Protein AF-0000000076758612 (afdb_homodimer)

Foldseek 3Di:
DAEEEEEDLPLVNVLLLQLCLPDPNNVVYQAEYEDPPVVSQVVCVVSNYHYDPALLVRLLRGQEYEHPDELVCLLVRLLVNQVSADLSHEYEYQYFLAAPCNSCVNHNVLHWYKYKHWANQLNVLAIEIEIEGDPSADPVNVVVVLVSNNSSHHYDYDYRVCRLLCCLVGVCVVVVVVVVVVVQLVVCVVVPHDNVVSSVVVVVVVVVVVCCCPPVPDHPVVVLVVVDDVVDPSVVVVVVCVVVVVVVVSVVSSVVSSVVSNVSND/DAEEEEEDLPLVNVLLLQLCLPDPNNVVYQAEYEDPPVVSQVVCVVSNYHYDPALLVRLLRGQEYEHPDELVCLLVRLLVNQVSADLSHEYEYQYFLAAPCNSCVNHNVLHWYKYKHWANQLNVLAIEIEIEGDPSADPVNVVVVLVSNNSSHHYDYDYRVCRLLCCLVGVCVVVVVVVVVVVQLVVCVVVPHDNVVSSVVVVVVVVVVVCCCPPVPDHPVVVLVVVDDVVDPSVVVVVVCVVVVVVVVSVVSSVVSSVVSNVSND

InterPro domains:
  IPR000304 Pyrroline-5-carboxylate reductase-like [MF_01925] (2-264)
  IPR000304 Pyrroline-5-carboxylate reductase-like [PIRSF000193] (1-266)
  IPR000304 Pyrroline-5-carboxylate reductase-like [TIGR00112] (4-264)
  IPR008927 6-phosphogluconate dehydrogenase-like, C-terminal domain superfamily [SSF48179] (161-266)
  IPR028939 Pyrroline-5-carboxylate reductase, catalytic, N-terminal [PF03807] (3-97)
  IPR029036 Pyrroline-5-carboxylate reductase, dimerisation domain [PF14748] (161-264)
  IPR036291 NAD(P)-binding domain superfamily [SSF51735] (3-157)

Radius of gyration: 26.4 Å; Cα contacts (8 Å, |Δi|>4): 1176; chains: 2; bounding box: 46×79×58 Å

Sequence (532 aa):
MNTIGFIGAGNMGSAILRGIAGSDMKPEAELFAYNPTEAKVDALADCGVQKCKSAAEVVEKSRYVFLAIKPQKFEEVLPQIADAVTEQTVLVSIAAGIGAEFIRKLTKPFAKVVLAMPNTPLLLGEGATALAKDDSVSDAEFAVVRNIFGSCGMTAVIAPEQMKEVIAINGSSPAFIYLFAKGFLDYAAKVGLPEQSAKELFVQSLIGSAKMITDSGYSIDELIRQVSSPGGTTLAGLDQLYEGKMLDAVQNACDSCTKRAYELSKMNTIGFIGAGNMGSAILRGIAGSDMKPEAELFAYNPTEAKVDALADCGVQKCKSAAEVVEKSRYVFLAIKPQKFEEVLPQIADAVTEQTVLVSIAAGIGAEFIRKLTKPFAKVVLAMPNTPLLLGEGATALAKDDSVSDAEFAVVRNIFGSCGMTAVIAPEQMKEVIAINGSSPAFIYLFAKGFLDYAAKVGLPEQSAKELFVQSLIGSAKMITDSGYSIDELIRQVSSPGGTTLAGLDQLYEGKMLDAVQNACDSCTKRAYELSK

Solvent-accessible surface area (backbone atoms only — not comparable to full-atom values): 25779 Å² total; per-residue (Å²): 119,46,30,35,12,25,38,24,43,46,72,67,33,42,23,52,52,49,25,37,44,75,34,92,53,31,90,43,45,48,41,31,29,20,41,95,59,54,67,49,48,59,72,35,42,90,58,57,40,39,80,40,94,34,59,33,51,22,41,66,67,17,38,39,31,34,41,38,49,60,60,85,47,44,80,67,49,37,57,65,28,24,84,45,60,46,96,70,30,36,38,34,37,56,32,76,31,66,52,61,67,61,53,19,72,42,41,37,84,76,51,19,44,35,44,34,40,51,26,75,30,24,69,76,42,32,11,15,28,42,33,23,60,54,87,73,46,48,71,70,60,47,49,52,56,50,50,52,49,40,51,17,24,46,69,35,75,51,60,61,88,43,60,39,64,46,32,38,44,23,39,29,29,41,35,56,52,39,53,56,48,46,23,53,52,51,46,34,54,72,75,64,46,57,66,68,46,49,50,52,30,30,33,33,24,41,34,15,40,29,47,40,61,75,70,64,80,48,53,63,70,54,50,33,48,74,56,36,50,91,90,31,32,33,42,45,14,48,51,31,29,59,74,39,36,45,53,57,20,44,39,48,13,38,52,36,13,25,53,42,21,56,58,67,51,106,119,46,29,37,12,25,38,23,43,48,74,66,32,42,24,53,51,50,26,37,45,74,36,92,52,31,90,43,43,48,41,31,31,17,40,95,58,54,67,51,49,59,72,34,43,89,58,56,42,40,82,40,94,35,59,33,52,23,40,65,68,17,38,40,30,33,42,38,48,59,60,86,46,44,79,69,50,38,57,65,28,23,84,45,59,46,93,72,28,34,38,33,37,54,32,78,32,65,52,61,66,60,52,20,71,41,40,38,85,75,52,20,45,35,43,34,40,50,26,73,31,24,69,77,42,32,12,16,27,43,32,23,58,54,88,76,45,48,70,69,62,46,48,53,57,50,49,53,49,40,51,16,24,46,69,34,74,52,59,61,89,44,59,38,64,45,32,39,45,24,38,29,28,39,35,53,51,38,52,57,48,46,22,54,53,52,45,34,54,72,75,64,46,57,64,67,47,50,51,52,29,31,32,34,25,40,35,15,39,29,47,38,61,74,70,65,79,50,53,61,69,54,49,32,50,75,56,36,50,91,92,32,33,33,42,45,14,49,51,31,30,59,72,38,36,45,51,57,18,44,37,48,12,37,50,35,13,27,52,41,22,57,59,67,53,105

pLDDT: mean 96.41, std 3.05, range [77.88, 98.88]

Structure (mmCIF, N/CA/C/O backbone):
data_AF-0000000076758612-model_v1
#
loop_
_entity.id
_entity.type
_entity.pdbx_description
1 polymer 'Pyrroline-5-carboxylate reductase'
#
loop_
_atom_site.group_PDB
_atom_site.id
_atom_site.type_symbol
_atom_site.label_atom_id
_atom_site.label_alt_id
_atom_site.label_comp_id
_atom_site.label_asym_id
_atom_site.label_entity_id
_atom_site.label_seq_id
_atom_site.pdbx_PDB_ins_code
_atom_site.Cartn_x
_atom_site.Cartn_y
_atom_site.Cartn_z
_atom_site.occupancy
_atom_site.B_iso_or_equiv
_atom_site.auth_seq_id
_atom_site.auth_comp_id
_atom_site.auth_asym_id
_atom_site.auth_atom_id
_atom_site.pdbx_PDB_model_num
ATOM 1 N N . MET A 1 1 ? 4.793 -35.594 8.984 1 78.62 1 MET A N 1
ATOM 2 C CA . MET A 1 1 ? 5.809 -34.75 8.359 1 78.62 1 MET A CA 1
ATOM 3 C C . MET A 1 1 ? 5.469 -34.469 6.898 1 78.62 1 MET A C 1
ATOM 5 O O . MET A 1 1 ? 5.086 -35.375 6.168 1 78.62 1 MET A O 1
ATOM 9 N N . ASN A 1 2 ? 5.391 -33.188 6.527 1 91.94 2 ASN A N 1
ATOM 10 C CA . ASN A 1 2 ? 5.125 -32.844 5.133 1 91.94 2 ASN A CA 1
ATOM 11 C C . ASN A 1 2 ? 6.41 -32.75 4.316 1 91.94 2 ASN A C 1
ATOM 13 O O . ASN A 1 2 ? 7.391 -32.156 4.742 1 91.94 2 ASN A O 1
ATOM 17 N N . THR A 1 3 ? 6.477 -33.625 3.258 1 97.38 3 THR A N 1
ATOM 18 C CA . THR A 1 3 ? 7.602 -33.531 2.334 1 97.38 3 THR A CA 1
ATOM 19 C C . THR A 1 3 ? 7.277 -32.594 1.182 1 97.38 3 THR A C 1
ATOM 21 O O . THR A 1 3 ? 6.324 -32.812 0.434 1 97.38 3 THR A O 1
ATOM 24 N N . ILE A 1 4 ? 8.094 -31.562 1.108 1 98.12 4 ILE A N 1
ATOM 25 C CA . ILE A 1 4 ? 7.848 -30.5 0.153 1 98.12 4 ILE A CA 1
ATOM 26 C C . ILE A 1 4 ? 9.055 -30.344 -0.77 1 98.12 4 ILE A C 1
ATOM 28 O O . ILE A 1 4 ? 10.188 -30.188 -0.302 1 98.12 4 ILE A O 1
ATOM 32 N N . GLY A 1 5 ? 8.828 -30.453 -2.051 1 98.31 5 GLY A N 1
ATOM 33 C CA . GLY A 1 5 ? 9.898 -30.344 -3.033 1 98.31 5 GLY A CA 1
ATOM 34 C C . GLY A 1 5 ? 9.68 -29.219 -4.031 1 98.31 5 GLY A C 1
ATOM 35 O O . GLY A 1 5 ? 8.539 -28.922 -4.398 1 98.31 5 GLY A O 1
ATOM 36 N N . PHE A 1 6 ? 10.789 -28.625 -4.488 1 98.56 6 PHE A N 1
ATOM 37 C CA . PHE A 1 6 ? 10.75 -27.547 -5.465 1 98.56 6 PHE A CA 1
ATOM 38 C C . PHE A 1 6 ? 11.562 -27.906 -6.703 1 98.56 6 PHE A C 1
ATOM 40 O O . PHE A 1 6 ? 12.75 -28.219 -6.602 1 98.56 6 PHE A O 1
ATOM 47 N N . ILE A 1 7 ? 10.859 -27.938 -7.797 1 98.38 7 ILE A N 1
ATOM 48 C CA . ILE A 1 7 ? 11.562 -27.922 -9.078 1 98.38 7 ILE A CA 1
ATOM 49 C C . ILE A 1 7 ? 11.758 -26.484 -9.555 1 98.38 7 ILE A C 1
ATOM 51 O O . ILE A 1 7 ? 10.812 -25.859 -10.031 1 98.38 7 ILE A O 1
ATOM 55 N N . GLY A 1 8 ? 12.938 -25.984 -9.438 1 96.69 8 GLY A N 1
ATOM 56 C CA . GLY A 1 8 ? 13.227 -24.578 -9.625 1 96.69 8 GLY A CA 1
ATOM 57 C C . GLY A 1 8 ? 13.469 -23.844 -8.32 1 96.69 8 GLY A C 1
ATOM 58 O O . GLY A 1 8 ? 12.617 -23.859 -7.426 1 96.69 8 GLY A O 1
ATOM 59 N N . ALA A 1 9 ? 14.641 -23.203 -8.227 1 95.12 9 ALA A N 1
ATOM 60 C CA . ALA A 1 9 ? 15.008 -22.422 -7.051 1 95.12 9 ALA A CA 1
ATOM 61 C C . ALA A 1 9 ? 15.367 -20.984 -7.441 1 95.12 9 ALA A C 1
ATOM 63 O O . ALA A 1 9 ? 16.391 -20.453 -6.996 1 95.12 9 ALA A O 1
ATOM 64 N N . GLY A 1 10 ? 14.5 -20.469 -8.344 1 91.75 10 GLY A N 1
ATOM 65 C CA . GLY A 1 10 ? 14.641 -19.062 -8.664 1 91.75 10 GLY A CA 1
ATOM 66 C C . GLY A 1 10 ? 14.117 -18.156 -7.574 1 91.75 10 GLY A C 1
ATOM 67 O O . GLY A 1 10 ? 14.078 -18.531 -6.402 1 91.75 10 GLY A O 1
ATOM 68 N N . ASN A 1 11 ? 13.734 -16.938 -7.902 1 87.56 11 ASN A N 1
ATOM 69 C CA . ASN A 1 11 ? 13.297 -15.945 -6.922 1 87.56 11 ASN A CA 1
ATOM 70 C C . ASN A 1 11 ? 12.07 -16.422 -6.148 1 87.56 11 ASN A C 1
ATOM 72 O O . ASN A 1 11 ? 12.07 -16.422 -4.918 1 87.56 11 ASN A O 1
ATOM 76 N N . MET A 1 12 ? 11.094 -16.859 -6.887 1 91.88 12 MET A N 1
ATOM 77 C CA . MET A 1 12 ? 9.852 -17.266 -6.23 1 91.88 12 MET A CA 1
ATOM 78 C C . MET A 1 12 ? 10.055 -18.562 -5.438 1 91.88 12 MET A C 1
ATOM 80 O O . MET A 1 12 ? 9.602 -18.672 -4.297 1 91.88 12 MET A O 1
ATOM 84 N N . GLY A 1 13 ? 10.727 -19.578 -6.117 1 94.31 13 GLY A N 1
ATOM 85 C CA . GLY A 1 13 ? 11.008 -20.828 -5.41 1 94.31 13 GLY A CA 1
ATOM 86 C C . GLY A 1 13 ? 11.773 -20.609 -4.121 1 94.31 13 GLY A C 1
ATOM 87 O O . GLY A 1 13 ? 11.406 -21.156 -3.074 1 94.31 13 GLY A O 1
ATOM 88 N N . SER A 1 14 ? 12.797 -19.812 -4.188 1 93.5 14 SER A N 1
ATOM 89 C CA . SER A 1 14 ? 13.617 -19.531 -3.018 1 93.5 14 SER A CA 1
ATOM 90 C C . SER A 1 14 ? 12.812 -18.797 -1.946 1 93.5 14 SER A C 1
ATOM 92 O O . SER A 1 14 ? 12.969 -19.062 -0.753 1 93.5 14 SER A O 1
ATOM 94 N N . ALA A 1 15 ? 11.969 -17.859 -2.344 1 91.88 15 ALA A N 1
ATOM 95 C CA . ALA A 1 15 ? 11.156 -17.094 -1.402 1 91.88 15 ALA A CA 1
ATOM 96 C C . ALA A 1 15 ? 10.219 -18 -0.617 1 91.88 15 ALA A C 1
ATOM 98 O O . ALA A 1 15 ? 10.086 -17.875 0.602 1 91.88 15 ALA A O 1
ATOM 99 N N . ILE A 1 16 ? 9.617 -18.875 -1.304 1 94.94 16 ILE A N 1
ATOM 100 C CA . ILE A 1 16 ? 8.672 -19.797 -0.656 1 94.94 16 ILE A CA 1
ATOM 101 C C . ILE A 1 16 ? 9.43 -20.719 0.286 1 94.94 16 ILE A C 1
ATOM 103 O O . ILE A 1 16 ? 9.008 -20.938 1.428 1 94.94 16 ILE A O 1
ATOM 107 N N . LEU A 1 17 ? 10.555 -21.25 -0.193 1 95.5 17 LEU A N 1
ATOM 108 C CA . LEU A 1 17 ? 11.367 -22.141 0.628 1 95.5 17 LEU A CA 1
ATOM 109 C C . LEU A 1 17 ? 11.828 -21.438 1.9 1 95.5 17 LEU A C 1
ATOM 111 O O . LEU A 1 17 ? 11.727 -22 2.996 1 95.5 17 LEU A O 1
ATOM 115 N N . ARG A 1 18 ? 12.305 -20.25 1.79 1 93.19 18 ARG A N 1
ATOM 116 C CA . ARG A 1 18 ? 12.734 -19.484 2.949 1 93.19 18 ARG A CA 1
ATOM 117 C C . ARG A 1 18 ? 11.555 -19.188 3.873 1 93.19 18 ARG A C 1
ATOM 119 O O . ARG A 1 18 ? 11.703 -19.172 5.098 1 93.19 18 ARG A O 1
ATOM 126 N N . GLY A 1 19 ? 10.445 -18.875 3.258 1 92.56 19 GLY A N 1
ATOM 127 C CA . GLY A 1 19 ? 9.242 -18.656 4.039 1 92.56 19 GLY A CA 1
ATOM 128 C C . GLY A 1 19 ? 8.867 -19.844 4.902 1 92.56 19 GLY A C 1
ATOM 129 O O . GLY A 1 19 ? 8.539 -19.688 6.082 1 92.56 19 GLY A O 1
ATOM 130 N N . ILE A 1 20 ? 8.93 -20.984 4.312 1 93.56 20 ILE A N 1
ATOM 131 C CA . ILE A 1 20 ? 8.633 -22.203 5.047 1 93.56 20 ILE A CA 1
ATOM 132 C C . ILE A 1 20 ? 9.648 -22.391 6.172 1 93.56 20 ILE A C 1
ATOM 134 O O . ILE A 1 20 ? 9.273 -22.672 7.316 1 93.56 20 ILE A O 1
ATOM 138 N N . ALA A 1 21 ? 10.891 -22.234 5.824 1 93.19 21 ALA A N 1
ATOM 139 C CA . ALA A 1 21 ? 11.977 -22.453 6.766 1 93.19 21 ALA A CA 1
ATOM 140 C C . ALA A 1 21 ? 11.859 -21.547 7.98 1 93.19 21 ALA A C 1
ATOM 142 O O . ALA A 1 21 ? 12.258 -21.922 9.086 1 93.19 21 ALA A O 1
ATOM 143 N N . GLY A 1 22 ? 11.336 -20.406 7.816 1 91.19 22 GLY A N 1
ATOM 144 C CA . GLY A 1 22 ? 11.219 -19.422 8.891 1 91.19 22 GLY A CA 1
ATOM 145 C C . GLY A 1 22 ? 9.883 -19.484 9.609 1 91.19 22 GLY A C 1
ATOM 146 O O . GLY A 1 22 ? 9.625 -18.688 10.516 1 91.19 22 GLY A O 1
ATOM 147 N N . SER A 1 23 ? 9.078 -20.359 9.203 1 92.56 23 SER A N 1
ATOM 148 C CA . SER A 1 23 ? 7.727 -20.406 9.75 1 92.56 23 SER A CA 1
ATOM 149 C C . SER A 1 23 ? 7.574 -21.562 10.734 1 92.56 23 SER A C 1
ATOM 151 O O . SER A 1 23 ? 8.5 -22.359 10.914 1 92.56 23 SER A O 1
ATOM 153 N N . ASP A 1 24 ? 6.371 -21.641 11.312 1 90.5 24 ASP A N 1
ATOM 154 C CA . ASP A 1 24 ? 6.062 -22.703 12.273 1 90.5 24 ASP A CA 1
ATOM 155 C C . ASP A 1 24 ? 5.859 -24.047 11.57 1 90.5 24 ASP A C 1
ATOM 157 O O . ASP A 1 24 ? 5.75 -25.078 12.227 1 90.5 24 ASP A O 1
ATOM 161 N N . MET A 1 25 ? 6.008 -24.047 10.273 1 90.25 25 MET 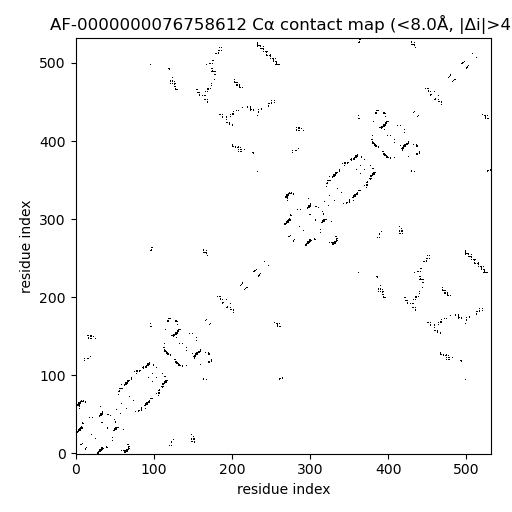A N 1
ATOM 162 C CA . MET A 1 25 ? 5.816 -25.281 9.508 1 90.25 25 MET A CA 1
ATOM 163 C C . MET A 1 25 ? 7.113 -26.078 9.453 1 90.25 25 MET A C 1
ATOM 165 O O . MET A 1 25 ? 7.09 -27.281 9.156 1 90.25 25 MET A O 1
ATOM 169 N N . LYS A 1 26 ? 8.125 -25.438 9.711 1 90 26 LYS A N 1
ATOM 170 C CA . LYS A 1 26 ? 9.445 -26 9.43 1 90 26 LYS A CA 1
ATOM 171 C C . LYS A 1 26 ? 9.641 -27.312 10.18 1 90 26 LYS A C 1
ATOM 173 O O . LYS A 1 26 ? 10.078 -28.312 9.602 1 90 26 LYS A O 1
ATOM 178 N N . PRO A 1 27 ? 9.227 -27.406 11.477 1 90 27 PRO A N 1
ATOM 179 C CA . PRO A 1 27 ? 9.484 -28.641 12.211 1 90 27 PRO A CA 1
ATOM 180 C C . PRO A 1 27 ? 8.773 -29.844 11.602 1 90 27 PRO A C 1
ATOM 182 O O . PRO A 1 27 ? 9.203 -30.984 11.789 1 90 27 PRO A O 1
ATOM 185 N N . GLU A 1 28 ? 7.781 -29.547 10.812 1 91.5 28 GLU A N 1
ATOM 186 C CA . GLU A 1 28 ? 6.98 -30.641 10.258 1 91.5 28 GLU A CA 1
ATOM 187 C C . GLU A 1 28 ? 7.164 -30.734 8.742 1 91.5 28 GLU A C 1
ATOM 189 O O . GLU A 1 28 ? 6.352 -31.359 8.055 1 91.5 28 GLU A O 1
ATOM 194 N N . ALA A 1 29 ? 8.25 -30.156 8.289 1 94.69 29 ALA A N 1
ATOM 195 C CA . ALA A 1 29 ? 8.453 -30.156 6.84 1 94.69 29 ALA A CA 1
ATOM 196 C C . ALA A 1 29 ? 9.867 -30.609 6.484 1 94.69 29 ALA A C 1
ATOM 198 O O . ALA A 1 29 ? 10.836 -30.234 7.145 1 94.69 29 ALA A O 1
ATOM 199 N N . GLU A 1 30 ? 9.977 -31.531 5.57 1 96.88 30 GLU A N 1
ATOM 200 C CA . GLU A 1 30 ? 11.227 -31.844 4.879 1 96.88 30 GLU A CA 1
ATOM 201 C C . GLU A 1 30 ? 11.273 -31.188 3.504 1 96.88 30 GLU A C 1
ATOM 203 O O . GLU A 1 30 ? 10.359 -31.359 2.695 1 96.88 30 GLU A O 1
ATOM 208 N N . LEU A 1 31 ? 12.32 -30.438 3.291 1 97.75 31 LEU A N 1
ATOM 209 C CA . LEU A 1 31 ? 12.383 -29.609 2.088 1 97.75 31 LEU A CA 1
ATOM 210 C C . LEU A 1 31 ? 13.406 -30.172 1.102 1 97.75 31 LEU A C 1
ATOM 212 O O . LEU A 1 31 ? 14.531 -30.5 1.484 1 97.75 31 LEU A O 1
ATOM 216 N N . PHE A 1 32 ? 12.992 -30.297 -0.168 1 97.88 32 PHE A N 1
ATOM 217 C CA . PHE A 1 32 ? 13.828 -30.75 -1.27 1 97.88 32 PHE A CA 1
ATOM 218 C C . PHE A 1 32 ? 13.789 -29.766 -2.428 1 97.88 32 PHE A C 1
ATOM 220 O O . PHE A 1 32 ? 12.781 -29.078 -2.633 1 97.88 32 PHE A O 1
ATOM 227 N N . ALA A 1 33 ? 14.914 -29.688 -3.125 1 98.56 33 ALA A N 1
ATOM 228 C CA . ALA A 1 33 ? 14.891 -28.812 -4.293 1 98.56 33 ALA A CA 1
ATOM 229 C C . ALA A 1 33 ? 15.867 -29.297 -5.363 1 98.56 33 ALA A C 1
ATOM 231 O O . ALA A 1 33 ? 16.859 -29.969 -5.055 1 98.56 33 ALA A O 1
ATOM 232 N N . TYR A 1 34 ? 15.492 -29.016 -6.551 1 98.06 34 TYR A N 1
ATOM 233 C CA . TYR A 1 34 ? 16.375 -29.188 -7.703 1 98.06 34 TYR A CA 1
ATOM 234 C C . TYR A 1 34 ? 16.344 -27.953 -8.594 1 98.06 34 TYR A C 1
ATOM 236 O O . TYR A 1 34 ? 15.281 -27.359 -8.82 1 98.06 34 TYR A O 1
ATOM 244 N N . ASN A 1 35 ? 17.438 -27.547 -9.031 1 97.88 35 ASN A N 1
ATOM 245 C CA . ASN A 1 35 ? 17.656 -26.5 -10.008 1 97.88 35 ASN A CA 1
ATOM 246 C C . ASN A 1 35 ? 18.875 -26.781 -10.891 1 97.88 35 ASN A C 1
ATOM 248 O O . ASN A 1 35 ? 19.891 -27.266 -10.414 1 97.88 35 ASN A O 1
ATOM 252 N N . PRO A 1 36 ? 18.688 -26.531 -12.219 1 95.12 36 PRO A N 1
ATOM 253 C CA . PRO A 1 36 ? 19.844 -26.797 -13.086 1 95.12 36 PRO A CA 1
ATOM 254 C C . PRO A 1 36 ? 21.125 -26.109 -12.594 1 95.12 36 PRO A C 1
ATOM 256 O O . PRO A 1 36 ? 22.203 -26.688 -12.656 1 95.12 36 PRO A O 1
ATOM 259 N N . THR A 1 37 ? 21 -24.844 -12.18 1 95.06 37 THR A N 1
ATOM 260 C CA . THR A 1 37 ? 22.125 -24.172 -11.555 1 95.06 37 THR A CA 1
ATOM 261 C C . THR A 1 37 ? 22.219 -24.547 -10.078 1 95.06 37 THR A C 1
ATOM 263 O O . THR A 1 37 ? 21.578 -23.922 -9.227 1 95.06 37 THR A O 1
ATOM 266 N N . GLU A 1 38 ? 23.141 -25.344 -9.766 1 93.94 38 GLU A N 1
ATOM 267 C CA . GLU A 1 38 ? 23.234 -25.953 -8.438 1 93.94 38 GLU A CA 1
ATOM 268 C C . GLU A 1 38 ? 23.453 -24.906 -7.359 1 93.94 38 GLU A C 1
ATOM 270 O O . GLU A 1 38 ? 22.984 -25.062 -6.23 1 93.94 38 GLU A O 1
ATOM 275 N N . ALA A 1 39 ? 24.125 -23.844 -7.746 1 94.5 39 ALA A N 1
ATOM 276 C CA . ALA A 1 39 ? 24.469 -22.781 -6.793 1 94.5 39 ALA A CA 1
ATOM 277 C C . ALA A 1 39 ? 23.219 -22.172 -6.172 1 94.5 39 ALA A C 1
ATOM 279 O O . ALA A 1 39 ? 23.25 -21.734 -5.023 1 94.5 39 ALA A O 1
ATOM 280 N N . LYS A 1 40 ? 22.141 -22.188 -6.848 1 94.19 40 LYS A N 1
ATOM 281 C CA . LYS A 1 40 ? 20.891 -21.609 -6.348 1 94.19 40 LYS A CA 1
ATOM 282 C C . LYS A 1 40 ? 20.328 -22.453 -5.211 1 94.19 40 LYS A C 1
ATOM 284 O O . LYS A 1 40 ? 19.734 -21.922 -4.27 1 94.19 40 LYS A O 1
ATOM 289 N N . VAL A 1 41 ? 20.484 -23.75 -5.336 1 96.06 41 VAL A N 1
ATOM 290 C CA . VAL A 1 41 ? 20 -24.641 -4.281 1 96.06 41 VAL A CA 1
ATOM 291 C C . VAL A 1 41 ? 20.969 -24.609 -3.102 1 96.06 41 VAL A C 1
ATOM 293 O O . VAL A 1 41 ? 20.547 -24.625 -1.942 1 96.06 41 VAL A O 1
ATOM 296 N N . ASP A 1 42 ? 22.266 -24.531 -3.428 1 96 42 ASP A N 1
ATOM 297 C CA . ASP A 1 42 ? 23.281 -24.453 -2.385 1 96 42 ASP A CA 1
ATOM 298 C C . ASP A 1 42 ? 23.047 -23.266 -1.462 1 96 42 ASP A C 1
ATOM 300 O O . ASP A 1 42 ? 23.297 -23.344 -0.257 1 96 42 ASP A O 1
ATOM 304 N N . ALA A 1 43 ? 22.562 -22.234 -2.01 1 94.56 43 ALA A N 1
ATOM 305 C CA . ALA A 1 43 ? 22.344 -21 -1.265 1 94.56 43 ALA A CA 1
ATOM 306 C C . ALA A 1 43 ? 21.203 -21.172 -0.251 1 94.56 43 ALA A C 1
ATOM 308 O O . ALA A 1 43 ? 21.047 -20.359 0.658 1 94.56 43 ALA A O 1
ATOM 309 N N . LEU A 1 44 ? 20.469 -22.281 -0.338 1 96.06 44 LEU A N 1
ATOM 310 C CA . LEU A 1 44 ? 19.328 -22.531 0.535 1 96.06 44 LEU A CA 1
ATOM 311 C C . LEU A 1 44 ? 19.641 -23.594 1.568 1 96.06 44 LEU A C 1
ATOM 313 O O . LEU A 1 44 ? 18.766 -24.062 2.287 1 96.06 44 LEU A O 1
ATOM 317 N N . ALA A 1 45 ? 20.875 -23.984 1.64 1 93.81 45 ALA A N 1
ATOM 318 C CA . ALA A 1 45 ? 21.281 -25.047 2.564 1 93.81 45 ALA A CA 1
ATOM 319 C C . ALA A 1 45 ? 21 -24.641 4.012 1 93.81 45 ALA A C 1
ATOM 321 O O . ALA A 1 45 ? 20.625 -25.484 4.828 1 93.81 45 ALA A O 1
ATOM 322 N N . ASP A 1 46 ? 21.141 -23.391 4.293 1 92.56 46 ASP A N 1
ATOM 323 C CA . ASP A 1 46 ? 20.938 -22.875 5.648 1 92.56 46 ASP A CA 1
ATOM 324 C C . ASP A 1 46 ? 19.469 -22.984 6.055 1 92.56 46 ASP A C 1
ATOM 326 O O . ASP A 1 46 ? 19.141 -22.969 7.242 1 92.56 46 ASP A O 1
ATOM 330 N N . CYS A 1 47 ? 18.609 -23.141 5.074 1 92.44 47 CYS A N 1
ATOM 331 C CA . CYS A 1 47 ? 17.188 -23.281 5.32 1 92.44 47 CYS A CA 1
ATOM 332 C C . CYS A 1 47 ? 16.812 -24.75 5.535 1 92.44 47 CYS A C 1
ATOM 334 O O . CYS A 1 47 ? 15.664 -25.062 5.863 1 92.44 47 CYS A O 1
ATOM 336 N N . GLY A 1 48 ? 17.797 -25.641 5.352 1 94.75 48 GLY A N 1
ATOM 337 C CA . GLY A 1 48 ? 17.531 -27.062 5.52 1 94.75 48 GLY A CA 1
ATOM 338 C C . GLY A 1 48 ? 17.062 -27.734 4.242 1 94.75 48 GLY A C 1
ATOM 339 O O . GLY A 1 48 ? 16.5 -28.828 4.281 1 94.75 48 GLY A O 1
ATOM 340 N N . VAL A 1 49 ? 17.234 -27.094 3.178 1 96.94 49 VAL A N 1
ATOM 341 C CA . VAL A 1 49 ? 16.812 -27.641 1.896 1 96.94 49 VAL A CA 1
ATOM 342 C C . VAL A 1 49 ? 17.797 -28.719 1.445 1 96.94 49 VAL A C 1
ATOM 344 O O . VAL A 1 49 ? 19.016 -28.516 1.471 1 96.94 49 VAL A O 1
ATOM 347 N N . GLN A 1 50 ? 17.266 -29.875 1.138 1 97.06 50 GLN A N 1
ATOM 348 C CA . GLN A 1 50 ? 18.078 -30.969 0.603 1 97.06 50 GLN A CA 1
ATOM 349 C C . GLN A 1 50 ? 18.109 -30.922 -0.922 1 97.06 50 GLN A C 1
ATOM 351 O O . GLN A 1 50 ? 17.062 -30.906 -1.575 1 97.06 50 GLN A O 1
ATOM 356 N N . LYS A 1 51 ? 19.375 -30.938 -1.377 1 97.31 51 LYS A N 1
ATOM 357 C CA . LYS A 1 51 ? 19.578 -30.875 -2.822 1 97.31 51 LYS A CA 1
ATOM 358 C C . LYS A 1 51 ? 19.297 -32.219 -3.477 1 97.31 51 LYS A C 1
ATOM 360 O O . LYS A 1 51 ? 19.734 -33.25 -2.971 1 97.31 51 LYS A O 1
ATOM 365 N N . CYS A 1 52 ? 18.469 -32.156 -4.559 1 98.25 52 CYS A N 1
ATOM 366 C CA . CYS A 1 52 ? 18.203 -33.344 -5.352 1 98.25 52 CYS A CA 1
ATOM 367 C C . CYS A 1 52 ? 19 -33.344 -6.648 1 98.25 52 CYS A C 1
ATOM 369 O O . CYS A 1 52 ? 19.391 -32.281 -7.125 1 98.25 52 CYS A O 1
ATOM 371 N N . LYS A 1 53 ? 19.203 -34.531 -7.277 1 96.75 53 LYS A N 1
ATOM 372 C CA . LYS A 1 53 ? 20.031 -34.656 -8.469 1 96.75 53 LYS A CA 1
ATOM 373 C C . LYS A 1 53 ? 19.234 -34.406 -9.734 1 96.75 53 LYS A C 1
ATOM 375 O O . LYS A 1 53 ? 19.797 -34.188 -10.805 1 96.75 53 LYS A O 1
ATOM 380 N N . SER A 1 54 ? 17.953 -34.5 -9.625 1 97.69 54 SER A N 1
ATOM 381 C CA . SER A 1 54 ? 17.078 -34.312 -10.773 1 97.69 54 SER A CA 1
ATOM 382 C C . SER A 1 54 ? 15.68 -33.875 -10.344 1 97.69 54 SER A C 1
ATOM 384 O O . SER A 1 54 ? 15.328 -34 -9.164 1 97.69 54 SER A O 1
ATOM 386 N N . ALA A 1 55 ? 14.906 -33.406 -11.289 1 98.38 55 ALA A N 1
ATOM 387 C CA . ALA A 1 55 ? 13.508 -33.094 -11.031 1 98.38 55 ALA A CA 1
ATOM 388 C C . ALA A 1 55 ? 12.727 -34.312 -10.594 1 98.38 55 ALA A C 1
ATOM 390 O O . ALA A 1 55 ? 11.891 -34.25 -9.688 1 98.38 55 ALA A O 1
ATOM 391 N N . ALA A 1 56 ? 13.023 -35.406 -11.219 1 98.25 56 ALA A N 1
ATOM 392 C CA . ALA A 1 56 ? 12.344 -36.656 -10.891 1 98.25 56 ALA A CA 1
ATOM 393 C C . ALA A 1 56 ? 12.602 -37.062 -9.445 1 98.25 56 ALA A C 1
ATOM 395 O O . ALA A 1 56 ? 11.711 -37.562 -8.758 1 98.25 56 ALA A O 1
ATOM 396 N N . GLU A 1 57 ? 13.789 -36.875 -9.016 1 98.5 57 GLU A N 1
ATOM 397 C CA . GLU A 1 57 ? 14.133 -37.219 -7.637 1 98.5 57 GLU A CA 1
ATOM 398 C C . GLU A 1 57 ? 13.336 -36.344 -6.652 1 98.5 57 GLU A C 1
ATOM 400 O O . GLU A 1 57 ? 12.938 -36.844 -5.59 1 98.5 57 GLU A O 1
ATOM 405 N N . VAL A 1 58 ? 13.148 -35.031 -6.98 1 98.69 58 VAL A N 1
ATOM 406 C CA . VAL A 1 58 ? 12.32 -34.156 -6.145 1 98.69 58 VAL A CA 1
ATOM 407 C C . VAL A 1 58 ? 10.938 -34.75 -5.973 1 98.69 58 VAL A C 1
ATOM 409 O O . VAL A 1 58 ? 10.406 -34.812 -4.859 1 98.69 58 VAL A O 1
ATOM 412 N N . VAL A 1 59 ? 10.367 -35.219 -7.059 1 98.69 59 VAL A N 1
ATOM 413 C CA . VAL A 1 59 ? 9.008 -35.781 -7.051 1 98.69 59 VAL A CA 1
ATOM 414 C C . VAL A 1 59 ? 8.977 -37.094 -6.258 1 98.69 59 VAL A C 1
ATOM 416 O O . VAL A 1 59 ? 8.031 -37.344 -5.516 1 98.69 59 VAL A O 1
ATOM 419 N N . GLU A 1 60 ? 10 -37.906 -6.371 1 98.31 60 GLU A N 1
ATOM 420 C CA . GLU A 1 60 ? 10.078 -39.188 -5.668 1 98.31 60 GLU A CA 1
ATOM 421 C C . GLU A 1 60 ? 10.133 -39 -4.156 1 98.31 60 GLU A C 1
ATOM 423 O O . GLU A 1 60 ? 9.594 -39.781 -3.396 1 98.31 60 GLU A O 1
ATOM 428 N N . LYS A 1 61 ? 10.641 -37.906 -3.77 1 98.25 61 LYS A N 1
ATOM 429 C CA . LYS A 1 61 ? 10.922 -37.688 -2.352 1 98.25 61 LYS A CA 1
ATOM 430 C C . LYS A 1 61 ? 9.859 -36.812 -1.708 1 98.25 61 LYS A C 1
ATOM 432 O O . LYS A 1 61 ? 9.852 -36.625 -0.489 1 98.25 61 LYS A O 1
ATOM 437 N N . SER A 1 62 ? 8.984 -36.25 -2.482 1 98.56 62 SER A N 1
ATOM 438 C CA . SER A 1 62 ? 8.109 -35.219 -1.946 1 98.56 62 SER A CA 1
ATOM 439 C C . SER A 1 62 ? 6.641 -35.531 -2.223 1 98.56 62 SER A C 1
ATOM 441 O O . SER A 1 62 ? 6.301 -36.031 -3.295 1 98.56 62 SER A O 1
ATOM 443 N N . ARG A 1 63 ? 5.797 -35.219 -1.303 1 98.25 63 ARG A N 1
ATOM 444 C CA . ARG A 1 63 ? 4.352 -35.312 -1.492 1 98.25 63 ARG A CA 1
ATOM 445 C C . ARG A 1 63 ? 3.818 -34.062 -2.186 1 98.25 63 ARG A C 1
ATOM 447 O O . ARG A 1 63 ? 2.984 -34.156 -3.09 1 98.25 63 ARG A O 1
ATOM 454 N N . TYR A 1 64 ? 4.234 -32.875 -1.73 1 98.44 64 TYR A N 1
ATOM 455 C CA . TYR A 1 64 ? 3.898 -31.594 -2.35 1 98.44 64 TYR A CA 1
ATOM 456 C C . TYR A 1 64 ? 5.051 -31.078 -3.203 1 98.44 64 TYR A C 1
ATOM 458 O O . TYR A 1 64 ? 6.121 -30.766 -2.682 1 98.44 64 TYR A O 1
ATOM 466 N N . VAL A 1 65 ? 4.848 -31 -4.516 1 98.75 65 VAL A N 1
ATOM 467 C CA . VAL A 1 65 ? 5.91 -30.625 -5.441 1 98.75 65 VAL A CA 1
ATOM 468 C C . VAL A 1 65 ? 5.566 -29.297 -6.117 1 98.75 65 VAL A C 1
ATOM 470 O O . VAL A 1 65 ? 4.605 -29.219 -6.891 1 98.75 65 VAL A O 1
ATOM 473 N N . PHE A 1 66 ? 6.352 -28.297 -5.855 1 98.69 66 PHE A N 1
ATOM 474 C CA . PHE A 1 66 ? 6.188 -26.984 -6.465 1 98.69 66 PHE A CA 1
ATOM 475 C C . PHE A 1 66 ? 6.91 -26.922 -7.809 1 98.69 66 PHE A C 1
ATOM 477 O O . PHE A 1 66 ? 8.117 -27.156 -7.879 1 98.69 66 PHE A O 1
ATOM 484 N N . LEU A 1 67 ? 6.141 -26.656 -8.781 1 98.31 67 LEU A N 1
ATOM 485 C CA . LEU A 1 67 ? 6.695 -26.359 -10.094 1 98.31 67 LEU A CA 1
ATOM 486 C C . LEU A 1 67 ? 7.039 -24.891 -10.219 1 98.31 67 LEU A C 1
ATOM 488 O O . LEU A 1 67 ? 6.234 -24.094 -10.711 1 98.31 67 LEU A O 1
ATOM 492 N N . ALA A 1 68 ? 8.25 -24.547 -9.812 1 96.94 68 ALA A N 1
ATOM 493 C CA . ALA A 1 68 ? 8.703 -23.156 -9.758 1 96.94 68 ALA A CA 1
ATOM 494 C C . ALA A 1 68 ? 9.656 -22.844 -10.906 1 96.94 68 ALA A C 1
ATOM 496 O O . ALA A 1 68 ? 10.75 -22.312 -10.695 1 96.94 68 ALA A O 1
ATOM 497 N N . ILE A 1 69 ? 9.219 -23.188 -12.094 1 94.44 69 ILE A N 1
ATOM 498 C CA . ILE A 1 69 ? 9.969 -22.938 -13.312 1 94.44 69 ILE A CA 1
ATOM 499 C C . ILE A 1 69 ? 9.148 -22.062 -14.258 1 94.44 69 ILE A C 1
ATOM 501 O O . ILE A 1 69 ? 7.941 -21.906 -14.07 1 94.44 69 ILE A O 1
ATOM 505 N N . LYS A 1 70 ? 9.82 -21.484 -15.195 1 89.62 70 LYS A N 1
ATOM 506 C CA . LYS A 1 70 ? 9.148 -20.641 -16.172 1 89.62 70 LYS A CA 1
ATOM 507 C C . LYS A 1 70 ? 8.164 -21.453 -17.016 1 89.62 70 LYS A C 1
ATOM 509 O O . LYS A 1 70 ? 8.406 -22.625 -17.312 1 89.62 70 LYS A O 1
ATOM 514 N N . PRO A 1 71 ? 7.113 -20.781 -17.438 1 91.12 71 PRO A N 1
ATOM 515 C CA . PRO A 1 71 ? 6.098 -21.484 -18.219 1 91.12 71 PRO A CA 1
ATOM 516 C C . PRO A 1 71 ? 6.684 -22.188 -19.453 1 91.12 71 PRO A C 1
ATOM 518 O O . PRO A 1 71 ? 6.285 -23.312 -19.766 1 91.12 71 PRO A O 1
ATOM 521 N N . GLN A 1 72 ? 7.695 -21.641 -20.016 1 88.5 72 GLN A N 1
ATOM 522 C CA . GLN A 1 72 ? 8.273 -22.156 -21.25 1 88.5 72 GLN A CA 1
ATOM 523 C C . GLN A 1 72 ? 9.031 -23.453 -21 1 88.5 72 GLN A C 1
ATOM 525 O O . GLN A 1 72 ? 9.312 -24.219 -21.922 1 88.5 72 GLN A O 1
ATOM 530 N N . LYS A 1 73 ? 9.305 -23.734 -19.766 1 93.56 73 LYS A N 1
ATOM 531 C CA . LYS A 1 73 ? 10.109 -24.906 -19.422 1 93.56 73 LYS A CA 1
ATOM 532 C C . LYS A 1 73 ? 9.219 -26.094 -19.078 1 93.56 73 LYS A C 1
ATOM 534 O O . LYS A 1 73 ? 9.703 -27.219 -18.938 1 93.56 73 LYS A O 1
ATOM 539 N N . PHE A 1 74 ? 7.945 -25.906 -19 1 96.12 74 PHE A N 1
ATOM 540 C CA . PHE A 1 74 ? 7.027 -26.938 -18.562 1 96.12 74 PHE A CA 1
ATOM 541 C C . PHE A 1 74 ? 7.043 -28.125 -19.516 1 96.12 74 PHE A C 1
ATOM 543 O O . PHE A 1 74 ? 7.094 -29.281 -19.094 1 96.12 74 PHE A O 1
ATOM 550 N N . GLU A 1 75 ? 7.039 -27.859 -20.797 1 95.75 75 GLU A N 1
ATOM 551 C CA . GLU A 1 75 ? 6.996 -28.922 -21.797 1 95.75 75 GLU A CA 1
ATOM 552 C C . GLU A 1 75 ? 8.25 -29.797 -21.719 1 95.75 75 GLU A C 1
ATOM 554 O O . GLU A 1 75 ? 8.203 -30.984 -22.047 1 95.75 75 GLU A O 1
ATOM 559 N N . GLU A 1 76 ? 9.305 -29.156 -21.312 1 96.56 76 GLU A N 1
ATOM 560 C CA . GLU A 1 76 ? 10.562 -29.891 -21.203 1 96.56 76 GLU A CA 1
ATOM 561 C C . GLU A 1 76 ? 10.633 -30.672 -19.891 1 96.56 76 GLU A C 1
ATOM 563 O O . GLU A 1 76 ? 11.078 -31.828 -19.875 1 96.56 76 GLU A O 1
ATOM 568 N N . VAL A 1 77 ? 10.18 -30.219 -18.797 1 97.81 77 VAL A N 1
ATOM 569 C CA . VAL A 1 77 ? 10.422 -30.734 -17.469 1 97.81 77 VAL A CA 1
ATOM 570 C C . VAL A 1 77 ? 9.336 -31.75 -17.094 1 97.81 77 VAL A C 1
ATOM 572 O O . VAL A 1 77 ? 9.625 -32.781 -16.484 1 97.81 77 VAL A O 1
ATOM 575 N N . LEU A 1 78 ? 8.086 -31.5 -17.438 1 98.31 78 LEU A N 1
ATOM 576 C CA . LEU A 1 78 ? 6.949 -32.281 -16.938 1 98.31 78 LEU A CA 1
ATOM 577 C C . LEU A 1 78 ? 7.047 -33.719 -17.406 1 98.31 78 LEU A C 1
ATOM 579 O O . LEU A 1 78 ? 6.852 -34.656 -16.609 1 98.31 78 LEU A O 1
ATOM 583 N N . PRO A 1 79 ? 7.414 -33.969 -18.719 1 98.12 79 PRO A N 1
ATOM 584 C CA . PRO A 1 79 ? 7.555 -35.375 -19.125 1 98.12 79 PRO A CA 1
ATOM 585 C C . PRO A 1 79 ? 8.633 -36.125 -18.328 1 98.12 79 PRO A C 1
ATOM 587 O O . PRO A 1 79 ? 8.516 -37.312 -18.094 1 98.12 79 PRO A O 1
ATOM 590 N N . GLN A 1 80 ? 9.609 -35.406 -17.844 1 97.75 80 GLN A N 1
ATOM 591 C CA . GLN A 1 80 ? 10.727 -36 -17.125 1 97.75 80 GLN A CA 1
ATOM 592 C C . GLN A 1 80 ? 10.305 -36.469 -15.727 1 97.75 80 GLN A C 1
ATOM 594 O O . GLN A 1 80 ? 10.953 -37.312 -15.117 1 97.75 80 GLN A O 1
ATOM 599 N N . ILE A 1 81 ? 9.242 -35.938 -15.242 1 98.38 81 ILE A N 1
ATOM 600 C CA . ILE A 1 81 ? 8.859 -36.25 -13.875 1 98.38 81 ILE A CA 1
ATOM 601 C C . ILE A 1 81 ? 7.621 -37.156 -13.883 1 98.38 81 ILE A C 1
ATOM 603 O O . ILE A 1 81 ? 7.184 -37.625 -12.828 1 98.38 81 ILE A O 1
ATOM 607 N N . ALA A 1 82 ? 7.047 -37.375 -15.016 1 98.38 82 ALA A N 1
ATOM 608 C CA . ALA A 1 82 ? 5.754 -38.062 -15.164 1 98.38 82 ALA A CA 1
ATOM 609 C C . ALA A 1 82 ? 5.75 -39.406 -14.445 1 98.38 82 ALA A C 1
ATOM 611 O O . ALA A 1 82 ? 4.805 -39.719 -13.727 1 98.38 82 ALA A O 1
ATOM 612 N N . ASP A 1 83 ? 6.773 -40.156 -14.625 1 98.06 83 ASP A N 1
ATOM 613 C CA . ASP A 1 83 ? 6.828 -41.5 -14.078 1 98.06 83 ASP A CA 1
ATOM 614 C C . ASP A 1 83 ? 6.875 -41.469 -12.555 1 98.06 83 ASP A C 1
ATOM 616 O O . ASP A 1 83 ? 6.449 -42.438 -11.898 1 98.06 83 ASP A O 1
ATOM 620 N N . ALA A 1 84 ? 7.375 -40.438 -12.008 1 98.31 84 ALA A N 1
ATOM 621 C CA . ALA A 1 84 ? 7.531 -40.312 -10.555 1 98.31 84 ALA A CA 1
ATOM 622 C C . ALA A 1 84 ? 6.242 -39.844 -9.898 1 98.31 84 ALA A C 1
ATOM 624 O O . ALA A 1 84 ? 6.082 -39.938 -8.68 1 98.31 84 ALA A O 1
ATOM 625 N N . VAL A 1 85 ? 5.312 -39.312 -10.641 1 98.31 85 VAL A N 1
ATOM 626 C CA . VAL A 1 85 ? 4.059 -38.781 -10.109 1 98.31 85 VAL A CA 1
ATOM 627 C C . VAL A 1 85 ? 3.148 -39.938 -9.711 1 98.31 85 VAL A C 1
ATOM 629 O O . VAL A 1 85 ? 2.918 -40.875 -10.5 1 98.31 85 VAL A O 1
ATOM 632 N N . THR A 1 86 ? 2.645 -39.938 -8.508 1 97.44 86 THR A N 1
ATOM 633 C CA . THR A 1 86 ? 1.725 -40.938 -8 1 97.44 86 THR A CA 1
ATOM 634 C C . THR A 1 86 ? 0.429 -40.312 -7.512 1 97.44 86 THR A C 1
ATOM 636 O O . THR A 1 86 ? 0.266 -39.094 -7.594 1 97.44 86 THR A O 1
ATOM 639 N N . GLU A 1 87 ? -0.526 -41.125 -6.961 1 95.94 87 GLU A N 1
ATOM 640 C CA . GLU A 1 87 ? -1.802 -40.625 -6.441 1 95.94 87 GLU A CA 1
ATOM 641 C C . GLU A 1 87 ? -1.604 -39.812 -5.176 1 95.94 87 GLU A C 1
ATOM 643 O O . GLU A 1 87 ? -2.5 -39.062 -4.766 1 95.94 87 GLU A O 1
ATOM 648 N N . GLN A 1 88 ? -0.411 -39.938 -4.648 1 95.81 88 GLN A N 1
ATOM 649 C CA . GLN A 1 88 ? -0.128 -39.188 -3.416 1 95.81 88 GLN A CA 1
ATOM 650 C C . GLN A 1 88 ? 0.528 -37.844 -3.711 1 95.81 88 GLN A C 1
ATOM 652 O O . GLN A 1 88 ? 0.607 -37 -2.836 1 95.81 88 GLN A O 1
ATOM 657 N N . THR A 1 89 ? 0.99 -37.688 -4.926 1 98.19 89 THR A N 1
ATOM 658 C CA . THR A 1 89 ? 1.731 -36.469 -5.301 1 98.19 89 THR A CA 1
ATOM 659 C C . THR A 1 89 ? 0.78 -35.312 -5.574 1 98.19 89 THR A C 1
ATOM 661 O O . THR A 1 89 ? -0.2 -35.469 -6.309 1 98.19 89 THR A O 1
ATOM 664 N N . VAL A 1 90 ? 0.97 -34.219 -4.945 1 98.62 90 VAL A N 1
ATOM 665 C CA . VAL A 1 90 ? 0.267 -32.969 -5.246 1 98.62 90 VAL A CA 1
ATOM 666 C C . VAL A 1 90 ? 1.209 -32 -5.961 1 98.62 90 VAL A C 1
ATOM 668 O O . VAL A 1 90 ? 2.209 -31.562 -5.391 1 98.62 90 VAL A O 1
ATOM 671 N N . LEU A 1 91 ? 0.924 -31.719 -7.227 1 98.75 91 LEU A N 1
ATOM 672 C CA . LEU A 1 91 ? 1.694 -30.75 -7.996 1 98.75 91 LEU A CA 1
ATOM 673 C C . LEU A 1 91 ? 1.142 -29.344 -7.805 1 98.75 91 LEU A C 1
ATOM 675 O O . LEU A 1 91 ? -0.066 -29.125 -7.93 1 98.75 91 LEU A O 1
ATOM 679 N N . VAL A 1 92 ? 2.01 -28.375 -7.438 1 98.69 92 VAL A N 1
ATOM 680 C CA . VAL A 1 92 ? 1.636 -26.984 -7.242 1 98.69 92 VAL A CA 1
ATOM 681 C C . VAL A 1 92 ? 2.322 -26.109 -8.289 1 98.69 92 VAL A C 1
ATOM 683 O O . VAL A 1 92 ? 3.547 -25.969 -8.281 1 98.69 92 VAL A O 1
ATOM 686 N N . SER A 1 93 ? 1.581 -25.562 -9.148 1 98.06 93 SER A N 1
ATOM 687 C CA . SER A 1 93 ? 2.137 -24.719 -10.203 1 98.06 93 SER A CA 1
ATOM 688 C C . SER A 1 93 ? 2.01 -23.25 -9.844 1 98.06 93 SER A C 1
ATOM 690 O O . SER A 1 93 ? 0.941 -22.797 -9.438 1 98.06 93 SER A O 1
ATOM 692 N N . ILE A 1 94 ? 3.078 -22.484 -10.039 1 96.56 94 ILE A N 1
ATOM 693 C CA . ILE A 1 94 ? 3.041 -21.047 -9.805 1 96.56 94 ILE A CA 1
ATOM 694 C C . ILE A 1 94 ? 3.275 -20.312 -11.125 1 96.56 94 ILE A C 1
ATOM 696 O O . ILE A 1 94 ? 3.652 -19.141 -11.125 1 96.56 94 ILE A O 1
ATOM 700 N N . ALA A 1 95 ? 3.141 -21.016 -12.273 1 93.06 95 ALA A N 1
ATOM 701 C CA . ALA A 1 95 ? 3.42 -20.438 -13.594 1 93.06 95 ALA A CA 1
ATOM 702 C C . ALA A 1 95 ? 2.186 -19.75 -14.156 1 93.06 95 ALA A C 1
ATOM 704 O O . ALA A 1 95 ? 1.082 -20.297 -14.125 1 93.06 95 ALA A O 1
ATOM 705 N N . ALA A 1 96 ? 2.404 -18.578 -14.68 1 90.5 96 ALA A N 1
ATOM 706 C CA . ALA A 1 96 ? 1.328 -17.828 -15.328 1 90.5 96 ALA A CA 1
ATOM 707 C C . ALA A 1 96 ? 0.863 -18.516 -16.609 1 90.5 96 ALA A C 1
ATOM 709 O O . ALA A 1 96 ? 1.684 -18.953 -17.422 1 90.5 96 ALA A O 1
ATOM 710 N N . GLY A 1 97 ? -0.436 -18.703 -16.672 1 90.62 97 GLY A N 1
ATOM 711 C CA . GLY A 1 97 ? -1.014 -19.141 -17.938 1 90.62 97 GLY A CA 1
ATOM 712 C C . GLY A 1 97 ? -1.079 -20.656 -18.078 1 90.62 97 GLY A C 1
ATOM 713 O O . GLY A 1 97 ? -1.641 -21.172 -19.047 1 90.62 97 GLY A O 1
ATOM 714 N N . ILE A 1 98 ? -0.482 -21.406 -17.172 1 93.12 98 ILE A N 1
ATOM 715 C CA . ILE A 1 98 ? -0.465 -22.875 -17.281 1 93.12 98 ILE A CA 1
ATOM 716 C C . ILE A 1 98 ? -1.612 -23.453 -16.453 1 93.12 98 ILE A C 1
ATOM 718 O O . ILE A 1 98 ? -1.68 -23.25 -15.242 1 93.12 98 ILE A O 1
ATOM 722 N N . GLY A 1 99 ? -2.482 -24.172 -17.047 1 94.56 99 GLY A N 1
ATOM 723 C CA . GLY A 1 99 ? -3.619 -24.781 -16.375 1 94.56 99 GLY A CA 1
ATOM 724 C C . GLY A 1 99 ? -3.354 -26.203 -15.914 1 94.56 99 GLY A C 1
ATOM 725 O O . GLY A 1 99 ? -2.336 -26.797 -16.281 1 94.56 99 GLY A O 1
ATOM 726 N N . ALA A 1 100 ? -4.273 -26.703 -15.18 1 96.62 100 ALA A N 1
ATOM 727 C CA . ALA A 1 100 ? -4.145 -28.047 -14.625 1 96.62 100 ALA A CA 1
ATOM 728 C C . ALA A 1 100 ? -4.18 -29.094 -15.734 1 96.62 100 ALA A C 1
ATOM 730 O O . ALA A 1 100 ? -3.467 -30.109 -15.664 1 96.62 100 ALA A O 1
ATOM 731 N N . GLU A 1 101 ? -4.977 -28.859 -16.703 1 95.62 101 GLU A N 1
ATOM 732 C CA . GLU A 1 101 ? -5.117 -29.828 -17.797 1 95.62 101 GLU A CA 1
ATOM 733 C C . GLU A 1 101 ? -3.809 -29.984 -18.562 1 95.62 101 GLU A C 1
ATOM 735 O O . GLU A 1 101 ? -3.461 -31.094 -18.984 1 95.62 101 GLU A O 1
ATOM 740 N N . PHE A 1 102 ? -3.17 -28.891 -18.734 1 95.44 102 PHE A N 1
ATOM 741 C CA . PHE A 1 102 ? -1.881 -28.922 -19.406 1 95.44 102 PHE A CA 1
ATOM 742 C C . PHE A 1 102 ? -0.881 -29.766 -18.641 1 95.44 102 PHE A C 1
ATOM 744 O O . PHE A 1 102 ? -0.173 -30.594 -19.234 1 95.44 102 PHE A O 1
ATOM 751 N N . ILE A 1 103 ? -0.863 -29.625 -17.359 1 97.31 103 ILE A N 1
ATOM 752 C CA . ILE A 1 103 ? 0.049 -30.359 -16.5 1 97.31 103 ILE A CA 1
ATOM 753 C C . ILE A 1 103 ? -0.303 -31.844 -16.516 1 97.31 103 ILE A C 1
ATOM 755 O O . ILE A 1 103 ? 0.577 -32.688 -16.656 1 97.31 103 ILE A O 1
ATOM 759 N N . ARG A 1 104 ? -1.58 -32.125 -16.453 1 97.62 104 ARG A N 1
ATOM 760 C CA . ARG A 1 104 ? -2.041 -33.531 -16.484 1 97.62 104 ARG A CA 1
ATOM 761 C C . ARG A 1 104 ? -1.679 -34.188 -17.812 1 97.62 104 ARG A C 1
ATOM 763 O O . ARG A 1 104 ? -1.265 -35.344 -17.828 1 97.62 104 ARG A O 1
ATOM 770 N N . LYS A 1 105 ? -1.804 -33.438 -18.828 1 97 105 LYS A N 1
ATOM 771 C CA . LYS A 1 105 ? -1.502 -33.969 -20.141 1 97 105 LYS A CA 1
ATOM 772 C C . LYS A 1 105 ? -0.038 -34.375 -20.25 1 97 105 LYS A C 1
ATOM 774 O O . LYS A 1 105 ? 0.286 -35.375 -20.938 1 97 105 LYS A O 1
ATOM 779 N N . LEU A 1 106 ? 0.823 -33.688 -19.594 1 97.44 106 LEU A N 1
ATOM 780 C CA . LEU A 1 106 ? 2.256 -33.906 -19.75 1 97.44 106 LEU A CA 1
ATOM 781 C C . LEU A 1 106 ? 2.812 -34.781 -18.625 1 97.44 106 LEU A C 1
ATOM 783 O O . LEU A 1 106 ? 3.98 -35.188 -18.672 1 97.44 106 LEU A O 1
ATOM 787 N N . THR A 1 107 ? 2.004 -35.094 -17.641 1 97.81 107 THR A N 1
ATOM 788 C CA . THR A 1 107 ? 2.424 -35.969 -16.547 1 97.81 107 THR A CA 1
ATOM 789 C C . THR A 1 107 ? 1.512 -37.188 -16.453 1 97.81 107 THR A C 1
ATOM 791 O O . THR A 1 107 ? 1.647 -38.125 -17.234 1 97.81 107 THR A O 1
ATOM 794 N N . LYS A 1 108 ? 0.475 -37.062 -15.555 1 97.25 108 LYS A N 1
ATOM 795 C CA . LYS A 1 108 ? -0.528 -38.125 -15.406 1 97.25 108 LYS A CA 1
ATOM 796 C C . LYS A 1 108 ? -1.939 -37.562 -15.453 1 97.25 108 LYS A C 1
ATOM 798 O O . LYS A 1 108 ? -2.199 -36.5 -14.891 1 97.25 108 LYS A O 1
ATOM 803 N N . PRO A 1 109 ? -2.826 -38.281 -16.094 1 95.38 109 PRO A N 1
ATOM 804 C CA . PRO A 1 109 ? -4.203 -37.781 -16.172 1 95.38 109 PRO A CA 1
ATOM 805 C C . PRO A 1 109 ? -4.836 -37.594 -14.789 1 95.38 109 PRO A C 1
ATOM 807 O O . PRO A 1 109 ? -5.715 -36.719 -14.633 1 95.38 109 PRO A O 1
ATOM 810 N N . PHE A 1 110 ? -4.402 -38.312 -13.812 1 94.5 110 PHE A N 1
ATOM 811 C CA . PHE A 1 110 ? -5.012 -38.25 -12.492 1 94.5 110 PHE A CA 1
ATOM 812 C C . PHE A 1 110 ? -4.234 -37.312 -11.57 1 94.5 110 PHE A C 1
ATOM 814 O O . PHE A 1 110 ? -4.527 -37.25 -10.375 1 94.5 110 PHE A O 1
ATOM 821 N N . ALA A 1 111 ? -3.221 -36.688 -12.125 1 96.88 111 ALA A N 1
ATOM 822 C CA . ALA A 1 111 ? -2.352 -35.875 -11.289 1 96.88 111 ALA A CA 1
ATOM 823 C C . ALA A 1 111 ? -3.158 -34.844 -10.508 1 96.88 111 ALA A C 1
ATOM 825 O O . ALA A 1 111 ? -4.07 -34.219 -11.055 1 96.88 111 ALA A O 1
ATOM 826 N N . LYS A 1 112 ? -2.963 -34.719 -9.172 1 98.44 112 LYS A N 1
ATOM 827 C CA . LYS A 1 112 ? -3.514 -33.656 -8.344 1 98.44 112 LYS A CA 1
ATOM 828 C C . LYS A 1 112 ? -2.768 -32.344 -8.57 1 98.44 112 LYS A C 1
ATOM 830 O O . LYS A 1 112 ? -1.549 -32.281 -8.406 1 98.44 112 LYS A O 1
ATOM 835 N N . VAL A 1 113 ? -3.533 -31.312 -8.984 1 98.5 113 VAL A N 1
ATOM 836 C CA . VAL A 1 113 ? -2.875 -30.062 -9.336 1 98.5 113 VAL A CA 1
ATOM 837 C C . VAL A 1 113 ? -3.508 -28.906 -8.562 1 98.5 113 VAL A C 1
ATOM 839 O O . VAL A 1 113 ? -4.734 -28.75 -8.547 1 98.5 113 VAL A O 1
ATOM 842 N N . VAL A 1 114 ? -2.717 -28.141 -7.855 1 98.75 114 VAL A N 1
ATOM 843 C CA . VAL A 1 114 ? -3.098 -26.859 -7.281 1 98.75 114 VAL A CA 1
ATOM 844 C C . VAL A 1 114 ? -2.465 -25.719 -8.086 1 98.75 114 VAL A C 1
ATOM 846 O O . VAL A 1 114 ? -1.265 -25.75 -8.367 1 98.75 114 VAL A O 1
ATOM 849 N N . LEU A 1 115 ? -3.264 -24.797 -8.516 1 98.44 115 LEU A N 1
ATOM 850 C CA . LEU A 1 115 ? -2.766 -23.609 -9.188 1 98.44 115 LEU A CA 1
ATOM 851 C C . LEU A 1 115 ? -2.586 -22.453 -8.203 1 98.44 115 LEU A C 1
ATOM 853 O O . LEU A 1 115 ? -3.457 -22.203 -7.371 1 98.44 115 LEU A O 1
ATOM 857 N N . ALA A 1 116 ? -1.419 -21.844 -8.281 1 98.44 116 ALA A N 1
ATOM 858 C CA . ALA A 1 116 ? -1.093 -20.719 -7.41 1 98.44 116 ALA A CA 1
ATOM 859 C C . ALA A 1 116 ? -0.542 -19.547 -8.219 1 98.44 116 ALA A C 1
ATOM 861 O O . ALA A 1 116 ? 0.277 -19.734 -9.117 1 98.44 11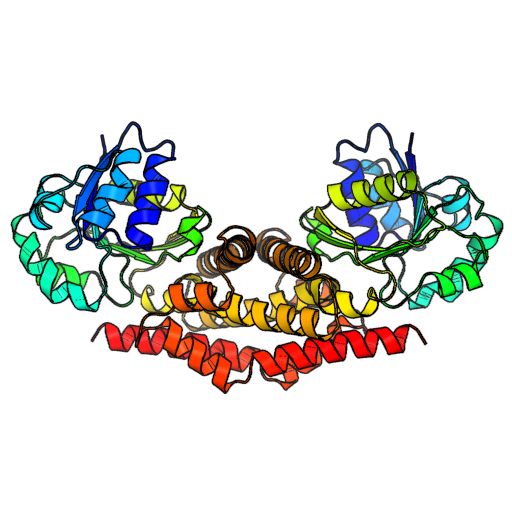6 ALA A O 1
ATOM 862 N N . MET A 1 117 ? -1.065 -18.375 -7.973 1 97.88 117 MET A N 1
ATOM 863 C CA . MET A 1 117 ? -0.533 -17.141 -8.539 1 97.88 117 MET A CA 1
ATOM 864 C C . MET A 1 117 ? 0.029 -16.234 -7.453 1 97.88 117 MET A C 1
ATOM 866 O O . MET A 1 117 ? -0.666 -15.344 -6.957 1 97.88 117 MET A O 1
ATOM 870 N N . PRO A 1 118 ? 1.286 -16.453 -7.082 1 97.62 118 PRO A N 1
ATOM 871 C CA . PRO A 1 118 ? 1.931 -15.57 -6.102 1 97.62 118 PRO A CA 1
ATOM 872 C C . PRO A 1 118 ? 2.504 -14.305 -6.727 1 97.62 118 PRO A C 1
ATOM 874 O O . PRO A 1 118 ? 2.312 -14.062 -7.918 1 97.62 118 PRO A O 1
ATOM 877 N N . ASN A 1 119 ? 3.045 -13.445 -5.863 1 96.88 119 ASN A N 1
ATOM 878 C CA . ASN A 1 119 ? 3.742 -12.266 -6.355 1 96.88 119 ASN A CA 1
ATOM 879 C C . ASN A 1 119 ? 5.035 -12.016 -5.586 1 96.88 119 ASN A C 1
ATOM 881 O O . ASN A 1 119 ? 5.305 -12.68 -4.586 1 96.88 119 ASN A O 1
ATOM 885 N N . THR A 1 120 ? 5.879 -11.188 -6.039 1 95.38 120 THR A N 1
ATOM 886 C CA . THR A 1 120 ? 7.266 -11.055 -5.598 1 95.38 120 THR A CA 1
ATOM 887 C C . THR A 1 120 ? 7.324 -10.555 -4.156 1 95.38 120 THR A C 1
ATOM 889 O O . THR A 1 120 ? 8.273 -10.859 -3.43 1 95.38 120 THR A O 1
ATOM 892 N N . PRO A 1 121 ? 6.41 -9.852 -3.641 1 97.75 121 PRO A N 1
ATOM 893 C CA . PRO A 1 121 ? 6.492 -9.438 -2.236 1 97.75 121 PRO A CA 1
ATOM 894 C C . PRO A 1 121 ? 6.574 -10.625 -1.28 1 97.75 121 PRO A C 1
ATOM 896 O O . PRO A 1 121 ? 6.844 -10.445 -0.089 1 97.75 121 PRO A O 1
ATOM 899 N N . LEU A 1 122 ? 6.398 -11.82 -1.788 1 95.88 122 LEU A N 1
ATOM 900 C CA . LEU A 1 122 ? 6.656 -13.031 -1.02 1 95.88 122 LEU A CA 1
ATOM 901 C C . LEU A 1 122 ? 8.07 -13.031 -0.455 1 95.88 122 LEU A C 1
ATOM 903 O O . LEU A 1 122 ? 8.32 -13.617 0.603 1 95.88 122 LEU A O 1
ATOM 907 N N . LEU A 1 123 ? 8.906 -12.352 -1.147 1 92.88 123 LEU A N 1
ATOM 908 C CA . LEU A 1 123 ? 10.312 -12.289 -0.761 1 92.88 123 LEU A CA 1
ATOM 909 C C . LEU A 1 123 ? 10.461 -11.695 0.634 1 92.88 123 LEU A C 1
ATOM 911 O O . LEU A 1 123 ? 11.438 -11.977 1.331 1 92.88 123 LEU A O 1
ATOM 915 N N . LEU A 1 124 ? 9.484 -10.867 1.064 1 95.06 124 LEU A N 1
ATOM 916 C CA . LEU A 1 124 ? 9.523 -10.219 2.373 1 95.06 124 LEU A CA 1
ATOM 917 C C . LEU A 1 124 ? 8.469 -10.812 3.305 1 95.06 124 LEU A C 1
ATOM 919 O O . LEU A 1 124 ? 8.219 -10.281 4.387 1 95.06 124 LEU A O 1
ATOM 923 N N . GLY A 1 125 ? 7.879 -11.867 2.814 1 94.5 125 GLY A N 1
ATOM 924 C CA . GLY A 1 125 ? 6.801 -12.438 3.605 1 94.5 125 GLY A CA 1
ATOM 925 C C . GLY A 1 125 ? 5.512 -11.648 3.512 1 94.5 125 GLY A C 1
ATOM 926 O O . GLY A 1 125 ? 4.633 -11.773 4.367 1 94.5 125 GLY A O 1
ATOM 927 N N . GLU A 1 126 ? 5.379 -10.75 2.521 1 97 126 GLU A N 1
ATOM 928 C CA . GLU A 1 126 ? 4.223 -9.883 2.32 1 97 126 GLU A CA 1
ATOM 929 C C . GLU A 1 126 ? 3.5 -10.227 1.019 1 97 126 GLU A C 1
ATOM 931 O O . GLU A 1 126 ? 2.977 -9.336 0.345 1 97 126 GLU A O 1
ATOM 936 N N . GLY A 1 127 ? 3.533 -11.461 0.64 1 97.81 127 GLY A N 1
ATOM 937 C CA . GLY A 1 127 ? 2.996 -11.891 -0.642 1 97.81 127 GLY A CA 1
ATOM 938 C C . GLY A 1 127 ? 1.481 -11.953 -0.663 1 97.81 127 GLY A C 1
ATOM 939 O O . GLY A 1 127 ? 0.842 -12 0.39 1 97.81 127 GLY A O 1
ATOM 940 N N . ALA A 1 128 ? 0.893 -11.812 -1.834 1 98.62 128 ALA A N 1
ATOM 941 C CA . ALA A 1 128 ? -0.495 -12.125 -2.16 1 98.62 128 ALA A CA 1
ATOM 942 C C . ALA A 1 128 ? -0.575 -13.266 -3.17 1 98.62 128 ALA A C 1
ATOM 944 O O . ALA A 1 128 ? -0.043 -13.164 -4.277 1 98.62 128 ALA A O 1
ATOM 945 N N . THR A 1 129 ? -1.217 -14.359 -2.758 1 98.69 129 THR A N 1
ATOM 946 C CA . THR A 1 129 ? -1.257 -15.523 -3.633 1 98.69 129 THR A CA 1
ATOM 947 C C . THR A 1 129 ? -2.695 -15.969 -3.877 1 98.69 129 THR A C 1
ATOM 949 O O . THR A 1 129 ? -3.424 -16.281 -2.93 1 98.69 129 THR A O 1
ATOM 952 N N . ALA A 1 130 ? -3.133 -15.969 -5.102 1 98.81 130 ALA A N 1
ATOM 953 C CA . ALA A 1 130 ? -4.383 -16.609 -5.484 1 98.81 130 ALA A CA 1
ATOM 954 C C . ALA A 1 130 ? -4.191 -18.125 -5.66 1 98.81 130 ALA A C 1
ATOM 956 O O . ALA A 1 130 ? -3.211 -18.562 -6.262 1 98.81 130 ALA A O 1
ATOM 957 N N . LEU A 1 131 ? -5.082 -18.906 -5.09 1 98.69 131 LEU A N 1
ATOM 958 C CA . LEU A 1 131 ? -5.012 -20.375 -5.16 1 98.69 131 LEU A CA 1
ATOM 959 C C . LEU A 1 131 ? -6.285 -20.953 -5.77 1 98.69 131 LEU A C 1
ATOM 961 O O . LEU A 1 131 ? -7.379 -20.422 -5.539 1 98.69 131 LEU A O 1
ATOM 965 N N . ALA A 1 132 ? -6.113 -21.953 -6.52 1 98.38 132 ALA A N 1
ATOM 966 C CA . ALA A 1 132 ? -7.238 -22.688 -7.094 1 98.38 132 ALA A CA 1
ATOM 967 C C . ALA A 1 132 ? -6.945 -24.188 -7.156 1 98.38 132 ALA A C 1
ATOM 969 O O . ALA A 1 132 ? -5.797 -24.594 -7.359 1 98.38 132 ALA A O 1
ATOM 970 N N . LYS A 1 133 ? -7.938 -24.953 -6.957 1 97.25 133 LYS A N 1
ATOM 971 C CA . LYS A 1 133 ? -7.875 -26.406 -7.109 1 97.25 133 LYS A CA 1
ATOM 972 C C . LYS A 1 133 ? -9.156 -26.953 -7.734 1 97.25 133 LYS A C 1
ATOM 974 O O . LYS A 1 133 ? -10.148 -26.219 -7.859 1 97.25 133 LYS A O 1
ATOM 979 N N . ASP A 1 134 ? -9.062 -28.141 -8.25 1 93.62 134 ASP A N 1
ATOM 980 C CA . ASP A 1 134 ? -10.266 -28.859 -8.625 1 93.62 134 ASP A CA 1
ATOM 981 C C . ASP A 1 134 ? -10.516 -30.047 -7.684 1 93.62 134 ASP A C 1
ATOM 983 O O . ASP A 1 134 ? -9.914 -30.125 -6.613 1 93.62 134 ASP A O 1
ATOM 987 N N . ASP A 1 135 ? -11.43 -30.906 -8.016 1 93.88 135 ASP A N 1
ATOM 988 C CA . ASP A 1 135 ? -11.93 -31.938 -7.121 1 93.88 135 ASP A CA 1
ATOM 989 C C . ASP A 1 135 ? -10.891 -33.031 -6.902 1 93.88 135 ASP A C 1
ATOM 991 O O . ASP A 1 135 ? -11.031 -33.844 -6 1 93.88 135 ASP A O 1
ATOM 995 N N . SER A 1 136 ? -9.867 -33.031 -7.688 1 94.25 136 SER A N 1
ATOM 996 C CA . SER A 1 136 ? -8.836 -34.062 -7.551 1 94.25 136 SER A CA 1
ATOM 997 C C . SER A 1 136 ? -8.023 -33.875 -6.277 1 94.25 136 SER A C 1
ATOM 999 O O . SER A 1 136 ? -7.426 -34.812 -5.762 1 94.25 136 SER A O 1
ATOM 1001 N N . VAL A 1 137 ? -7.945 -32.719 -5.777 1 97.94 137 VAL A N 1
ATOM 1002 C CA . VAL A 1 137 ? -7.188 -32.375 -4.582 1 97.94 137 VAL A CA 1
ATOM 1003 C C . VAL A 1 137 ? -8.117 -32.312 -3.371 1 97.94 137 VAL A C 1
ATOM 1005 O O . VAL A 1 137 ? -9.117 -31.594 -3.377 1 97.94 137 VAL A O 1
ATOM 1008 N N . SER A 1 138 ? -7.824 -33.031 -2.324 1 97.81 138 SER A N 1
ATOM 1009 C CA . SER A 1 138 ? -8.656 -33.031 -1.123 1 97.81 138 SER A CA 1
ATOM 1010 C C . SER A 1 138 ? -8.508 -31.719 -0.346 1 97.81 138 SER A C 1
ATOM 1012 O O . SER A 1 138 ? -7.535 -31 -0.525 1 97.81 138 SER A O 1
ATOM 1014 N N . ASP A 1 139 ? -9.492 -31.484 0.517 1 97.94 139 ASP A N 1
ATOM 1015 C CA . ASP A 1 139 ? -9.445 -30.281 1.354 1 97.94 139 ASP A CA 1
ATOM 1016 C C . ASP A 1 139 ? -8.211 -30.297 2.256 1 97.94 139 ASP A C 1
ATOM 1018 O O . ASP A 1 139 ? -7.605 -29.25 2.502 1 97.94 139 ASP A O 1
ATOM 1022 N N . ALA A 1 140 ? -7.895 -31.438 2.705 1 97.5 140 ALA A N 1
ATOM 1023 C CA . ALA A 1 140 ? -6.738 -31.562 3.582 1 97.5 140 ALA A CA 1
ATOM 1024 C C . ALA A 1 140 ? -5.445 -31.25 2.834 1 97.5 140 ALA A C 1
ATOM 1026 O O . ALA A 1 140 ? -4.566 -30.562 3.357 1 97.5 140 ALA A O 1
ATOM 1027 N N . GLU A 1 141 ? -5.316 -31.797 1.648 1 97.81 141 GLU A N 1
ATOM 1028 C CA . GLU A 1 141 ? -4.152 -31.531 0.815 1 97.81 141 GLU A CA 1
ATOM 1029 C C . GLU A 1 141 ? -4.066 -30.047 0.469 1 97.81 141 GLU A C 1
ATOM 1031 O O . GLU A 1 141 ? -2.992 -29.438 0.554 1 97.81 141 GLU A O 1
ATOM 1036 N N . PHE A 1 142 ? -5.219 -29.5 0.149 1 98.31 142 PHE A N 1
ATOM 1037 C CA . PHE A 1 142 ? -5.281 -28.094 -0.229 1 98.31 142 PHE A CA 1
ATOM 1038 C C . PHE A 1 142 ? -4.902 -27.203 0.945 1 98.31 142 PHE A C 1
ATOM 1040 O O . PHE A 1 142 ? -4.246 -26.172 0.763 1 98.31 142 PHE A O 1
ATOM 1047 N N . ALA A 1 143 ? -5.289 -27.547 2.1 1 97.5 143 ALA A N 1
ATOM 1048 C CA . ALA A 1 143 ? -4.996 -26.781 3.307 1 97.5 143 ALA A CA 1
ATOM 1049 C C . ALA A 1 143 ? -3.49 -26.688 3.547 1 97.5 143 ALA A C 1
ATOM 1051 O O . ALA A 1 143 ? -2.99 -25.656 4.008 1 97.5 143 ALA A O 1
ATOM 1052 N N . VAL A 1 144 ? -2.803 -27.734 3.248 1 96.56 144 VAL A N 1
ATOM 1053 C CA . VAL A 1 144 ? -1.354 -27.719 3.418 1 96.56 144 VAL A CA 1
ATOM 1054 C C . VAL A 1 144 ? -0.727 -26.703 2.477 1 96.56 144 VAL A C 1
ATOM 1056 O O . VAL A 1 144 ? 0.105 -25.891 2.896 1 96.56 144 VAL A O 1
ATOM 1059 N N . VAL A 1 145 ? -1.139 -26.719 1.222 1 97.81 145 VAL A N 1
ATOM 1060 C CA . VAL A 1 145 ? -0.614 -25.781 0.23 1 97.81 145 VAL A CA 1
ATOM 1061 C C . VAL A 1 145 ? -0.956 -24.344 0.635 1 97.81 145 VAL A C 1
ATOM 1063 O O . VAL A 1 145 ? -0.103 -23.453 0.575 1 97.81 145 VAL A O 1
ATOM 1066 N N . ARG A 1 146 ? -2.166 -24.172 1.051 1 97.56 146 ARG A N 1
ATOM 1067 C CA . ARG A 1 146 ? -2.604 -22.859 1.49 1 97.56 146 ARG A CA 1
ATOM 1068 C C . ARG A 1 146 ? -1.771 -22.375 2.672 1 97.56 146 ARG A C 1
ATOM 1070 O O . ARG A 1 146 ? -1.398 -21.203 2.734 1 97.56 146 ARG A O 1
ATOM 1077 N N . ASN A 1 147 ? -1.494 -23.234 3.57 1 96.19 147 ASN A N 1
ATOM 1078 C CA . ASN A 1 147 ? -0.689 -22.875 4.734 1 96.19 147 ASN A CA 1
ATOM 1079 C C . ASN A 1 147 ? 0.736 -22.5 4.34 1 96.19 147 ASN A C 1
ATOM 1081 O O . ASN A 1 147 ? 1.348 -21.641 4.961 1 96.19 147 ASN A O 1
ATOM 1085 N N . ILE A 1 148 ? 1.223 -23.172 3.355 1 96.12 148 ILE A N 1
ATOM 1086 C CA . ILE A 1 148 ? 2.564 -22.875 2.873 1 96.12 148 ILE A CA 1
ATOM 1087 C C . ILE A 1 148 ? 2.613 -21.438 2.367 1 96.12 148 ILE A C 1
ATOM 1089 O O . ILE A 1 148 ? 3.449 -20.641 2.809 1 96.12 148 ILE A O 1
ATOM 1093 N N . PHE A 1 149 ? 1.677 -21.047 1.529 1 97.38 149 PHE A N 1
ATOM 1094 C CA . PHE A 1 149 ? 1.652 -19.688 1.003 1 97.38 149 PHE A CA 1
ATOM 1095 C C . PHE A 1 149 ? 1.27 -18.703 2.092 1 97.38 149 PHE A C 1
ATOM 1097 O O . PHE A 1 149 ? 1.73 -17.547 2.084 1 97.38 149 PHE A O 1
ATOM 1104 N N . GLY A 1 150 ? 0.434 -19.156 3.006 1 95.38 150 GLY A N 1
ATOM 1105 C CA . GLY A 1 150 ? 0.04 -18.32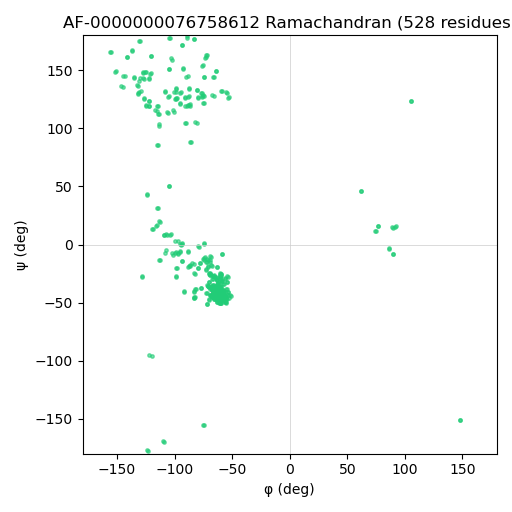8 4.129 1 95.38 150 GLY A CA 1
ATOM 1106 C C . GLY A 1 150 ? 1.209 -17.906 5.004 1 95.38 150 GLY A C 1
ATOM 1107 O O . GLY A 1 150 ? 1.165 -16.859 5.656 1 95.38 150 GLY A O 1
ATOM 1108 N N . SER A 1 151 ? 2.26 -18.719 4.984 1 91.44 151 SER A N 1
ATOM 1109 C CA . SER A 1 151 ? 3.457 -18.422 5.758 1 91.44 151 SER A CA 1
ATOM 1110 C C . SER A 1 151 ? 4.266 -17.297 5.113 1 91.44 151 SER A C 1
ATOM 1112 O O . SER A 1 151 ? 5.133 -16.703 5.754 1 91.44 151 SER A O 1
ATOM 1114 N N . CYS A 1 152 ? 3.924 -16.984 3.898 1 93.81 152 CYS A N 1
ATOM 1115 C CA . CYS A 1 152 ? 4.672 -15.992 3.135 1 93.81 152 CYS A CA 1
ATOM 1116 C C . CYS A 1 152 ? 3.783 -14.82 2.75 1 93.81 152 CYS A C 1
ATOM 1118 O O . CYS A 1 152 ? 4.129 -14.031 1.864 1 93.81 152 CYS A O 1
ATOM 1120 N N . GLY A 1 153 ? 2.66 -14.727 3.334 1 95.81 153 GLY A N 1
ATOM 1121 C CA . GLY A 1 153 ? 1.719 -13.672 2.988 1 95.81 153 GLY A CA 1
ATOM 1122 C C . GLY A 1 153 ? 0.269 -14.094 3.146 1 95.81 153 GLY A C 1
ATOM 1123 O O . GLY A 1 153 ? -0.065 -14.867 4.047 1 95.81 153 GLY A O 1
ATOM 1124 N N . MET A 1 154 ? -0.559 -13.453 2.305 1 97.19 154 MET A N 1
ATOM 1125 C CA . MET A 1 154 ? -1.99 -13.734 2.338 1 97.19 154 MET A CA 1
ATOM 1126 C C . MET A 1 154 ? -2.398 -14.602 1.146 1 97.19 154 MET A C 1
ATOM 1128 O O . MET A 1 154 ? -1.738 -14.578 0.107 1 97.19 154 MET A O 1
ATOM 1132 N N . THR A 1 155 ? -3.451 -15.414 1.349 1 98.38 155 THR A N 1
ATOM 1133 C CA . THR A 1 155 ? -3.963 -16.25 0.263 1 98.38 155 THR A CA 1
ATOM 1134 C C . THR A 1 155 ? -5.453 -15.992 0.046 1 98.38 155 THR A C 1
ATOM 1136 O O . THR A 1 155 ? -6.16 -15.578 0.968 1 98.38 155 THR A O 1
ATOM 1139 N N . ALA A 1 156 ? -5.875 -16.109 -1.107 1 98.56 156 ALA A N 1
ATOM 1140 C CA . ALA A 1 156 ? -7.293 -16.125 -1.455 1 98.56 156 ALA A CA 1
ATOM 1141 C C . ALA A 1 156 ? -7.59 -17.234 -2.467 1 98.56 156 ALA A C 1
ATOM 1143 O O . ALA A 1 156 ? -6.773 -17.516 -3.346 1 98.56 156 ALA A O 1
ATOM 1144 N N . VAL A 1 157 ? -8.75 -17.844 -2.322 1 98.25 157 VAL A N 1
ATOM 1145 C CA . VAL A 1 157 ? -9.125 -18.953 -3.201 1 98.25 157 VAL A CA 1
ATOM 1146 C C . VAL A 1 157 ? -10.07 -18.453 -4.289 1 98.25 157 VAL A C 1
ATOM 1148 O O . VAL A 1 157 ? -11.023 -17.719 -4.008 1 98.25 157 VAL A O 1
ATOM 1151 N N . ILE A 1 158 ? -9.789 -18.781 -5.492 1 98.25 158 ILE A N 1
ATOM 1152 C CA . ILE A 1 158 ? -10.641 -18.438 -6.621 1 98.25 158 ILE A CA 1
ATOM 1153 C C . ILE A 1 158 ? -10.898 -19.688 -7.473 1 98.25 158 ILE A C 1
ATOM 1155 O O . ILE A 1 158 ? -10.352 -20.75 -7.195 1 98.25 158 ILE A O 1
ATOM 1159 N N . ALA A 1 159 ? -11.75 -19.531 -8.477 1 97.25 159 ALA A N 1
ATOM 1160 C CA . ALA A 1 159 ? -12.031 -20.641 -9.375 1 97.25 159 ALA A CA 1
ATOM 1161 C C . ALA A 1 159 ? -10.875 -20.891 -10.336 1 97.25 159 ALA A C 1
ATOM 1163 O O . ALA A 1 159 ? -10.234 -19.938 -10.797 1 97.25 159 ALA A O 1
ATOM 1164 N N . PRO A 1 160 ? -10.609 -22.156 -10.664 1 96.69 160 PRO A N 1
ATOM 1165 C CA . PRO A 1 160 ? -9.5 -22.453 -11.562 1 96.69 160 PRO A CA 1
ATOM 1166 C C . PRO A 1 160 ? -9.602 -21.719 -12.891 1 96.69 160 PRO A C 1
ATOM 1168 O O . PRO A 1 160 ? -8.578 -21.344 -13.477 1 96.69 160 PRO A O 1
ATOM 1171 N N . GLU A 1 161 ? -10.789 -21.422 -13.352 1 95.5 161 GLU A N 1
ATOM 1172 C CA . GLU A 1 161 ? -11.008 -20.781 -14.648 1 95.5 161 GLU A CA 1
ATOM 1173 C C . GLU A 1 161 ? -10.625 -19.297 -14.609 1 95.5 161 GLU A C 1
ATOM 1175 O O . GLU A 1 161 ? -10.492 -18.656 -15.656 1 95.5 161 GLU A O 1
ATOM 1180 N N . GLN A 1 162 ? -10.391 -18.781 -13.414 1 97.31 162 GLN A N 1
ATOM 1181 C CA . GLN A 1 162 ? -10.148 -17.344 -13.258 1 97.31 162 GLN A CA 1
ATOM 1182 C C . GLN A 1 162 ? -8.664 -17.062 -13.039 1 97.31 162 GLN A C 1
ATOM 1184 O O . GLN A 1 162 ? -8.273 -15.93 -12.773 1 97.31 162 GLN A O 1
ATOM 1189 N N . MET A 1 163 ? -7.824 -18.094 -13.195 1 97.75 163 MET A N 1
ATOM 1190 C CA . MET A 1 163 ? -6.41 -17.984 -12.852 1 97.75 163 MET A CA 1
ATOM 1191 C C . MET A 1 163 ? -5.672 -17.094 -13.836 1 97.75 163 MET A C 1
ATOM 1193 O O . MET A 1 163 ? -4.582 -16.594 -13.539 1 97.75 163 MET A O 1
ATOM 1197 N N . LYS A 1 164 ? -6.238 -16.859 -15.016 1 97.62 164 LYS A N 1
ATOM 1198 C CA . LYS A 1 164 ? -5.617 -15.938 -15.953 1 97.62 164 LYS A CA 1
ATOM 1199 C C . LYS A 1 164 ? -5.992 -14.492 -15.641 1 97.62 164 LYS A C 1
ATOM 1201 O O . LYS A 1 164 ? -5.141 -13.609 -15.664 1 97.62 164 LYS A O 1
ATOM 1206 N N . GLU A 1 165 ? -7.281 -14.281 -15.266 1 98.19 165 GLU A N 1
ATOM 1207 C CA . GLU A 1 165 ? -7.789 -12.945 -14.969 1 98.19 165 GLU A CA 1
ATOM 1208 C C . GLU A 1 165 ? -7.148 -12.375 -13.711 1 98.19 165 GLU A C 1
ATOM 1210 O O . GLU A 1 165 ? -6.922 -11.172 -13.609 1 98.19 165 GLU A O 1
ATOM 1215 N N . VAL A 1 166 ? -6.762 -13.25 -12.758 1 98.62 166 VAL A N 1
ATOM 1216 C CA . VAL A 1 166 ? -6.297 -12.781 -11.453 1 98.62 166 VAL A CA 1
ATOM 1217 C C . VAL A 1 166 ? -4.863 -12.281 -11.57 1 98.62 166 VAL A C 1
ATOM 1219 O O . VAL A 1 166 ? -4.383 -11.555 -10.695 1 98.62 166 VAL A O 1
ATOM 1222 N N . ILE A 1 167 ? -4.16 -12.609 -12.641 1 98.12 167 ILE A N 1
ATOM 1223 C CA . ILE A 1 167 ? -2.76 -12.25 -12.82 1 98.12 167 ILE A CA 1
ATOM 1224 C C . ILE A 1 167 ? -2.604 -10.734 -12.742 1 98.12 167 ILE A C 1
ATOM 1226 O O . ILE A 1 167 ? -1.692 -10.234 -12.078 1 98.12 167 ILE A O 1
ATOM 1230 N N . ALA A 1 168 ? -3.525 -9.984 -13.312 1 98.56 168 ALA A N 1
ATOM 1231 C CA . ALA A 1 168 ? -3.457 -8.523 -13.32 1 98.56 168 ALA A CA 1
ATOM 1232 C C . ALA A 1 168 ? -3.668 -7.961 -11.914 1 98.56 168 ALA A C 1
ATOM 1234 O O . ALA A 1 168 ? -3.176 -6.875 -11.594 1 98.56 168 ALA A O 1
ATOM 1235 N N . ILE A 1 169 ? -4.383 -8.695 -11.062 1 98.75 169 ILE A N 1
ATOM 1236 C CA . ILE A 1 169 ? -4.812 -8.219 -9.75 1 98.75 169 ILE A CA 1
ATOM 1237 C C . ILE A 1 169 ? -3.676 -8.383 -8.75 1 98.75 169 ILE A C 1
ATOM 1239 O O . ILE A 1 169 ? -3.383 -7.469 -7.977 1 98.75 169 ILE A O 1
ATOM 1243 N N . ASN A 1 170 ? -3.047 -9.555 -8.789 1 98.56 170 ASN A N 1
ATOM 1244 C CA . ASN A 1 170 ? -2.049 -9.75 -7.746 1 98.56 170 ASN A CA 1
ATOM 1245 C C . ASN A 1 170 ? -0.709 -10.195 -8.328 1 98.56 170 ASN A C 1
ATOM 1247 O O . ASN A 1 170 ? 0.339 -9.984 -7.715 1 98.56 170 ASN A O 1
ATOM 1251 N N . GLY A 1 171 ? -0.719 -10.852 -9.461 1 97.44 171 GLY A N 1
ATOM 1252 C CA . GLY A 1 171 ? 0.521 -11.344 -10.039 1 97.44 171 GLY A CA 1
ATOM 1253 C C . GLY A 1 171 ? 1.395 -10.242 -10.609 1 97.44 171 GLY A C 1
ATOM 1254 O O . GLY A 1 171 ? 2.559 -10.109 -10.219 1 97.44 171 GLY A O 1
ATOM 1255 N N . SER A 1 172 ? 0.765 -9.438 -11.43 1 98.12 172 SER A N 1
ATOM 1256 C CA . SER A 1 172 ? 1.499 -8.406 -12.164 1 98.12 172 SER A CA 1
ATOM 1257 C C . SER A 1 172 ? 1.383 -7.051 -11.484 1 98.12 172 SER A C 1
ATOM 1259 O O . SER A 1 172 ? 2.207 -6.164 -11.719 1 98.12 172 SER A O 1
ATOM 1261 N N . SER A 1 173 ? 0.4 -6.859 -10.656 1 98.56 173 SER A N 1
ATOM 1262 C CA . SER A 1 173 ? 0.045 -5.551 -10.117 1 98.56 173 SER A CA 1
ATOM 1263 C C . SER A 1 173 ? 1.215 -4.93 -9.359 1 98.56 173 SER A C 1
ATOM 1265 O O . SER A 1 173 ? 1.369 -3.707 -9.336 1 98.56 173 SER A O 1
ATOM 1267 N N . PRO A 1 174 ? 2.135 -5.73 -8.695 1 98.69 174 PRO A N 1
ATOM 1268 C CA . PRO A 1 174 ? 3.279 -5.062 -8.07 1 98.69 174 PRO A CA 1
ATOM 1269 C C . PRO A 1 174 ? 4.055 -4.18 -9.039 1 98.69 174 PRO A C 1
ATOM 1271 O O . PRO A 1 174 ? 4.426 -3.053 -8.695 1 98.69 174 PRO A O 1
ATOM 1274 N N . ALA A 1 175 ? 4.281 -4.652 -10.234 1 98.69 175 ALA A N 1
ATOM 1275 C CA . ALA A 1 175 ? 5.004 -3.857 -11.227 1 98.69 175 ALA A CA 1
ATOM 1276 C C . ALA A 1 175 ? 4.258 -2.561 -11.531 1 98.69 175 ALA A C 1
ATOM 1278 O O . ALA A 1 175 ? 4.879 -1.508 -11.703 1 98.69 175 ALA A O 1
ATOM 1279 N N . PHE A 1 176 ? 2.918 -2.607 -11.625 1 98.88 176 PHE A N 1
ATOM 1280 C CA . PHE A 1 176 ? 2.088 -1.438 -11.883 1 98.88 176 PHE A CA 1
ATOM 1281 C C . PHE A 1 176 ? 2.143 -0.46 -10.719 1 98.88 176 PHE A C 1
ATOM 1283 O O . PHE A 1 176 ? 2.211 0.754 -10.922 1 98.88 176 PHE A O 1
ATOM 1290 N N . ILE A 1 177 ? 2.131 -1.014 -9.539 1 98.88 177 ILE A N 1
ATOM 1291 C CA . ILE A 1 177 ? 2.207 -0.219 -8.32 1 98.88 177 ILE A CA 1
ATOM 1292 C C . ILE A 1 177 ? 3.568 0.469 -8.234 1 98.88 177 ILE A C 1
ATOM 1294 O O . ILE A 1 177 ? 3.656 1.645 -7.875 1 98.88 177 ILE A O 1
ATOM 1298 N N . TYR A 1 178 ? 4.684 -0.267 -8.594 1 98.88 178 TYR A N 1
ATOM 1299 C CA . TYR A 1 178 ? 6.016 0.333 -8.617 1 98.88 178 TYR A CA 1
ATOM 1300 C C . TYR A 1 178 ? 6.07 1.498 -9.602 1 98.88 178 TYR A C 1
ATOM 1302 O O . TYR A 1 178 ? 6.633 2.551 -9.289 1 98.88 178 TYR A O 1
ATOM 1310 N N . LEU A 1 179 ? 5.516 1.296 -10.758 1 98.81 179 LEU A N 1
ATOM 1311 C CA . LEU A 1 179 ? 5.523 2.357 -11.758 1 98.81 179 LEU A CA 1
ATOM 1312 C C . LEU A 1 179 ? 4.738 3.572 -11.266 1 98.81 179 LEU A C 1
ATOM 1314 O O . LEU A 1 179 ? 5.176 4.711 -11.445 1 98.81 179 LEU A O 1
ATOM 1318 N N . PHE A 1 180 ? 3.58 3.279 -10.688 1 98.81 180 PHE A N 1
ATOM 1319 C CA . PHE A 1 180 ? 2.762 4.328 -10.086 1 98.81 180 PHE A CA 1
ATOM 1320 C C . PHE A 1 180 ? 3.547 5.086 -9.023 1 98.81 180 PHE A C 1
ATOM 1322 O O . PHE A 1 180 ? 3.57 6.32 -9.031 1 98.81 180 PHE A O 1
ATOM 1329 N N . ALA A 1 181 ? 4.246 4.406 -8.141 1 98.81 181 ALA A N 1
ATOM 1330 C CA . ALA A 1 181 ? 5.07 4.988 -7.082 1 98.81 181 ALA A CA 1
ATOM 1331 C C . ALA A 1 181 ? 6.215 5.809 -7.668 1 98.81 181 ALA A C 1
ATOM 1333 O O . ALA A 1 181 ? 6.547 6.879 -7.152 1 98.81 181 ALA A O 1
ATOM 1334 N N . LYS A 1 182 ? 6.809 5.301 -8.719 1 98.62 182 LYS A N 1
ATOM 1335 C CA . LYS A 1 182 ? 7.898 5.996 -9.391 1 98.62 182 LYS A CA 1
ATOM 1336 C C . LYS A 1 182 ? 7.488 7.414 -9.781 1 98.62 182 LYS A C 1
ATOM 1338 O O . LYS A 1 182 ? 8.281 8.352 -9.664 1 98.62 182 LYS A O 1
ATOM 1343 N N . GLY A 1 183 ? 6.258 7.578 -10.273 1 98.56 183 GLY A N 1
ATOM 1344 C CA . GLY A 1 183 ? 5.762 8.891 -10.648 1 98.56 183 GLY A CA 1
ATOM 1345 C C . GLY A 1 183 ? 5.785 9.891 -9.5 1 98.56 183 GLY A C 1
ATOM 1346 O O . GLY A 1 183 ? 6.188 11.039 -9.68 1 98.56 183 GLY A O 1
ATOM 1347 N N . PHE A 1 184 ? 5.406 9.492 -8.328 1 98.81 184 PHE A N 1
ATOM 1348 C CA . PHE A 1 184 ? 5.363 10.359 -7.16 1 98.81 184 PHE A CA 1
ATOM 1349 C C . PHE A 1 184 ? 6.77 10.672 -6.664 1 98.81 184 PHE A C 1
ATOM 1351 O O . PHE A 1 184 ? 7.074 11.805 -6.305 1 98.81 184 PHE A O 1
ATOM 1358 N N . LEU A 1 185 ? 7.605 9.641 -6.672 1 98.38 185 LEU A N 1
ATOM 1359 C CA . LEU A 1 185 ? 8.961 9.828 -6.16 1 98.38 185 LEU A CA 1
ATOM 1360 C C . LEU A 1 185 ? 9.789 10.688 -7.109 1 98.38 185 LEU A C 1
ATOM 1362 O O . LEU A 1 185 ? 10.648 11.453 -6.672 1 98.38 185 LEU A O 1
ATOM 1366 N N . ASP A 1 186 ? 9.555 10.531 -8.43 1 98.38 186 ASP A N 1
ATOM 1367 C CA . ASP A 1 186 ? 10.18 11.422 -9.398 1 98.38 186 ASP A CA 1
ATOM 1368 C C . ASP A 1 186 ? 9.758 12.875 -9.156 1 98.38 186 ASP A C 1
ATOM 1370 O O . ASP A 1 186 ? 10.586 13.789 -9.227 1 98.38 186 ASP A O 1
ATOM 1374 N N . TYR A 1 187 ? 8.477 13.086 -8.898 1 98.69 187 TYR A N 1
ATOM 1375 C CA . TYR A 1 187 ? 7.996 14.422 -8.555 1 98.69 187 TYR A CA 1
ATOM 1376 C C . TYR A 1 187 ? 8.703 14.953 -7.316 1 98.69 187 TYR A C 1
ATOM 1378 O O . TYR A 1 187 ? 9.156 16.094 -7.297 1 98.69 187 TYR A O 1
ATOM 1386 N N . ALA A 1 188 ? 8.773 14.133 -6.285 1 98.69 188 ALA A N 1
ATOM 1387 C CA . ALA A 1 188 ? 9.414 14.547 -5.039 1 98.69 188 ALA A CA 1
ATOM 1388 C C . ALA A 1 188 ? 10.852 14.992 -5.277 1 98.69 188 ALA A C 1
ATOM 1390 O O . ALA A 1 188 ? 11.289 16.016 -4.738 1 98.69 188 ALA A O 1
ATOM 1391 N N . ALA A 1 189 ? 11.547 14.219 -6.066 1 98.25 189 ALA A N 1
ATOM 1392 C CA . ALA A 1 189 ? 12.922 14.555 -6.41 1 98.25 189 ALA A CA 1
ATOM 1393 C C . ALA A 1 189 ? 12.984 15.883 -7.172 1 98.25 189 ALA A C 1
ATOM 1395 O O . ALA A 1 189 ? 13.844 16.719 -6.898 1 98.25 189 ALA A O 1
ATOM 1396 N N . LYS A 1 190 ? 12.109 16.078 -8.078 1 98.19 190 LYS A N 1
ATOM 1397 C CA . LYS A 1 190 ? 12.055 17.266 -8.93 1 98.19 190 LYS A CA 1
ATOM 1398 C C . LYS A 1 190 ? 11.867 18.516 -8.102 1 98.19 190 LYS A C 1
ATOM 1400 O O . LYS A 1 190 ? 12.469 19.562 -8.391 1 98.19 190 LYS A O 1
ATOM 1405 N N . VAL A 1 191 ? 11.055 18.453 -7.07 1 98 191 VAL A N 1
ATOM 1406 C CA . VAL A 1 191 ? 10.719 19.641 -6.309 1 98 191 VAL A CA 1
ATOM 1407 C C . VAL A 1 191 ? 11.648 19.766 -5.102 1 98 191 VAL A C 1
ATOM 1409 O O . VAL A 1 191 ? 11.461 20.641 -4.254 1 98 191 VAL A O 1
ATOM 1412 N N . GLY A 1 192 ? 12.562 18.859 -4.895 1 97.81 192 GLY A N 1
ATOM 1413 C CA . GLY A 1 192 ? 13.641 19 -3.932 1 97.81 192 GLY A CA 1
ATOM 1414 C C . GLY A 1 192 ? 13.305 18.438 -2.568 1 97.81 192 GLY A C 1
ATOM 1415 O O . GLY A 1 192 ? 13.969 18.734 -1.577 1 97.81 192 GLY A O 1
ATOM 1416 N N . LEU A 1 193 ? 12.281 17.625 -2.451 1 98.38 193 LEU A N 1
ATOM 1417 C CA . LEU A 1 193 ? 12.016 16.938 -1.193 1 98.38 193 LEU A CA 1
ATOM 1418 C C . LEU A 1 193 ? 13.109 15.93 -0.875 1 98.38 193 LEU A C 1
ATOM 1420 O O . LEU A 1 193 ? 13.625 15.258 -1.774 1 98.38 193 LEU A O 1
ATOM 1424 N N . PRO A 1 194 ? 13.438 15.797 0.432 1 97.94 194 PRO A N 1
ATOM 1425 C CA . PRO A 1 194 ? 14.414 14.758 0.767 1 97.94 194 PRO A CA 1
ATOM 1426 C C . PRO A 1 194 ? 13.961 13.359 0.351 1 97.94 194 PRO A C 1
ATOM 1428 O O . PRO A 1 194 ? 12.836 12.961 0.657 1 97.94 194 PRO A O 1
ATOM 1431 N N . GLU A 1 195 ? 14.852 12.688 -0.289 1 97.31 195 GLU A N 1
ATOM 1432 C CA . GLU A 1 195 ? 14.523 11.398 -0.896 1 97.31 195 GLU A CA 1
ATOM 1433 C C . GLU A 1 195 ? 13.953 10.43 0.138 1 97.31 195 GLU A C 1
ATOM 1435 O O . GLU A 1 195 ? 12.898 9.844 -0.075 1 97.31 195 GLU A O 1
ATOM 1440 N N . GLN A 1 196 ? 14.594 10.289 1.227 1 97.38 196 GLN A N 1
ATOM 1441 C CA . GLN A 1 196 ? 14.188 9.328 2.248 1 97.38 196 GLN A CA 1
ATOM 1442 C C . GLN A 1 196 ? 12.828 9.688 2.836 1 97.38 196 GLN A C 1
ATOM 1444 O O . GLN A 1 196 ? 11.961 8.828 2.982 1 97.38 196 GLN A O 1
ATOM 1449 N N . SER A 1 197 ? 12.594 10.969 3.145 1 98.19 197 SER A N 1
ATOM 1450 C CA . SER A 1 197 ? 11.32 11.414 3.707 1 98.19 197 SER A CA 1
ATOM 1451 C C . SER A 1 197 ? 10.18 11.188 2.73 1 98.19 197 SER A C 1
ATOM 1453 O O . SER A 1 197 ? 9.117 10.688 3.113 1 98.19 197 SER A O 1
ATOM 1455 N N . ALA A 1 198 ? 10.492 11.578 1.486 1 98.5 198 ALA A N 1
ATOM 1456 C CA . ALA A 1 198 ? 9.453 11.422 0.468 1 98.5 198 ALA A CA 1
ATOM 1457 C C . ALA A 1 198 ? 9.086 9.953 0.283 1 98.5 198 ALA A C 1
ATOM 1459 O O . ALA A 1 198 ? 7.906 9.609 0.204 1 98.5 198 ALA A O 1
ATOM 1460 N N . LYS A 1 199 ? 10.117 9.133 0.224 1 98.31 199 LYS A N 1
ATOM 1461 C CA . LYS A 1 199 ? 9.914 7.699 0.039 1 98.31 199 LYS A CA 1
ATOM 1462 C C . LYS A 1 199 ? 9.125 7.098 1.198 1 98.31 199 LYS A C 1
ATOM 1464 O O . LYS A 1 199 ? 8.148 6.371 0.982 1 98.31 199 LYS A O 1
ATOM 1469 N N . GLU A 1 200 ? 9.453 7.402 2.414 1 98.31 200 GLU A N 1
ATOM 1470 C CA . GLU A 1 200 ? 8.797 6.852 3.596 1 98.31 200 GLU A CA 1
ATOM 1471 C C . GLU A 1 200 ? 7.348 7.324 3.693 1 98.31 200 GLU A C 1
ATOM 1473 O O . GLU A 1 200 ? 6.449 6.539 4.008 1 98.31 200 GLU A O 1
ATOM 1478 N N . LEU A 1 201 ? 7.176 8.586 3.416 1 98.75 201 LEU A N 1
ATOM 1479 C CA . LEU A 1 201 ? 5.832 9.156 3.484 1 98.75 201 LEU A CA 1
ATOM 1480 C C . LEU A 1 201 ? 4.922 8.523 2.439 1 98.75 201 LEU A C 1
ATOM 1482 O O . LEU A 1 201 ? 3.787 8.148 2.746 1 98.75 201 LEU A O 1
ATOM 1486 N N . PHE A 1 202 ? 5.434 8.406 1.246 1 98.88 202 PHE A N 1
ATOM 1487 C CA . PHE A 1 202 ? 4.59 7.859 0.189 1 98.88 202 PHE A CA 1
ATOM 1488 C C . PHE A 1 202 ? 4.312 6.379 0.428 1 98.88 202 PHE A C 1
ATOM 1490 O O . PHE A 1 202 ? 3.186 5.918 0.238 1 98.88 202 PHE A O 1
ATOM 1497 N N . VAL A 1 203 ? 5.305 5.637 0.794 1 98.69 203 VAL A N 1
ATOM 1498 C CA . VAL A 1 203 ? 5.168 4.207 1.055 1 98.69 203 VAL A CA 1
ATOM 1499 C C . VAL A 1 203 ? 4.156 3.982 2.178 1 98.69 203 VAL A C 1
ATOM 1501 O O . VAL A 1 203 ? 3.285 3.115 2.072 1 98.69 203 VAL A O 1
ATOM 1504 N N . GLN A 1 204 ? 4.234 4.738 3.23 1 98.75 204 GLN A N 1
ATOM 1505 C CA . GLN A 1 204 ? 3.26 4.629 4.312 1 98.75 204 GLN A CA 1
ATOM 1506 C C . GLN A 1 204 ? 1.86 5 3.834 1 98.75 204 GLN A C 1
ATOM 1508 O O . GLN A 1 204 ? 0.869 4.43 4.297 1 98.75 204 GLN A O 1
ATOM 1513 N N . SER A 1 205 ? 1.807 5.977 2.9 1 98.81 205 SER A N 1
ATOM 1514 C CA . SER A 1 205 ? 0.514 6.336 2.324 1 98.81 205 SER A CA 1
ATOM 1515 C C . SER A 1 205 ? -0.072 5.18 1.519 1 98.81 205 SER A C 1
ATOM 1517 O O . SER A 1 205 ? -1.287 4.973 1.518 1 98.81 205 SER A O 1
ATOM 1519 N N . LEU A 1 206 ? 0.79 4.426 0.801 1 98.88 206 LEU A N 1
ATOM 1520 C CA . LEU A 1 206 ? 0.345 3.219 0.112 1 98.88 206 LEU A CA 1
ATOM 1521 C C . LEU A 1 206 ? -0.238 2.213 1.099 1 98.88 206 LEU A C 1
ATOM 1523 O O . LEU A 1 206 ? -1.354 1.726 0.908 1 98.88 206 LEU A O 1
ATOM 1527 N N . ILE A 1 207 ? 0.487 1.931 2.156 1 98.69 207 ILE A N 1
ATOM 1528 C CA . ILE A 1 207 ? 0.092 0.945 3.156 1 98.69 207 ILE A CA 1
ATOM 1529 C C . ILE A 1 207 ? -1.203 1.388 3.834 1 98.69 207 ILE A C 1
ATOM 1531 O O . ILE A 1 207 ? -2.158 0.614 3.928 1 98.69 207 ILE A O 1
ATOM 1535 N N . GLY A 1 208 ? -1.22 2.629 4.281 1 98.62 208 GLY A N 1
ATOM 1536 C CA . GLY A 1 208 ? -2.402 3.145 4.953 1 98.62 208 GLY A CA 1
ATOM 1537 C C . GLY A 1 208 ? -3.637 3.143 4.074 1 98.62 208 GLY A C 1
ATOM 1538 O O . GLY A 1 208 ? -4.73 2.805 4.527 1 98.62 208 GLY A O 1
ATOM 1539 N N . SER A 1 209 ? -3.486 3.582 2.816 1 98.75 209 SER A N 1
ATOM 1540 C CA . SER A 1 209 ? -4.609 3.58 1.885 1 98.75 209 SER A CA 1
ATOM 1541 C C . SER A 1 209 ? -5.121 2.164 1.641 1 98.75 209 SER A C 1
ATOM 1543 O O . SER A 1 209 ? -6.332 1.941 1.552 1 98.75 209 SER A O 1
ATOM 1545 N N . ALA A 1 210 ? -4.172 1.236 1.496 1 98.75 210 ALA A N 1
ATOM 1546 C CA . ALA A 1 210 ? -4.555 -0.163 1.329 1 98.75 210 ALA A CA 1
ATOM 1547 C C . ALA A 1 210 ? -5.426 -0.635 2.488 1 98.75 210 ALA A C 1
ATOM 1549 O O . ALA A 1 210 ? -6.492 -1.219 2.275 1 98.75 210 ALA A O 1
ATOM 1550 N N . LYS A 1 211 ? -5.035 -0.356 3.695 1 98.25 211 LYS A N 1
ATOM 1551 C CA . LYS A 1 211 ? -5.773 -0.772 4.883 1 98.25 211 LYS A CA 1
ATOM 1552 C C . LYS A 1 211 ? -7.133 -0.085 4.953 1 98.25 211 LYS A C 1
ATOM 1554 O O . LYS A 1 211 ? -8.125 -0.693 5.371 1 98.25 211 LYS A O 1
ATOM 1559 N N . MET A 1 212 ? -7.152 1.178 4.559 1 98.06 212 MET A N 1
ATOM 1560 C CA . MET A 1 212 ? -8.43 1.889 4.539 1 98.06 212 MET A CA 1
ATOM 1561 C C . MET A 1 212 ? -9.43 1.187 3.629 1 98.06 212 MET A C 1
ATOM 1563 O O . MET A 1 212 ? -10.617 1.119 3.941 1 98.06 212 MET A O 1
ATOM 1567 N N . ILE A 1 213 ? -8.984 0.667 2.533 1 98.44 213 ILE A N 1
ATOM 1568 C CA . ILE A 1 213 ? -9.859 0.037 1.545 1 98.44 213 ILE A CA 1
ATOM 1569 C C . ILE A 1 213 ? -10.531 -1.187 2.158 1 98.44 213 ILE A C 1
ATOM 1571 O O . ILE A 1 213 ? -11.719 -1.431 1.923 1 98.44 213 ILE A O 1
ATOM 1575 N N . THR A 1 214 ? -9.828 -1.953 3.002 1 97 214 THR A N 1
ATOM 1576 C CA . THR A 1 214 ? -10.383 -3.211 3.49 1 97 214 THR A CA 1
ATOM 1577 C C . THR A 1 214 ? -10.984 -3.035 4.883 1 97 214 THR A C 1
ATOM 1579 O O . THR A 1 214 ? -11.938 -3.727 5.246 1 97 214 THR A O 1
ATOM 1582 N N . ASP A 1 215 ? -10.484 -2.062 5.707 1 96.88 215 ASP A N 1
ATOM 1583 C CA . ASP A 1 215 ? -10.766 -2.104 7.137 1 96.88 215 ASP A CA 1
ATOM 1584 C C . ASP A 1 215 ? -11.656 -0.931 7.555 1 96.88 215 ASP A C 1
ATOM 1586 O O . ASP A 1 215 ? -12.203 -0.924 8.656 1 96.88 215 ASP A O 1
ATOM 1590 N N . SER A 1 216 ? -11.844 0.078 6.73 1 95 216 SER A N 1
ATOM 1591 C CA . SER A 1 216 ? -12.531 1.292 7.148 1 95 216 SER A CA 1
ATOM 1592 C C . SER A 1 216 ? -14.047 1.122 7.062 1 95 216 SER A C 1
ATOM 1594 O O . SER A 1 216 ? -14.797 1.853 7.715 1 95 216 SER A O 1
ATOM 1596 N N . GLY A 1 217 ? -14.484 0.164 6.156 1 95.5 217 GLY A N 1
ATOM 1597 C CA . GLY A 1 217 ? -15.914 -0.017 5.922 1 95.5 217 GLY A CA 1
ATOM 1598 C C . GLY A 1 217 ? -16.469 0.924 4.871 1 95.5 217 GLY A C 1
ATOM 1599 O O . GLY A 1 217 ? -17.641 0.822 4.492 1 95.5 217 GLY A O 1
ATOM 1600 N N . TYR A 1 218 ? -15.68 1.812 4.363 1 96.12 218 TYR A N 1
ATOM 1601 C CA . TYR A 1 218 ? -16.125 2.764 3.355 1 96.12 218 TYR A CA 1
ATOM 1602 C C . TYR A 1 218 ? -15.867 2.23 1.951 1 96.12 218 TYR A C 1
ATOM 1604 O O . TYR A 1 218 ? -14.945 1.438 1.741 1 96.12 218 TYR A O 1
ATOM 1612 N N . SER A 1 219 ? -16.688 2.654 0.984 1 97.5 219 SER A N 1
ATOM 1613 C CA . SER A 1 219 ? -16.438 2.371 -0.424 1 97.5 219 SER A CA 1
ATOM 1614 C C . SER A 1 219 ? -15.273 3.203 -0.953 1 97.5 219 SER A C 1
ATOM 1616 O O . SER A 1 219 ? -14.891 4.203 -0.341 1 97.5 219 SER A O 1
ATOM 1618 N N . ILE A 1 220 ? -14.719 2.805 -2.08 1 97.94 220 ILE A N 1
ATOM 1619 C CA . ILE A 1 220 ? -13.609 3.525 -2.699 1 97.94 220 ILE A CA 1
ATOM 1620 C C . ILE A 1 220 ? -14.031 4.961 -3 1 97.94 220 ILE A C 1
ATOM 1622 O O . ILE A 1 220 ? -13.281 5.902 -2.736 1 97.94 220 ILE A O 1
ATOM 1626 N N . ASP A 1 221 ? -15.219 5.137 -3.502 1 97.62 221 ASP A N 1
ATOM 1627 C CA . ASP A 1 221 ? -15.711 6.469 -3.83 1 97.62 221 ASP A CA 1
ATOM 1628 C C . ASP A 1 221 ? -15.844 7.328 -2.578 1 97.62 221 ASP A C 1
ATOM 1630 O O . ASP A 1 221 ? -15.539 8.523 -2.604 1 97.62 221 ASP A O 1
ATOM 1634 N N . GLU A 1 222 ? -16.297 6.762 -1.506 1 97.19 222 GLU A N 1
ATOM 1635 C CA . GLU A 1 222 ? -16.406 7.477 -0.238 1 97.19 222 GLU A CA 1
ATOM 1636 C C . GLU A 1 222 ? -15.023 7.863 0.289 1 97.19 222 GLU A C 1
ATOM 1638 O O . GLU A 1 222 ? -14.836 8.969 0.803 1 97.19 222 GLU A O 1
ATOM 1643 N N . LEU A 1 223 ? -14.086 6.957 0.146 1 98 223 LEU A N 1
ATOM 1644 C CA . LEU A 1 223 ? -12.719 7.234 0.583 1 98 223 LEU A CA 1
ATOM 1645 C C . LEU A 1 223 ? -12.125 8.406 -0.194 1 98 223 LEU A C 1
ATOM 1647 O O . LEU A 1 223 ? -11.484 9.281 0.389 1 98 223 LEU A O 1
ATOM 1651 N N . ILE A 1 224 ? -12.367 8.422 -1.532 1 97.94 224 ILE A N 1
ATOM 1652 C CA . ILE A 1 224 ? -11.883 9.516 -2.367 1 97.94 224 ILE A CA 1
ATOM 1653 C C . ILE A 1 224 ? -12.531 10.828 -1.922 1 97.94 224 ILE A C 1
ATOM 1655 O O . ILE A 1 224 ? -11.844 11.844 -1.772 1 97.94 224 ILE A O 1
ATOM 1659 N N . ARG A 1 225 ? -13.797 10.82 -1.581 1 95.5 225 ARG A N 1
ATOM 1660 C CA . ARG A 1 225 ? -14.523 12.008 -1.157 1 95.5 225 ARG A CA 1
ATOM 1661 C C . ARG A 1 225 ? -13.992 12.531 0.175 1 95.5 225 ARG A C 1
ATOM 1663 O O . ARG A 1 225 ? -13.898 13.742 0.381 1 95.5 225 ARG A O 1
ATOM 1670 N N . GLN A 1 226 ? -13.602 11.633 0.997 1 92.88 226 GLN A N 1
ATOM 1671 C CA . GLN A 1 226 ? -13.148 11.992 2.336 1 92.88 226 GLN A CA 1
ATOM 1672 C C . GLN A 1 226 ? -11.82 12.734 2.287 1 92.88 226 GLN A C 1
ATOM 1674 O O . GLN A 1 226 ? -11.523 13.555 3.156 1 92.88 226 GLN A O 1
ATOM 1679 N N . VAL A 1 227 ? -11.047 12.5 1.232 1 94.38 227 VAL A N 1
ATOM 1680 C CA . VAL A 1 227 ? -9.727 13.117 1.118 1 94.38 227 VAL A CA 1
ATOM 1681 C C . VAL A 1 227 ? -9.82 14.375 0.256 1 94.38 227 VAL A C 1
ATOM 1683 O O . VAL A 1 227 ? -8.852 15.125 0.129 1 94.38 227 VAL A O 1
ATOM 1686 N N . SER A 1 228 ? -11.016 14.555 -0.345 1 92.62 228 SER A N 1
ATOM 1687 C CA . SER A 1 228 ? -11.156 15.594 -1.353 1 92.62 228 SER A CA 1
ATOM 1688 C C . SER A 1 228 ? -12.094 16.703 -0.874 1 92.62 228 SER A C 1
ATOM 1690 O O . SER A 1 228 ? -13.312 16.531 -0.846 1 92.62 228 SER A O 1
ATOM 1692 N N . SER A 1 229 ? -11.602 17.844 -0.469 1 86.44 229 SER A N 1
ATOM 1693 C CA . SER A 1 229 ? -12.43 19 -0.132 1 86.44 229 SER A CA 1
ATOM 1694 C C . SER A 1 229 ? -12.672 19.891 -1.35 1 86.44 229 SER A C 1
ATOM 1696 O O . SER A 1 229 ? -11.812 19.984 -2.229 1 86.44 229 SER A O 1
ATOM 1698 N N . PRO A 1 230 ? -13.867 20.484 -1.444 1 87.5 230 PRO A N 1
ATOM 1699 C CA . PRO A 1 230 ? -14.141 21.375 -2.58 1 87.5 230 PRO A CA 1
ATOM 1700 C C . PRO A 1 230 ? -13.086 22.469 -2.746 1 87.5 230 PRO A C 1
ATOM 1702 O O . PRO A 1 230 ? -12.797 23.203 -1.797 1 87.5 230 PRO A O 1
ATOM 1705 N N . GLY A 1 231 ? -12.555 22.516 -3.996 1 88 231 GLY A N 1
ATOM 1706 C CA . GLY A 1 231 ? -11.555 23.531 -4.293 1 88 231 GLY A CA 1
ATOM 1707 C C . GLY A 1 231 ? -10.203 23.234 -3.672 1 88 231 GLY A C 1
ATOM 1708 O O . GLY A 1 231 ? -9.305 24.094 -3.703 1 88 231 GLY A O 1
ATOM 1709 N N . GLY A 1 232 ? -10.016 22.062 -3.176 1 93 232 GLY A N 1
ATOM 1710 C CA . GLY A 1 232 ? -8.797 21.719 -2.463 1 93 232 GLY A CA 1
ATOM 1711 C C . GLY A 1 232 ? -7.703 21.188 -3.371 1 93 232 GLY A C 1
ATOM 1712 O O . GLY A 1 232 ? -7.871 21.141 -4.594 1 93 232 GLY A O 1
ATOM 1713 N N . THR A 1 233 ? -6.535 20.906 -2.76 1 96 233 THR A N 1
ATOM 1714 C CA . THR A 1 233 ? -5.355 20.438 -3.479 1 96 233 THR A CA 1
ATOM 1715 C C . THR A 1 233 ? -5.598 19.062 -4.062 1 96 233 THR A C 1
ATOM 1717 O O . THR A 1 233 ? -5.219 18.781 -5.203 1 96 233 THR A O 1
ATOM 1720 N N . THR A 1 234 ? -6.293 18.203 -3.33 1 97.12 234 THR A N 1
ATOM 1721 C CA . THR A 1 234 ? -6.531 16.828 -3.746 1 97.12 234 THR A CA 1
ATOM 1722 C C . THR A 1 234 ? -7.379 16.781 -5.012 1 97.12 234 THR A C 1
ATOM 1724 O O . THR A 1 234 ? -7.062 16.047 -5.953 1 97.12 234 THR A O 1
ATOM 1727 N N . LEU A 1 235 ? -8.453 17.594 -5.008 1 97.12 235 LEU A N 1
ATOM 1728 C CA . LEU A 1 235 ? -9.328 17.625 -6.18 1 97.12 235 LEU A CA 1
ATOM 1729 C C . LEU A 1 235 ? -8.57 18.125 -7.406 1 97.12 235 LEU A C 1
ATOM 1731 O O . LEU A 1 235 ? -8.789 17.641 -8.516 1 97.12 235 LEU A O 1
ATOM 1735 N N . ALA A 1 236 ? -7.754 19.125 -7.203 1 97.69 236 ALA A N 1
ATOM 1736 C CA . ALA A 1 236 ? -6.945 19.641 -8.305 1 97.69 236 ALA A CA 1
ATOM 1737 C C . ALA A 1 236 ? -6.078 18.547 -8.906 1 97.69 236 ALA A C 1
ATOM 1739 O O . ALA A 1 236 ? -5.926 18.469 -10.133 1 97.69 236 ALA A O 1
ATOM 1740 N N . GLY A 1 237 ? -5.457 17.703 -8.078 1 98.5 237 GLY A N 1
ATOM 1741 C CA . GLY A 1 237 ? -4.668 16.578 -8.547 1 98.5 237 GLY A CA 1
ATOM 1742 C C . GLY A 1 237 ? -5.5 15.5 -9.203 1 98.5 237 GLY A C 1
ATOM 1743 O O . GLY A 1 237 ? -5.141 14.992 -10.273 1 98.5 237 GLY A O 1
ATOM 1744 N N . LEU A 1 238 ? -6.66 15.133 -8.602 1 98.56 238 LEU A N 1
ATOM 1745 C CA . LEU A 1 238 ? -7.551 14.117 -9.148 1 98.56 238 LEU A CA 1
ATOM 1746 C C . LEU A 1 238 ? -8.016 14.5 -10.547 1 98.56 238 LEU A C 1
ATOM 1748 O O . LEU A 1 238 ? -8.094 13.648 -11.438 1 98.56 238 LEU A O 1
ATOM 1752 N N . ASP A 1 239 ? -8.328 15.758 -10.711 1 98.06 239 ASP A N 1
ATOM 1753 C CA . ASP A 1 239 ? -8.773 16.25 -12.008 1 98.06 239 ASP A CA 1
ATOM 1754 C C . ASP A 1 239 ? -7.754 15.906 -13.102 1 98.06 239 ASP A C 1
ATOM 1756 O O . ASP A 1 239 ? -8.133 15.523 -14.211 1 98.06 239 ASP A O 1
ATOM 1760 N N . GLN A 1 240 ? -6.52 16 -12.766 1 98.44 240 GLN A N 1
ATOM 1761 C CA . GLN A 1 240 ? -5.469 15.703 -13.734 1 98.44 240 GLN A CA 1
ATOM 1762 C C . GLN A 1 240 ? -5.387 14.203 -14.023 1 98.44 240 GLN A C 1
ATOM 1764 O O . GLN A 1 240 ? -5.074 13.797 -15.141 1 98.44 240 GLN A O 1
ATOM 1769 N N . LEU A 1 241 ? -5.629 13.367 -13.039 1 98.56 241 LEU A N 1
ATOM 1770 C CA . LEU A 1 241 ? -5.637 11.922 -13.258 1 98.56 241 LEU A CA 1
ATOM 1771 C C . LEU A 1 241 ? -6.812 11.508 -14.141 1 98.56 241 LEU A C 1
ATOM 1773 O O . LEU A 1 241 ? -6.676 10.625 -14.984 1 98.56 241 LEU A O 1
ATOM 1777 N N . TYR A 1 242 ? -7.973 12.18 -13.898 1 98.12 242 TYR A N 1
ATOM 1778 C CA . TYR A 1 242 ? -9.125 11.93 -14.758 1 98.12 242 TYR A CA 1
ATOM 1779 C C . TYR A 1 242 ? -8.852 12.398 -16.188 1 98.12 242 TYR A C 1
ATOM 1781 O O . TYR A 1 242 ? -9.125 11.68 -17.141 1 98.12 242 TYR A O 1
ATOM 1789 N N . GLU A 1 243 ? -8.336 13.578 -16.312 1 97.88 243 GLU A N 1
ATOM 1790 C CA . GLU A 1 243 ? -8.008 14.133 -17.625 1 97.88 243 GLU A CA 1
ATOM 1791 C C . GLU A 1 243 ? -6.98 13.273 -18.344 1 97.88 243 GLU A C 1
ATOM 1793 O O . GLU A 1 243 ? -7.047 13.109 -19.562 1 97.88 243 GLU A O 1
ATOM 1798 N N . GLY A 1 244 ? -6.07 12.742 -17.609 1 97.81 244 GLY A N 1
ATOM 1799 C CA . GLY A 1 244 ? -5.043 11.875 -18.156 1 97.81 244 GLY A CA 1
ATOM 1800 C C . GLY A 1 244 ? -5.535 10.461 -18.406 1 97.81 244 GLY A C 1
ATOM 1801 O O . GLY A 1 244 ? -4.766 9.594 -18.844 1 97.81 244 GLY A O 1
ATOM 1802 N N . LYS A 1 245 ? -6.75 10.148 -18.094 1 97.81 245 LYS A N 1
ATOM 1803 C CA . LYS A 1 245 ? -7.41 8.867 -18.344 1 97.81 245 LYS A CA 1
ATOM 1804 C C . LYS A 1 245 ? -6.707 7.73 -17.609 1 97.81 245 LYS A C 1
ATOM 1806 O O . LYS A 1 245 ? -6.41 6.691 -18.203 1 97.81 245 LYS A O 1
ATOM 1811 N N . MET A 1 246 ? -6.418 7.965 -16.406 1 97.44 246 MET A N 1
ATOM 1812 C CA . MET A 1 246 ? -5.715 6.98 -15.578 1 97.44 246 MET A CA 1
ATOM 1813 C C . MET A 1 246 ? -6.5 5.676 -15.5 1 97.44 246 MET A C 1
ATOM 1815 O O . MET A 1 246 ? -5.926 4.594 -15.617 1 97.44 246 MET A O 1
ATOM 1819 N N . LEU A 1 247 ? -7.801 5.742 -15.328 1 98 247 LEU A N 1
ATOM 1820 C CA . LEU A 1 247 ? -8.625 4.543 -15.219 1 98 247 LEU A CA 1
ATOM 1821 C C . LEU A 1 247 ? -8.594 3.736 -16.516 1 98 247 LEU A C 1
ATOM 1823 O O . LEU A 1 247 ? -8.539 2.506 -16.469 1 98 247 LEU A O 1
ATOM 1827 N N . ASP A 1 248 ? -8.609 4.426 -17.625 1 98.19 248 ASP A N 1
ATOM 1828 C CA . ASP A 1 248 ? -8.508 3.74 -18.906 1 98.19 248 ASP A CA 1
ATOM 1829 C C . ASP A 1 248 ? -7.164 3.023 -19.047 1 98.19 248 ASP A C 1
ATOM 1831 O O . ASP A 1 248 ? -7.105 1.891 -19.531 1 98.19 248 ASP A O 1
ATOM 1835 N N . ALA A 1 249 ? -6.121 3.707 -18.688 1 98.38 249 ALA A N 1
ATOM 1836 C CA . ALA A 1 249 ? -4.785 3.117 -18.75 1 98.38 249 ALA A CA 1
ATOM 1837 C C . ALA A 1 249 ? -4.699 1.85 -17.906 1 98.38 249 ALA A C 1
ATOM 1839 O O . ALA A 1 249 ? -4.141 0.841 -18.344 1 98.38 249 ALA A O 1
ATOM 1840 N N . VAL A 1 250 ? -5.285 1.894 -16.703 1 98.75 250 VAL A N 1
ATOM 1841 C CA . VAL A 1 250 ? -5.27 0.746 -15.805 1 98.75 250 VAL A CA 1
ATOM 1842 C C . VAL A 1 250 ? -6.102 -0.389 -16.406 1 98.75 250 VAL A C 1
ATOM 1844 O O . VAL A 1 250 ? -5.676 -1.547 -16.391 1 98.75 250 VAL A O 1
ATOM 1847 N N . GLN A 1 251 ? -7.266 -0.073 -16.906 1 98.5 251 GLN A N 1
ATOM 1848 C CA . GLN A 1 251 ? -8.117 -1.085 -17.531 1 98.5 251 GLN A CA 1
ATOM 1849 C C . GLN A 1 251 ? -7.402 -1.757 -18.703 1 98.5 251 GLN A C 1
ATOM 1851 O O . GLN A 1 251 ? -7.441 -2.98 -18.844 1 98.5 251 GLN A O 1
ATOM 1856 N N . ASN A 1 252 ? -6.809 -0.93 -19.531 1 98.69 252 ASN A N 1
ATOM 1857 C CA . ASN A 1 252 ? -6.074 -1.467 -20.672 1 98.69 252 ASN A CA 1
ATOM 1858 C C . ASN A 1 252 ? -4.922 -2.359 -20.234 1 98.69 252 ASN A C 1
ATOM 1860 O O . ASN A 1 252 ? -4.641 -3.381 -20.859 1 98.69 252 ASN A O 1
ATOM 1864 N N . ALA A 1 253 ? -4.234 -1.913 -19.188 1 98.81 253 ALA A N 1
ATOM 1865 C CA . ALA A 1 253 ? -3.137 -2.711 -18.656 1 98.81 253 ALA A CA 1
ATOM 1866 C C . ALA A 1 253 ? -3.631 -4.078 -18.188 1 98.81 253 ALA A C 1
ATOM 1868 O O . ALA A 1 253 ? -3.035 -5.105 -18.516 1 98.81 253 ALA A O 1
ATOM 1869 N N . CYS A 1 254 ? -4.746 -4.094 -17.453 1 98.81 254 CYS A N 1
ATOM 1870 C CA . CYS A 1 254 ? -5.309 -5.34 -16.938 1 98.81 254 CYS A CA 1
ATOM 1871 C C . CYS A 1 254 ? -5.766 -6.234 -18.094 1 98.81 254 CYS A C 1
ATOM 1873 O O . CYS A 1 254 ? -5.469 -7.43 -18.109 1 98.81 254 CYS A O 1
ATOM 1875 N N . ASP A 1 255 ? -6.445 -5.629 -19.062 1 98.69 255 ASP A N 1
ATOM 1876 C CA . ASP A 1 255 ? -6.926 -6.391 -20.203 1 98.69 255 ASP A CA 1
ATOM 1877 C C . ASP A 1 255 ? -5.766 -7.008 -20.984 1 98.69 255 ASP A C 1
ATOM 1879 O O . ASP A 1 255 ? -5.836 -8.172 -21.391 1 98.69 255 ASP A O 1
ATOM 1883 N N . SER A 1 256 ? -4.773 -6.219 -21.188 1 98.5 256 SER A N 1
ATOM 1884 C CA . SER A 1 256 ? -3.621 -6.695 -21.938 1 98.5 256 SER A CA 1
ATOM 1885 C C . SER A 1 256 ? -2.881 -7.797 -21.188 1 98.5 256 SER A C 1
ATOM 1887 O O . SER A 1 256 ? -2.393 -8.75 -21.797 1 98.5 256 SER A O 1
ATOM 1889 N N . CYS A 1 257 ? -2.744 -7.578 -19.922 1 97.69 257 CYS A N 1
ATOM 1890 C CA . CYS A 1 257 ? -2.141 -8.602 -19.078 1 97.69 257 CYS A CA 1
ATOM 1891 C C . CYS A 1 257 ? -2.881 -9.93 -19.203 1 97.69 257 CYS A C 1
ATOM 1893 O O . CYS A 1 257 ? -2.266 -10.969 -19.453 1 97.69 257 CYS A O 1
ATOM 1895 N N . THR A 1 258 ? -4.172 -9.93 -19.094 1 97.81 258 THR A N 1
ATOM 1896 C CA . THR A 1 258 ? -5.004 -11.125 -19.172 1 97.81 258 THR A CA 1
ATOM 1897 C C . THR A 1 258 ? -4.961 -11.727 -20.562 1 97.81 258 THR A C 1
ATOM 1899 O O . THR A 1 258 ? -4.859 -12.945 -20.734 1 97.81 258 THR A O 1
ATOM 1902 N N . LYS A 1 259 ? -5.051 -10.883 -21.578 1 97.5 259 LYS A N 1
ATOM 1903 C CA . LYS A 1 259 ? -4.961 -11.344 -22.953 1 97.5 259 LYS A CA 1
ATOM 1904 C C . LYS A 1 259 ? -3.664 -12.109 -23.203 1 97.5 259 LYS A C 1
ATOM 1906 O O . LYS A 1 259 ? -3.67 -13.172 -23.812 1 97.5 259 LYS A O 1
ATOM 1911 N N . ARG A 1 260 ? -2.582 -11.57 -22.719 1 96.31 260 ARG A N 1
ATOM 1912 C CA . ARG A 1 260 ? -1.285 -12.219 -22.875 1 96.31 260 ARG A CA 1
ATOM 1913 C C . ARG A 1 260 ? -1.263 -13.57 -22.156 1 96.31 260 ARG A C 1
ATOM 1915 O O . ARG A 1 260 ? -0.655 -14.523 -22.656 1 96.31 260 ARG A O 1
ATOM 1922 N N . ALA A 1 261 ? -1.868 -13.656 -21 1 94.81 261 ALA A N 1
ATOM 1923 C CA . ALA A 1 261 ? -1.959 -14.922 -20.266 1 94.81 261 ALA A CA 1
ATOM 1924 C C . ALA A 1 261 ? -2.652 -15.984 -21.109 1 94.81 261 ALA A C 1
ATOM 1926 O O . ALA A 1 261 ? -2.225 -17.141 -21.141 1 94.81 261 ALA A O 1
ATOM 1927 N N . TYR A 1 262 ? -3.672 -15.602 -21.812 1 95.19 262 TYR A N 1
ATOM 1928 C CA . TYR A 1 262 ? -4.383 -16.531 -22.688 1 95.19 262 TYR A CA 1
ATOM 1929 C C . TYR A 1 262 ? -3.504 -16.953 -23.859 1 95.19 262 TYR A C 1
ATOM 1931 O O . TYR A 1 262 ? -3.555 -18.109 -24.297 1 95.19 262 TYR A O 1
ATOM 1939 N N . GLU A 1 263 ? -2.711 -16.031 -24.328 1 92.75 263 GLU A N 1
ATOM 1940 C CA . GLU A 1 263 ? -1.802 -16.359 -25.422 1 92.75 263 GLU A CA 1
ATOM 1941 C C . GLU A 1 263 ? -0.74 -17.359 -24.984 1 92.75 263 GLU A C 1
ATOM 1943 O O . GLU A 1 263 ? -0.366 -18.25 -25.734 1 92.75 263 GLU A O 1
ATOM 1948 N N . LEU A 1 264 ? -0.274 -17.172 -23.75 1 87.19 264 LEU A N 1
ATOM 1949 C CA . LEU A 1 264 ? 0.756 -18.062 -23.219 1 87.19 264 LEU A CA 1
ATOM 1950 C C . LEU A 1 264 ? 0.203 -19.453 -22.969 1 87.19 264 LEU A C 1
ATOM 1952 O O . LEU A 1 264 ? 0.96 -20.438 -22.938 1 87.19 264 LEU A O 1
ATOM 1956 N N . SER A 1 265 ? -1.061 -19.641 -22.766 1 86.12 265 SER A N 1
ATOM 1957 C CA . SER A 1 265 ? -1.681 -20.922 -22.453 1 86.12 265 SER A CA 1
ATOM 1958 C C . SER A 1 265 ? -1.876 -21.766 -23.719 1 86.12 265 SER A C 1
ATOM 1960 O O . SER A 1 265 ? -2.178 -22.953 -23.641 1 86.12 265 SER A O 1
ATOM 1962 N N . LYS A 1 266 ? -1.855 -21.062 -24.906 1 80.69 266 LYS A N 1
ATOM 1963 C CA . LYS A 1 266 ? -2.002 -21.781 -26.172 1 80.69 266 LYS A CA 1
ATOM 1964 C C . LYS A 1 266 ? -0.693 -22.453 -26.562 1 80.69 266 LYS A C 1
ATOM 1966 O O . LYS A 1 266 ? -0.701 -23.562 -27.109 1 80.69 266 LYS A O 1
ATOM 1971 N N . MET B 1 1 ? 2.818 16.203 32.75 1 77.88 1 MET B N 1
ATOM 1972 C CA . MET B 1 1 ? 1.571 15.969 32.031 1 77.88 1 MET B CA 1
ATOM 1973 C C . MET B 1 1 ? 1.441 16.906 30.844 1 77.88 1 MET B C 1
ATOM 1975 O O . MET B 1 1 ? 1.706 18.094 30.953 1 77.88 1 MET B O 1
ATOM 1979 N N . ASN B 1 2 ? 1.244 16.312 29.641 1 91.88 2 ASN B N 1
ATOM 1980 C CA . ASN B 1 2 ? 1.062 17.125 28.438 1 91.88 2 ASN B CA 1
ATOM 1981 C C . ASN B 1 2 ? -0.401 17.516 28.25 1 91.88 2 ASN B C 1
ATOM 1983 O O . ASN B 1 2 ? -1.291 16.672 28.344 1 91.88 2 ASN B O 1
ATOM 1987 N N . THR B 1 3 ? -0.645 18.859 28.25 1 97.38 3 THR B N 1
ATOM 1988 C CA . THR B 1 3 ? -1.984 19.344 27.922 1 97.38 3 THR B CA 1
ATOM 1989 C C . THR B 1 3 ? -2.121 19.578 26.422 1 97.38 3 THR B C 1
ATOM 1991 O O . THR B 1 3 ? -1.394 20.406 25.844 1 97.38 3 THR B O 1
ATOM 1994 N N . ILE B 1 4 ? -3.053 18.844 25.844 1 98.12 4 ILE B N 1
ATOM 1995 C CA . ILE B 1 4 ? -3.227 18.859 24.406 1 98.12 4 ILE B CA 1
ATOM 1996 C C . ILE B 1 4 ? -4.652 19.281 24.062 1 98.12 4 ILE B C 1
ATOM 1998 O O . ILE B 1 4 ? -5.617 18.703 24.562 1 98.12 4 ILE B O 1
ATOM 2002 N N . GLY B 1 5 ? -4.777 20.328 23.281 1 98.31 5 GLY B N 1
ATOM 2003 C CA . GLY B 1 5 ? -6.082 20.844 22.906 1 98.31 5 GLY B CA 1
ATOM 2004 C C . GLY B 1 5 ? -6.297 20.859 21.391 1 98.31 5 GLY B C 1
ATOM 2005 O O . GLY B 1 5 ? -5.355 21.078 20.625 1 98.31 5 GLY B O 1
ATOM 2006 N N . PHE B 1 6 ? -7.566 20.641 20.984 1 98.56 6 PHE B N 1
ATOM 2007 C CA . PHE B 1 6 ? -7.938 20.641 19.578 1 98.56 6 PHE B CA 1
ATOM 2008 C C . PHE B 1 6 ? -9.016 21.688 19.297 1 98.56 6 PHE B C 1
ATOM 2010 O O . PHE B 1 6 ? -10.078 21.672 19.922 1 98.56 6 PHE B O 1
ATOM 2017 N N . ILE B 1 7 ? -8.641 22.609 18.438 1 98.38 7 ILE B N 1
ATOM 2018 C CA . ILE B 1 7 ? -9.672 23.453 17.844 1 98.38 7 ILE B CA 1
ATOM 2019 C C . ILE B 1 7 ? -10.172 22.812 16.547 1 98.38 7 ILE B C 1
ATOM 2021 O O . ILE B 1 7 ? -9.484 22.859 15.523 1 98.38 7 ILE B O 1
ATOM 2025 N N . GLY B 1 8 ? -11.336 22.234 16.594 1 96.75 8 GLY B N 1
ATOM 2026 C CA . GLY B 1 8 ? -11.844 21.391 15.516 1 96.75 8 GLY B CA 1
ATOM 2027 C C . GLY B 1 8 ? -11.797 19.922 15.852 1 96.75 8 GLY B C 1
ATOM 2028 O O . GLY B 1 8 ? -10.742 19.375 16.188 1 96.75 8 GLY B O 1
ATOM 2029 N N . ALA B 1 9 ? -12.961 19.281 15.781 1 95.19 9 ALA B N 1
ATOM 2030 C CA . ALA B 1 9 ? -13.086 17.844 16.047 1 95.19 9 ALA B CA 1
ATOM 2031 C C . ALA B 1 9 ? -13.719 17.125 14.859 1 95.19 9 ALA B C 1
ATOM 2033 O O . ALA B 1 9 ? -14.633 16.312 15.031 1 95.19 9 ALA B O 1
ATOM 2034 N N . GLY B 1 10 ? -13.219 17.562 13.688 1 91.75 10 GLY B N 1
ATOM 2035 C CA . GLY B 1 10 ? -13.625 16.828 12.492 1 91.75 10 GLY B CA 1
ATOM 2036 C C . GLY B 1 10 ? -12.938 15.484 12.352 1 91.75 10 GLY B C 1
ATOM 2037 O O . GLY B 1 10 ? -12.531 14.891 13.352 1 91.75 10 GLY B O 1
ATOM 2038 N N . ASN B 1 11 ? -12.82 14.961 11.148 1 87.69 11 ASN B N 1
ATOM 2039 C CA . ASN B 1 11 ? -12.258 13.641 10.906 1 87.69 11 ASN B CA 1
ATOM 2040 C C . ASN B 1 11 ? -10.812 13.547 11.391 1 87.69 11 ASN B C 1
ATOM 2042 O O . ASN B 1 11 ? -10.461 12.633 12.148 1 87.69 11 ASN B O 1
ATOM 2046 N N . MET B 1 12 ? -10.031 14.508 10.984 1 91.94 12 MET B N 1
ATOM 2047 C CA . MET B 1 12 ? -8.617 14.453 11.336 1 91.94 12 MET B CA 1
ATOM 2048 C C . MET B 1 12 ? -8.422 14.703 12.828 1 91.94 12 MET B C 1
ATOM 2050 O O . MET B 1 12 ? -7.652 14 13.484 1 91.94 12 MET B O 1
ATOM 2054 N N . GLY B 1 13 ? -9.117 15.805 13.352 1 94.38 13 GLY B N 1
ATOM 2055 C CA . GLY B 1 13 ? -9.023 16.078 14.773 1 94.38 13 GLY B CA 1
ATOM 2056 C C . GLY B 1 13 ? -9.422 14.906 15.641 1 94.38 13 GLY B C 1
ATOM 2057 O O . GLY B 1 13 ? -8.703 14.547 16.578 1 94.38 13 GLY B O 1
ATOM 2058 N N . SER B 1 14 ? -10.508 14.281 15.289 1 93.62 14 SER B N 1
ATOM 2059 C CA . SER B 1 14 ? -11 13.133 16.031 1 93.62 14 SER B CA 1
ATOM 2060 C C . SER B 1 14 ? -10.031 11.953 15.938 1 93.62 14 SER B C 1
ATOM 2062 O O . SER B 1 14 ? -9.812 11.242 16.922 1 93.62 14 SER B O 1
ATOM 2064 N N . ALA B 1 15 ? -9.461 11.734 14.766 1 92.12 15 ALA B N 1
ATOM 2065 C CA . ALA B 1 15 ? -8.523 10.633 14.562 1 92.12 15 ALA B CA 1
ATOM 2066 C C . ALA B 1 15 ? -7.293 10.781 15.453 1 92.12 15 ALA B C 1
ATOM 2068 O O . ALA B 1 15 ? -6.844 9.812 16.078 1 92.12 15 ALA B O 1
ATOM 2069 N N . ILE B 1 16 ? -6.797 11.953 15.5 1 95 16 ILE B N 1
ATOM 2070 C CA . ILE B 1 16 ? -5.602 12.203 16.297 1 95 16 ILE B CA 1
ATOM 2071 C C . ILE B 1 16 ? -5.934 12.047 17.781 1 95 16 ILE B C 1
ATOM 2073 O O . ILE B 1 16 ? -5.191 11.406 18.531 1 95 16 ILE B O 1
ATOM 2077 N N . LEU B 1 17 ? -7.074 12.609 18.188 1 95.5 17 LEU B N 1
ATOM 2078 C CA . LEU B 1 17 ? -7.508 12.5 19.578 1 95.5 17 LEU B CA 1
ATOM 2079 C C . LEU B 1 17 ? -7.676 11.039 19.984 1 95.5 17 LEU B C 1
ATOM 2081 O O . LEU B 1 17 ? -7.199 10.617 21.047 1 95.5 17 LEU B O 1
ATOM 2085 N N . ARG B 1 18 ? -8.305 10.258 19.188 1 93.31 18 ARG B N 1
ATOM 2086 C CA . ARG B 1 18 ? -8.484 8.836 19.453 1 93.31 18 ARG B CA 1
ATOM 2087 C C . ARG B 1 18 ? -7.148 8.109 19.484 1 93.31 18 ARG B C 1
ATOM 2089 O O . ARG B 1 18 ? -6.949 7.191 20.281 1 93.31 18 ARG B O 1
ATOM 2096 N N . GLY B 1 19 ? -6.301 8.5 18.547 1 92.62 19 GLY B N 1
ATOM 2097 C CA . GLY B 1 19 ? -4.961 7.934 18.531 1 92.62 19 GLY B CA 1
ATOM 2098 C C . GLY B 1 19 ? -4.211 8.148 19.844 1 92.62 19 GLY B C 1
ATOM 2099 O O . GLY B 1 19 ? -3.588 7.219 20.359 1 92.62 19 GLY B O 1
ATOM 2100 N N . ILE B 1 20 ? -4.297 9.336 20.344 1 93.5 20 ILE B N 1
ATOM 2101 C CA . ILE B 1 20 ? -3.65 9.656 21.609 1 93.5 20 ILE B CA 1
ATOM 2102 C C . ILE B 1 20 ? -4.277 8.828 22.719 1 93.5 20 ILE B C 1
ATOM 2104 O O . ILE B 1 20 ? -3.562 8.219 23.531 1 93.5 20 ILE B O 1
ATOM 2108 N N . ALA B 1 21 ? -5.574 8.805 22.734 1 93.19 21 ALA B N 1
ATOM 2109 C CA . ALA B 1 21 ? -6.32 8.133 23.797 1 93.19 21 ALA B CA 1
ATOM 2110 C C . ALA B 1 21 ? -5.973 6.648 23.844 1 93.19 21 ALA B C 1
ATOM 2112 O O . ALA B 1 21 ? -5.996 6.035 24.922 1 93.19 21 ALA B O 1
ATOM 2113 N N . GLY B 1 22 ? -5.672 6.07 22.75 1 91.25 22 GLY B N 1
ATOM 2114 C CA . GLY B 1 22 ? -5.383 4.648 22.688 1 91.25 22 GLY B CA 1
ATOM 2115 C C . GLY B 1 22 ? -3.904 4.332 22.797 1 91.25 22 GLY B C 1
ATOM 2116 O O . GLY B 1 22 ? -3.504 3.168 22.703 1 91.25 22 GLY B O 1
ATOM 2117 N N . SER B 1 23 ? -3.145 5.32 22.953 1 92.56 23 SER B N 1
ATOM 2118 C CA . SER B 1 23 ? -1.697 5.125 22.953 1 92.56 23 SER B CA 1
ATOM 2119 C C . SER B 1 23 ? -1.132 5.191 24.375 1 92.56 23 SER B C 1
ATOM 2121 O O . S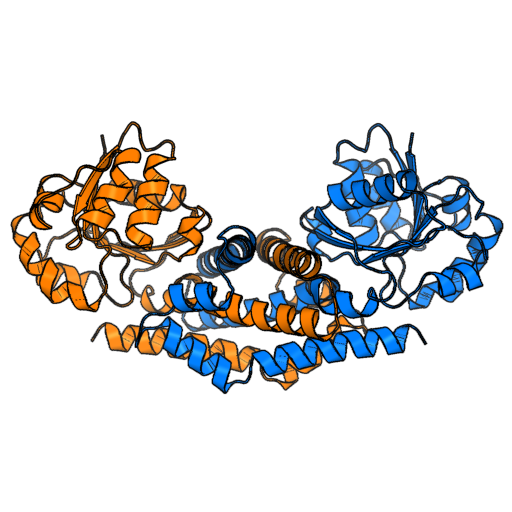ER B 1 23 ? -1.86 5.477 25.328 1 92.56 23 SER B O 1
ATOM 2123 N N . ASP B 1 24 ? 0.183 4.973 24.453 1 90.62 24 ASP B N 1
ATOM 2124 C CA . ASP B 1 24 ? 0.875 5.012 25.734 1 90.62 24 ASP B CA 1
ATOM 2125 C C . ASP B 1 24 ? 1.043 6.449 26.234 1 90.62 24 ASP B C 1
ATOM 2127 O O . ASP B 1 24 ? 1.457 6.676 27.375 1 90.62 24 ASP B O 1
ATOM 2131 N N . MET B 1 25 ? 0.54 7.387 25.453 1 90.31 25 MET B N 1
ATOM 2132 C CA . MET B 1 25 ? 0.666 8.789 25.844 1 90.31 25 MET B CA 1
ATOM 2133 C C . MET B 1 25 ? -0.484 9.211 26.75 1 90.31 25 MET B C 1
ATOM 2135 O O . MET B 1 25 ? -0.393 10.227 27.438 1 90.31 25 MET B O 1
ATOM 2139 N N . LYS B 1 26 ? -1.45 8.469 26.719 1 90.12 26 LYS B N 1
ATOM 2140 C CA . LYS B 1 26 ? -2.707 8.891 27.344 1 90.12 26 LYS B CA 1
ATOM 2141 C C . LYS B 1 26 ? -2.523 9.188 28.828 1 90.12 26 LYS B C 1
ATOM 2143 O O . LYS B 1 26 ? -2.982 10.219 29.312 1 90.12 26 LYS B O 1
ATOM 2148 N N . PRO B 1 27 ? -1.77 8.352 29.562 1 90 27 PRO B N 1
ATOM 2149 C CA . PRO B 1 27 ? -1.653 8.609 31 1 90 27 PRO B CA 1
ATOM 2150 C C . PRO B 1 27 ? -0.981 9.945 31.312 1 90 27 PRO B C 1
ATOM 2152 O O . PRO B 1 27 ? -1.202 10.516 32.375 1 90 27 PRO B O 1
ATOM 2155 N N . GLU B 1 28 ? -0.289 10.445 30.328 1 91.5 28 GLU B N 1
ATOM 2156 C CA . GLU B 1 28 ? 0.457 11.68 30.547 1 91.5 28 GLU B CA 1
ATOM 2157 C C . GLU B 1 28 ? -0.126 12.828 29.734 1 91.5 28 GLU B C 1
ATOM 2159 O O . GLU B 1 28 ? 0.539 13.844 29.531 1 91.5 28 GLU B O 1
ATOM 2164 N N . ALA B 1 29 ? -1.366 12.648 29.328 1 94.69 29 ALA B N 1
ATOM 2165 C CA . ALA B 1 29 ? -1.965 13.672 28.484 1 94.69 29 ALA B CA 1
ATOM 2166 C C . ALA B 1 29 ? -3.352 14.062 28.984 1 94.69 29 ALA B C 1
ATOM 2168 O O . ALA B 1 29 ? -4.137 13.203 29.391 1 94.69 29 ALA B O 1
ATOM 2169 N N . GLU B 1 30 ? -3.594 15.336 29.141 1 96.88 30 GLU B N 1
ATOM 2170 C CA . GLU B 1 30 ? -4.938 15.891 29.281 1 96.88 30 GLU B CA 1
ATOM 2171 C C . GLU B 1 30 ? -5.449 16.453 27.969 1 96.88 30 GLU B C 1
ATOM 2173 O O . GLU B 1 30 ? -4.781 17.281 27.328 1 96.88 30 GLU B O 1
ATOM 2178 N N . LEU B 1 31 ? -6.621 15.969 27.578 1 97.81 31 LEU B N 1
ATOM 2179 C CA . LEU B 1 31 ? -7.121 16.297 26.234 1 97.81 31 LEU B CA 1
ATOM 2180 C C . LEU B 1 31 ? -8.297 17.266 26.328 1 97.81 31 LEU B C 1
ATOM 2182 O O . LEU B 1 31 ? -9.219 17.062 27.109 1 97.81 31 LEU B O 1
ATOM 2186 N N . PHE B 1 32 ? -8.227 18.328 25.5 1 97.88 32 PHE B N 1
ATOM 2187 C CA . PHE B 1 32 ? -9.273 19.328 25.391 1 97.88 32 PHE B CA 1
ATOM 2188 C C . PHE B 1 32 ? -9.688 19.516 23.938 1 97.88 32 PHE B C 1
ATOM 2190 O O . PHE B 1 32 ? -8.875 19.344 23.031 1 97.88 32 PHE B O 1
ATOM 2197 N N . ALA B 1 33 ? -10.977 19.844 23.766 1 98.56 33 ALA B N 1
ATOM 2198 C CA . ALA B 1 33 ? -11.391 20.109 22.391 1 98.56 33 ALA B CA 1
ATOM 2199 C C . ALA B 1 33 ? -12.562 21.094 22.359 1 98.56 33 ALA B C 1
ATOM 2201 O O . ALA B 1 33 ? -13.336 21.188 23.312 1 98.56 33 ALA B O 1
ATOM 2202 N N . TYR B 1 34 ? -12.562 21.844 21.312 1 98.06 34 TYR B N 1
ATOM 2203 C CA . TYR B 1 34 ? -13.703 22.688 20.969 1 98.06 34 TYR B CA 1
ATOM 2204 C C . TYR B 1 34 ? -14.086 22.516 19.516 1 98.06 34 TYR B C 1
ATOM 2206 O O . TYR B 1 34 ? -13.219 22.422 18.641 1 98.06 34 TYR B O 1
ATOM 2214 N N . ASN B 1 35 ? -15.312 22.422 19.25 1 97.88 35 ASN B N 1
ATOM 2215 C CA . ASN B 1 35 ? -15.93 22.391 17.938 1 97.88 35 ASN B CA 1
ATOM 2216 C C . ASN B 1 35 ? -17.281 23.094 17.938 1 97.88 35 ASN B C 1
ATOM 2218 O O . ASN B 1 35 ? -18.078 22.922 18.875 1 97.88 35 ASN B O 1
ATOM 2222 N N . PRO B 1 36 ? -17.516 23.922 16.891 1 95.12 36 PRO B N 1
ATOM 2223 C CA . PRO B 1 36 ? -18.828 24.578 16.859 1 95.12 36 PRO B CA 1
ATOM 2224 C C . PRO B 1 36 ? -19.984 23.609 17.016 1 95.12 36 PRO B C 1
ATOM 2226 O O . PRO B 1 36 ? -20.969 23.906 17.703 1 95.12 36 PRO B O 1
ATOM 2229 N N . THR B 1 37 ? -19.922 22.469 16.312 1 95.12 37 THR B N 1
ATOM 2230 C CA . THR B 1 37 ? -20.891 21.406 16.531 1 95.12 37 THR B CA 1
ATOM 2231 C C . THR B 1 37 ? -20.531 20.562 17.75 1 95.12 37 THR B C 1
ATOM 2233 O O . THR B 1 37 ? -19.766 19.609 17.641 1 95.12 37 THR B O 1
ATOM 2236 N N . GLU B 1 38 ? -21.219 20.766 18.781 1 94 38 GLU B N 1
ATOM 2237 C CA . GLU B 1 38 ? -20.859 20.188 20.062 1 94 38 GLU B CA 1
ATOM 2238 C C . GLU B 1 38 ? -20.906 18.672 20.031 1 94 38 GLU B C 1
ATOM 2240 O O . GLU B 1 38 ? -20.109 18 20.719 1 94 38 GLU B O 1
ATOM 2245 N N . ALA B 1 39 ? -21.781 18.156 19.219 1 94.56 39 ALA B N 1
ATOM 2246 C CA . ALA B 1 39 ? -21.969 16.703 19.141 1 94.56 39 ALA B CA 1
ATOM 2247 C C . ALA B 1 39 ? -20.688 16 18.719 1 94.56 39 ALA B C 1
ATOM 2249 O O . ALA B 1 39 ? -20.453 14.859 19.125 1 94.56 39 ALA B O 1
ATOM 2250 N N . LYS B 1 40 ? -19.859 16.641 18 1 94.25 40 LYS B N 1
ATOM 2251 C CA . LYS B 1 40 ? -18.594 16.047 17.547 1 94.25 40 LYS B CA 1
ATOM 2252 C C . LYS B 1 40 ? -17.625 15.859 18.703 1 94.25 40 LYS B C 1
ATOM 2254 O O . LYS B 1 40 ? -16.875 14.891 18.734 1 94.25 40 LYS B O 1
ATOM 2259 N N . VAL B 1 41 ? -17.641 16.797 19.625 1 96.06 41 VAL B N 1
ATOM 2260 C CA . VAL B 1 41 ? -16.781 16.672 20.797 1 96.06 41 VAL B CA 1
ATOM 2261 C C . VAL B 1 41 ? -17.375 15.672 21.766 1 96.06 41 VAL B C 1
ATOM 2263 O O . VAL B 1 41 ? -16.656 14.883 22.391 1 96.06 41 VAL B O 1
ATOM 2266 N N . ASP B 1 42 ? -18.719 15.68 21.875 1 96 42 ASP B N 1
ATOM 2267 C CA . ASP B 1 42 ? -19.406 14.742 22.766 1 96 42 ASP B CA 1
ATOM 2268 C C . ASP B 1 42 ? -19.062 13.297 22.391 1 96 42 ASP B C 1
ATOM 2270 O O . ASP B 1 42 ? -18.953 12.438 23.266 1 96 42 ASP B O 1
ATOM 2274 N N . ALA B 1 43 ? -18.891 13.07 21.172 1 94.62 43 ALA B N 1
ATOM 2275 C CA . ALA B 1 43 ? -18.609 11.727 20.672 1 94.62 43 ALA B CA 1
ATOM 2276 C C . ALA B 1 43 ? -17.234 11.25 21.109 1 94.62 43 ALA B C 1
ATOM 2278 O O . ALA B 1 43 ? -16.938 10.055 21.031 1 94.62 43 ALA B O 1
ATOM 2279 N N . LEU B 1 44 ? -16.422 12.148 21.656 1 96.12 44 LEU B N 1
ATOM 2280 C CA . LEU B 1 44 ? -15.055 11.812 22.062 1 96.12 44 LEU B CA 1
ATOM 2281 C C . LEU B 1 44 ? -14.93 11.734 23.578 1 96.12 44 LEU B C 1
ATOM 2283 O O . LEU B 1 44 ? -13.828 11.633 24.109 1 96.12 44 LEU B O 1
ATOM 2287 N N . ALA B 1 45 ? -16.016 11.789 24.25 1 93.81 45 ALA B N 1
ATOM 2288 C CA . ALA B 1 45 ? -16.031 11.766 25.703 1 93.81 45 ALA B CA 1
ATOM 2289 C C . ALA B 1 45 ? -15.398 10.484 26.234 1 93.81 45 ALA B C 1
ATOM 2291 O O . ALA B 1 45 ? -14.703 10.5 27.266 1 93.81 45 ALA B O 1
ATOM 2292 N N . ASP B 1 46 ? -15.609 9.422 25.531 1 92.56 46 ASP B N 1
ATOM 2293 C CA . ASP B 1 46 ? -15.094 8.117 25.953 1 92.56 46 ASP B CA 1
ATOM 2294 C C . ASP B 1 46 ? -13.57 8.078 25.859 1 92.56 46 ASP B C 1
ATOM 2296 O O . ASP B 1 46 ? -12.93 7.242 26.5 1 92.56 46 ASP B O 1
ATOM 2300 N N . CYS B 1 47 ? -13.023 9 25.125 1 92.44 47 CYS B N 1
ATOM 2301 C CA . CYS B 1 47 ? -11.57 9.102 24.969 1 92.44 47 CYS B CA 1
ATOM 2302 C C . CYS B 1 47 ? -10.969 9.969 26.078 1 92.44 47 CYS B C 1
ATOM 2304 O O . CYS B 1 47 ? -9.742 10.078 26.188 1 92.44 47 CYS B O 1
ATOM 2306 N N . GLY B 1 48 ? -11.844 10.578 26.891 1 94.75 48 GLY B N 1
ATOM 2307 C CA . GLY B 1 48 ? -11.359 11.438 27.953 1 94.75 48 GLY B CA 1
ATOM 2308 C C . GLY B 1 48 ? -11.188 12.883 27.531 1 94.75 48 GLY B C 1
ATOM 2309 O O . GLY B 1 48 ? -10.5 13.656 28.188 1 94.75 48 GLY B O 1
ATOM 2310 N N . VAL B 1 49 ? -11.742 13.211 26.438 1 96.94 49 VAL B N 1
ATOM 2311 C CA . VAL B 1 49 ? -11.625 14.57 25.922 1 96.94 49 VAL B CA 1
ATOM 2312 C C . VAL B 1 49 ? -12.547 15.5 26.719 1 96.94 49 VAL B C 1
ATOM 2314 O O . VAL B 1 49 ? -13.727 15.188 26.922 1 96.94 49 VAL B O 1
ATOM 2317 N N . GLN B 1 50 ? -11.969 16.578 27.219 1 97.06 50 GLN B N 1
ATOM 2318 C CA . GLN B 1 50 ? -12.75 17.594 27.922 1 97.06 50 GLN B CA 1
ATOM 2319 C C . GLN B 1 50 ? -13.227 18.672 26.953 1 97.06 50 GLN B C 1
ATOM 2321 O O . GLN B 1 50 ? -12.414 19.266 26.234 1 97.06 50 GLN B O 1
ATOM 2326 N N . LYS B 1 51 ? -14.555 18.844 27.016 1 97.31 51 LYS B N 1
ATOM 2327 C CA . LYS B 1 51 ? -15.164 19.828 26.125 1 97.31 51 LYS B CA 1
ATOM 2328 C C . LYS B 1 51 ? -14.914 21.25 26.625 1 97.31 51 LYS B C 1
ATOM 2330 O O . LYS B 1 51 ? -15.039 21.531 27.828 1 97.31 51 LYS B O 1
ATOM 2335 N N . CYS B 1 52 ? -14.438 22.109 25.672 1 98.25 52 CYS B N 1
ATOM 2336 C CA . CYS B 1 52 ? -14.258 23.531 25.984 1 98.25 52 CYS B CA 1
ATOM 2337 C C . CYS B 1 52 ? -15.383 24.359 25.391 1 98.25 52 CYS B C 1
ATOM 2339 O O . CYS B 1 52 ? -16.031 23.953 24.422 1 98.25 52 CYS B O 1
ATOM 2341 N N . LYS B 1 53 ? -15.586 25.594 25.922 1 96.81 53 LYS B N 1
ATOM 2342 C CA . LYS B 1 53 ? -16.703 26.453 25.516 1 96.81 53 LYS B CA 1
ATOM 2343 C C . LYS B 1 53 ? -16.328 27.312 24.312 1 96.81 53 LYS B C 1
ATOM 2345 O O . LYS B 1 53 ? -17.188 27.875 23.656 1 96.81 53 LYS B O 1
ATOM 2350 N N . SER B 1 54 ? -15.07 27.453 24.094 1 97.69 54 SER B N 1
ATOM 2351 C CA . SER B 1 54 ? -14.586 28.281 22.984 1 97.69 54 SER B CA 1
ATOM 2352 C C . SER B 1 54 ? -13.18 27.859 22.562 1 97.69 54 SER B C 1
ATOM 2354 O O . SER B 1 54 ? -12.508 27.109 23.281 1 97.69 54 SER B O 1
ATOM 2356 N N . ALA B 1 55 ? -12.773 28.328 21.422 1 98.38 55 ALA B N 1
ATOM 2357 C CA . ALA B 1 55 ? -11.406 28.094 20.953 1 98.38 55 ALA B CA 1
ATOM 2358 C C . ALA B 1 55 ? -10.383 28.703 21.906 1 98.38 55 ALA B C 1
ATOM 2360 O O . ALA B 1 55 ? -9.344 28.094 22.172 1 98.38 55 ALA B O 1
ATOM 2361 N N . ALA B 1 56 ? -10.695 29.844 22.391 1 98.31 56 ALA B N 1
ATOM 2362 C CA . ALA B 1 56 ? -9.797 30.531 23.328 1 98.31 56 ALA B CA 1
ATOM 2363 C C . ALA B 1 56 ? -9.594 29.703 24.594 1 98.31 56 ALA B C 1
ATOM 2365 O O . ALA B 1 56 ? -8.484 29.656 25.125 1 98.31 56 ALA B O 1
ATOM 2366 N N . GLU B 1 57 ? -10.633 29.109 25.047 1 98.56 57 GLU B N 1
ATOM 2367 C CA . GLU B 1 57 ? -10.523 28.281 26.25 1 98.56 57 GLU B CA 1
ATOM 2368 C C . GLU B 1 57 ? -9.602 27.094 26.016 1 98.56 57 GLU B C 1
ATOM 2370 O O . GLU B 1 57 ? -8.867 26.688 26.922 1 98.56 57 GLU B O 1
ATOM 2375 N N . VAL B 1 58 ? -9.672 26.469 24.781 1 98.69 58 VAL B N 1
ATOM 2376 C CA . VAL B 1 58 ? -8.766 25.375 24.438 1 98.69 58 VAL B CA 1
ATOM 2377 C C . VAL B 1 58 ? -7.32 25.844 24.594 1 98.69 58 VAL B C 1
ATOM 2379 O O . VAL B 1 58 ? -6.5 25.125 25.188 1 98.69 58 VAL B O 1
ATOM 2382 N N . VAL B 1 59 ? -7.027 27.031 24.109 1 98.69 59 VAL B N 1
ATOM 2383 C CA . VAL B 1 59 ? -5.668 27.547 24.125 1 98.69 59 VAL B CA 1
ATOM 2384 C C . VAL B 1 59 ? -5.254 27.844 25.562 1 98.69 59 VAL B C 1
ATOM 2386 O O . VAL B 1 59 ? -4.109 27.594 25.953 1 98.69 59 VAL B O 1
ATOM 2389 N N . GLU B 1 60 ? -6.148 28.359 26.406 1 98.31 60 GLU B N 1
ATOM 2390 C CA . GLU B 1 60 ? -5.863 28.688 27.797 1 98.31 60 GLU B CA 1
ATOM 2391 C C . GLU B 1 60 ? -5.52 27.438 28.594 1 98.31 60 GLU B C 1
ATOM 2393 O O . GLU B 1 60 ? -4.695 27.484 29.516 1 98.31 60 GLU B O 1
ATOM 2398 N N . LYS B 1 61 ? -6.035 26.359 28.172 1 98.25 61 LYS B N 1
ATOM 2399 C CA . LYS B 1 61 ? -5.93 25.141 28.984 1 98.25 61 LYS B CA 1
ATOM 2400 C C . LYS B 1 61 ? -4.848 24.203 28.438 1 98.25 61 LYS B C 1
ATOM 2402 O O . LYS B 1 61 ? -4.52 23.203 29.062 1 98.25 61 LYS B O 1
ATOM 2407 N N . SER B 1 62 ? -4.301 24.516 27.297 1 98.56 62 SER B N 1
ATOM 2408 C CA . SER B 1 62 ? -3.451 23.547 26.625 1 98.56 62 SER B CA 1
ATOM 2409 C C . SER B 1 62 ? -2.092 24.141 26.281 1 98.56 62 SER B C 1
ATOM 2411 O O . SER B 1 62 ? -2.002 25.297 25.891 1 98.56 62 SER B O 1
ATOM 2413 N N . ARG B 1 63 ? -1.069 23.375 26.391 1 98.19 63 ARG B N 1
ATOM 2414 C CA . ARG B 1 63 ? 0.263 23.75 25.922 1 98.19 63 ARG B CA 1
ATOM 2415 C C . ARG B 1 63 ? 0.417 23.484 24.438 1 98.19 63 ARG B C 1
ATOM 2417 O O . ARG B 1 63 ? 0.97 24.312 23.703 1 98.19 63 ARG B O 1
ATOM 2424 N N . TYR B 1 64 ? -0.015 22.297 23.969 1 98.44 64 TYR B N 1
ATOM 2425 C CA . TYR B 1 64 ? -0.03 21.938 22.562 1 98.44 64 TYR B CA 1
ATOM 2426 C C . TYR B 1 64 ? -1.433 22.078 21.984 1 98.44 64 TYR B C 1
ATOM 2428 O O . TYR B 1 64 ? -2.348 21.344 22.375 1 98.44 64 TYR B O 1
ATOM 2436 N N . VAL B 1 65 ? -1.61 23 21.031 1 98.75 65 VAL B N 1
ATOM 2437 C CA . VAL B 1 65 ? -2.928 23.297 20.484 1 98.75 65 VAL B CA 1
ATOM 2438 C C . VAL B 1 65 ? -2.957 22.953 19 1 98.75 65 VAL B C 1
ATOM 2440 O O . VAL B 1 65 ? -2.266 23.578 18.188 1 98.75 65 VAL B O 1
ATOM 2443 N N . PHE B 1 66 ? -3.766 22 18.656 1 98.69 66 PHE B N 1
ATOM 2444 C CA . PHE B 1 66 ? -3.949 21.578 17.266 1 98.69 66 PHE B CA 1
ATOM 2445 C C . PHE B 1 66 ? -5.02 22.422 16.594 1 98.69 66 PHE B C 1
ATOM 2447 O O . PHE B 1 66 ? -6.156 22.5 17.062 1 98.69 66 PHE B O 1
ATOM 2454 N N . LEU B 1 67 ? -4.59 23.062 15.586 1 98.31 67 LEU B N 1
ATOM 2455 C CA . LEU B 1 67 ? -5.527 23.766 14.703 1 98.31 67 LEU B CA 1
ATOM 2456 C C . LEU B 1 67 ? -6.074 22.812 13.641 1 98.31 67 LEU B C 1
ATOM 2458 O O . LEU B 1 67 ? -5.547 22.75 12.531 1 98.31 67 LEU B O 1
ATOM 2462 N N . ALA B 1 68 ? -7.16 22.141 13.992 1 96.94 68 ALA B N 1
ATOM 2463 C CA . ALA B 1 68 ? -7.75 21.109 13.141 1 96.94 68 ALA B CA 1
ATOM 2464 C C . ALA B 1 68 ? -9.016 21.609 12.461 1 96.94 68 ALA B C 1
ATOM 2466 O O . ALA B 1 68 ? -10.062 20.969 12.516 1 96.94 68 ALA B O 1
ATOM 2467 N N . ILE B 1 69 ? -8.883 22.766 11.852 1 94.44 69 ILE B N 1
ATOM 2468 C CA . ILE B 1 69 ? -9.977 23.406 11.117 1 94.44 69 ILE B CA 1
ATOM 2469 C C . ILE B 1 69 ? -9.57 23.609 9.656 1 94.44 69 ILE B C 1
ATOM 2471 O O . ILE B 1 69 ? -8.383 23.516 9.32 1 94.44 69 ILE B O 1
ATOM 2475 N N . LYS B 1 70 ? -10.547 23.828 8.836 1 89.62 70 LYS B N 1
ATOM 2476 C CA . LYS B 1 70 ? -10.281 24.062 7.418 1 89.62 70 LYS B CA 1
ATOM 2477 C C . LYS B 1 70 ? -9.484 25.344 7.211 1 89.62 70 LYS B C 1
ATOM 2479 O O . LYS B 1 70 ? -9.648 26.312 7.961 1 89.62 70 LYS B O 1
ATOM 2484 N N . PRO B 1 71 ? -8.695 25.344 6.176 1 91.12 71 PRO B N 1
ATOM 2485 C CA . PRO B 1 71 ? -7.859 26.531 5.918 1 91.12 71 PRO B CA 1
ATOM 2486 C C . PRO B 1 71 ? -8.672 27.812 5.832 1 91.12 71 PRO B C 1
ATOM 2488 O O . PRO B 1 71 ? -8.242 28.859 6.34 1 91.12 71 PRO B O 1
ATOM 2491 N N . GLN B 1 72 ? -9.867 27.734 5.355 1 88.62 72 GLN B N 1
ATOM 2492 C CA . GLN B 1 72 ? -10.695 28.906 5.137 1 88.62 72 GLN B CA 1
ATOM 2493 C C . GLN B 1 72 ? -11.188 29.5 6.457 1 88.62 72 GLN B C 1
ATOM 2495 O O . GLN B 1 72 ? -11.609 30.656 6.512 1 88.62 72 GLN B O 1
ATOM 2500 N N . LYS B 1 73 ? -11.062 28.734 7.496 1 93.5 73 LYS B N 1
ATOM 2501 C CA . LYS B 1 73 ? -11.578 29.172 8.789 1 93.5 73 LYS B CA 1
ATOM 2502 C C . LYS B 1 73 ? -10.484 29.828 9.625 1 93.5 73 LYS B C 1
ATOM 2504 O O . LYS B 1 73 ? -10.766 30.422 10.672 1 93.5 73 LYS B O 1
ATOM 2509 N N . PHE B 1 74 ? -9.281 29.812 9.172 1 96.12 74 PHE B N 1
ATOM 2510 C CA . PHE B 1 74 ? -8.148 30.297 9.953 1 96.12 74 PHE B CA 1
ATOM 2511 C C . PHE B 1 74 ? -8.281 31.797 10.227 1 96.12 74 PHE B C 1
ATOM 2513 O O . PHE B 1 74 ? -8.062 32.25 11.352 1 96.12 74 PHE B O 1
ATOM 2520 N N . GLU B 1 75 ? -8.672 32.562 9.25 1 95.75 75 GLU B N 1
ATOM 2521 C CA . GLU B 1 75 ? -8.781 34 9.398 1 95.75 75 GLU B CA 1
ATOM 2522 C C . GLU B 1 75 ? -9.836 34.375 10.43 1 95.75 75 GLU B C 1
ATOM 2524 O O . GLU B 1 75 ? -9.742 35.406 11.086 1 95.75 75 GLU B O 1
ATOM 2529 N N . GLU B 1 76 ? -10.797 33.5 10.523 1 96.56 76 GLU B N 1
ATOM 2530 C CA . GLU B 1 76 ? -11.875 33.75 11.477 1 96.56 76 GLU B CA 1
ATOM 2531 C C . GLU B 1 76 ? -11.469 33.312 12.883 1 96.56 76 GLU B C 1
ATOM 2533 O O . GLU B 1 76 ? -11.734 34.031 13.859 1 96.56 76 GLU B O 1
ATOM 2538 N N . VAL B 1 77 ? -10.789 32.281 13.086 1 97.81 77 VAL B N 1
ATOM 2539 C CA . VAL B 1 77 ? -10.57 31.609 14.367 1 97.81 77 VAL B CA 1
ATOM 2540 C C . VAL B 1 77 ? -9.312 32.156 15.031 1 97.81 77 VAL B C 1
ATOM 2542 O O . VAL B 1 77 ? -9.273 32.344 16.25 1 97.81 77 VAL B O 1
ATOM 2545 N N . LEU B 1 78 ? -8.242 32.406 14.289 1 98.31 78 LEU B N 1
ATOM 2546 C CA . LEU B 1 78 ? -6.93 32.719 14.844 1 98.31 78 LEU B CA 1
ATOM 2547 C C . LEU B 1 78 ? -6.965 34 15.656 1 98.31 78 LEU B C 1
ATOM 2549 O O . LEU B 1 78 ? -6.438 34.062 16.766 1 98.31 78 LEU B O 1
ATOM 2553 N N . PRO B 1 79 ? -7.66 35.094 15.117 1 98.12 79 PRO B N 1
ATOM 2554 C CA . PRO B 1 79 ? -7.738 36.312 15.938 1 98.12 79 PRO B CA 1
ATOM 2555 C C . PRO B 1 79 ? -8.445 36.062 17.266 1 98.12 79 PRO B C 1
ATOM 2557 O O . PRO B 1 79 ? -8.125 36.719 18.266 1 98.12 79 PRO B O 1
ATOM 2560 N N . GLN B 1 80 ? -9.32 35.125 17.328 1 97.75 80 GLN B N 1
ATOM 2561 C CA . GLN B 1 80 ? -10.109 34.844 18.531 1 97.75 80 GLN B CA 1
ATOM 2562 C C . GLN B 1 80 ? -9.25 34.188 19.609 1 97.75 80 GLN B C 1
ATOM 2564 O O . GLN B 1 80 ? -9.594 34.25 20.797 1 97.75 80 GLN B O 1
ATOM 2569 N N . ILE B 1 81 ? -8.18 33.594 19.219 1 98.38 81 ILE B N 1
ATOM 2570 C CA . ILE B 1 81 ? -7.391 32.875 20.203 1 98.38 81 ILE B CA 1
ATOM 2571 C C . ILE B 1 81 ? -6.098 33.625 20.5 1 98.38 81 ILE B C 1
ATOM 2573 O O . ILE B 1 81 ? -5.328 33.219 21.375 1 98.38 81 ILE B O 1
ATOM 2577 N N . ALA B 1 82 ? -5.844 34.688 19.812 1 98.38 82 ALA B N 1
ATOM 2578 C CA . ALA B 1 82 ? -4.57 35.406 19.844 1 98.38 82 ALA B CA 1
ATOM 2579 C C . ALA B 1 82 ? -4.191 35.781 21.281 1 98.38 82 ALA B C 1
ATOM 2581 O O . ALA B 1 82 ? -3.043 35.625 21.688 1 98.38 82 ALA B O 1
ATOM 2582 N N . ASP B 1 83 ? -5.117 36.312 22 1 98.06 83 ASP B N 1
ATOM 2583 C CA . ASP B 1 83 ? -4.84 36.812 23.344 1 98.06 83 ASP B CA 1
ATOM 2584 C C . ASP B 1 83 ? -4.465 35.656 24.281 1 98.06 83 ASP B C 1
ATOM 2586 O O . ASP B 1 83 ? -3.754 35.875 25.266 1 98.06 83 ASP B O 1
ATOM 2590 N N . ALA B 1 84 ? -4.906 34.5 24 1 98.31 84 ALA B N 1
ATOM 2591 C CA . ALA B 1 84 ? -4.664 33.344 24.859 1 98.31 84 ALA B CA 1
ATOM 2592 C C . ALA B 1 84 ? -3.314 32.688 24.562 1 98.31 84 ALA B C 1
ATOM 2594 O O . ALA B 1 84 ? -2.801 31.906 25.359 1 98.31 84 ALA B O 1
ATOM 2595 N N . VAL B 1 85 ? -2.711 33 23.438 1 98.31 85 VAL B N 1
ATOM 2596 C CA . VAL B 1 85 ? -1.434 32.406 23.047 1 98.31 85 VAL B CA 1
ATOM 2597 C C . VAL B 1 85 ? -0.306 33.031 23.875 1 98.31 85 VAL B C 1
ATOM 2599 O O . VAL B 1 85 ? -0.188 34.25 23.984 1 98.31 85 VAL B O 1
ATOM 2602 N N . THR B 1 86 ? 0.503 32.188 24.469 1 97.44 86 THR B N 1
ATOM 2603 C CA . THR B 1 86 ? 1.649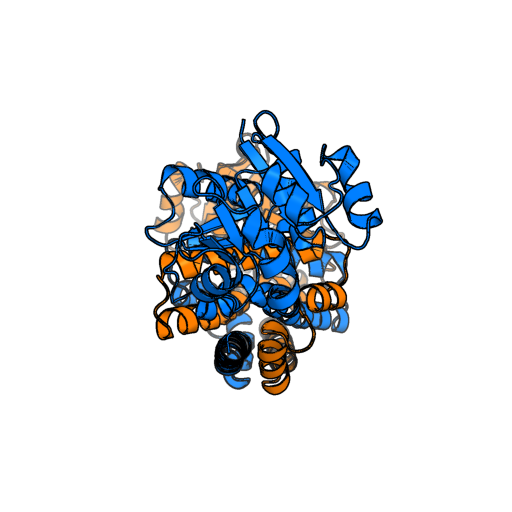 32.625 25.266 1 97.44 86 THR B CA 1
ATOM 2604 C C . THR B 1 86 ? 2.938 32 24.734 1 97.44 86 THR B C 1
ATOM 2606 O O . THR B 1 86 ? 2.918 31.281 23.734 1 97.44 86 THR B O 1
ATOM 2609 N N . GLU B 1 87 ? 4.098 32.25 25.391 1 95.81 87 GLU B N 1
ATOM 2610 C CA . GLU B 1 87 ? 5.395 31.719 25 1 95.81 87 GLU B CA 1
ATOM 2611 C C . GLU B 1 87 ? 5.461 30.219 25.234 1 95.81 87 GLU B C 1
ATOM 2613 O O . GLU B 1 87 ? 6.332 29.531 24.688 1 95.81 87 GLU B O 1
ATOM 2618 N N . GLN B 1 88 ? 4.5 29.766 26 1 95.81 88 GLN B N 1
ATOM 2619 C CA . GLN B 1 88 ? 4.492 28.344 26.312 1 95.81 88 GLN B CA 1
ATOM 2620 C C . GLN B 1 88 ? 3.611 27.562 25.328 1 95.81 88 GLN B C 1
ATOM 2622 O O . GLN B 1 88 ? 3.682 26.344 25.25 1 95.81 88 GLN B O 1
ATOM 2627 N N . THR B 1 89 ? 2.799 28.281 24.578 1 98.12 89 THR B N 1
ATOM 2628 C CA . THR B 1 89 ? 1.837 27.656 23.688 1 98.12 89 THR B CA 1
ATOM 2629 C C . THR B 1 89 ? 2.518 27.203 22.391 1 98.12 89 THR B C 1
ATOM 2631 O O . THR B 1 89 ? 3.26 27.969 21.781 1 98.12 89 THR B O 1
ATOM 2634 N N . VAL B 1 90 ? 2.367 25.969 22.031 1 98.62 90 VAL B N 1
ATOM 2635 C CA . VAL B 1 90 ? 2.793 25.453 20.734 1 98.62 90 VAL B CA 1
ATOM 2636 C C . VAL B 1 90 ? 1.572 25.203 19.859 1 98.62 90 VAL B C 1
ATOM 2638 O O . VAL B 1 90 ? 0.727 24.359 20.172 1 98.62 90 VAL B O 1
ATOM 2641 N N . LEU B 1 91 ? 1.45 25.969 18.781 1 98.75 91 LEU B N 1
ATOM 2642 C CA . LEU B 1 91 ? 0.378 25.797 17.812 1 98.75 91 LEU B CA 1
ATOM 2643 C C . LEU B 1 91 ? 0.779 24.781 16.734 1 98.75 91 LEU B C 1
ATOM 2645 O O . LEU B 1 91 ? 1.864 24.875 16.156 1 98.75 91 LEU B O 1
ATOM 2649 N N . VAL B 1 92 ? -0.069 23.75 16.516 1 98.69 92 VAL B N 1
ATOM 2650 C CA . VAL B 1 92 ? 0.163 22.719 15.508 1 98.69 92 VAL B CA 1
ATOM 2651 C C . VAL B 1 92 ? -0.895 22.828 14.414 1 98.69 92 VAL B C 1
ATOM 2653 O O . VAL B 1 92 ? -2.076 22.562 14.656 1 98.69 92 VAL B O 1
ATOM 2656 N N . SER B 1 93 ? -0.492 23.188 13.273 1 98.06 93 SER B N 1
ATOM 2657 C CA . SER B 1 93 ? -1.424 23.328 12.156 1 98.06 93 SER B CA 1
ATOM 2658 C C . SER B 1 93 ? -1.392 22.094 11.258 1 98.06 93 SER B C 1
ATOM 2660 O O . SER B 1 93 ? -0.317 21.625 10.883 1 98.06 93 SER B O 1
ATOM 2662 N N . ILE B 1 94 ? -2.559 21.578 10.883 1 96.62 94 ILE B N 1
ATOM 2663 C CA . ILE B 1 94 ? -2.641 20.453 9.953 1 96.62 94 ILE B CA 1
ATOM 2664 C C . ILE B 1 94 ? -3.328 20.906 8.664 1 96.62 94 ILE B C 1
ATOM 2666 O O . ILE B 1 94 ? -3.838 20.078 7.91 1 96.62 94 ILE B O 1
ATOM 2670 N N . ALA B 1 95 ? -3.426 22.25 8.422 1 93.12 95 ALA B N 1
ATOM 2671 C CA . ALA B 1 95 ? -4.133 22.797 7.27 1 93.12 95 ALA B CA 1
ATOM 2672 C C . ALA B 1 95 ? -3.211 22.906 6.062 1 93.12 95 ALA B C 1
ATOM 2674 O O . ALA B 1 95 ? -2.086 23.391 6.176 1 93.12 95 ALA B O 1
ATOM 2675 N N . ALA B 1 96 ? -3.715 22.453 4.938 1 90.5 96 ALA B N 1
ATOM 2676 C CA . ALA B 1 96 ? -2.971 22.562 3.686 1 90.5 96 ALA B CA 1
ATOM 2677 C C . ALA B 1 96 ? -2.803 24.016 3.268 1 90.5 96 ALA B C 1
ATOM 2679 O O . ALA B 1 96 ? -3.758 24.797 3.311 1 90.5 96 ALA B O 1
ATOM 2680 N N . GLY B 1 97 ? -1.556 24.359 3 1 90.62 97 GLY B N 1
ATOM 2681 C CA . GLY B 1 97 ? -1.308 25.656 2.371 1 90.62 97 GLY B CA 1
ATOM 2682 C C . GLY B 1 97 ? -1.095 26.781 3.371 1 90.62 97 GLY B C 1
ATOM 2683 O O . GLY B 1 97 ? -0.771 27.906 2.988 1 90.62 97 GLY B O 1
ATOM 2684 N N . ILE B 1 98 ? -1.306 26.547 4.656 1 93.25 98 ILE B N 1
ATOM 2685 C CA . ILE B 1 98 ? -1.166 27.578 5.668 1 93.25 98 ILE B CA 1
ATOM 2686 C C . ILE B 1 98 ? 0.229 27.516 6.285 1 93.25 98 ILE B C 1
ATOM 2688 O O . ILE B 1 98 ? 0.61 26.5 6.871 1 93.25 98 ILE B O 1
ATOM 2692 N N . GLY B 1 99 ? 0.986 28.547 6.203 1 94.56 99 GLY B N 1
ATOM 2693 C CA . GLY B 1 99 ? 2.334 28.609 6.746 1 94.56 99 GLY B CA 1
ATOM 2694 C C . GLY B 1 99 ? 2.389 29.188 8.148 1 94.56 99 GLY B C 1
ATOM 2695 O O . GLY B 1 99 ? 1.396 29.719 8.641 1 94.56 99 GLY B O 1
ATOM 2696 N N . ALA B 1 100 ? 3.539 29.094 8.703 1 96.62 100 ALA B N 1
ATOM 2697 C CA . ALA B 1 100 ? 3.74 29.578 10.07 1 96.62 100 ALA B CA 1
ATOM 2698 C C . ALA B 1 100 ? 3.598 31.094 10.141 1 96.62 100 ALA B C 1
ATOM 2700 O O . ALA B 1 100 ? 3.066 31.625 11.117 1 96.62 100 ALA B O 1
ATOM 2701 N N . GLU B 1 101 ? 4.055 31.75 9.148 1 95.62 101 GLU B N 1
ATOM 2702 C CA . GLU B 1 101 ? 4.004 33.219 9.141 1 95.62 101 GLU B CA 1
ATOM 2703 C C . GLU B 1 101 ? 2.564 33.719 9.141 1 95.62 101 GLU B C 1
ATOM 2705 O O . GLU B 1 101 ? 2.254 34.719 9.789 1 95.62 101 GLU B O 1
ATOM 2710 N N . PHE B 1 102 ? 1.763 33.031 8.414 1 95.44 102 PHE B N 1
ATOM 2711 C CA . PHE B 1 102 ? 0.349 33.375 8.367 1 95.44 102 PHE B CA 1
ATOM 2712 C C . PHE B 1 102 ? -0.278 33.25 9.75 1 95.44 102 PHE B C 1
ATOM 2714 O O . PHE B 1 102 ? -1.013 34.156 10.188 1 95.44 102 PHE B O 1
ATOM 2721 N N . ILE B 1 103 ? 0.048 32.219 10.438 1 97.31 103 ILE B N 1
ATOM 2722 C CA . ILE B 1 103 ? -0.485 31.969 11.766 1 97.31 103 ILE B CA 1
ATOM 2723 C C . ILE B 1 103 ? 0.029 33.031 12.742 1 97.31 103 ILE B C 1
ATOM 2725 O O . ILE B 1 103 ? -0.744 33.594 13.523 1 97.31 103 ILE B O 1
ATOM 2729 N N . ARG B 1 104 ? 1.292 33.344 12.648 1 97.62 104 ARG B N 1
ATOM 2730 C CA . ARG B 1 104 ? 1.896 34.344 13.516 1 97.62 104 ARG B CA 1
ATOM 2731 C C . ARG B 1 104 ? 1.269 35.719 13.281 1 97.62 104 ARG B C 1
ATOM 2733 O O . ARG B 1 104 ? 1.019 36.469 14.227 1 97.62 104 ARG B O 1
ATOM 2740 N N . LYS B 1 105 ? 1 35.969 12.062 1 96.94 105 LYS B N 1
ATOM 2741 C CA . LYS B 1 105 ? 0.408 37.25 11.703 1 96.94 105 LYS B CA 1
ATOM 2742 C C . LYS B 1 105 ? -0.961 37.438 12.359 1 96.94 105 LYS B C 1
ATOM 2744 O O . LYS B 1 105 ? -1.338 38.531 12.734 1 96.94 105 LYS B O 1
ATOM 2749 N N . LEU B 1 106 ? -1.667 36.375 12.508 1 97.38 106 LEU B N 1
ATOM 2750 C CA . LEU B 1 106 ? -3.051 36.469 12.961 1 97.38 106 LEU B CA 1
ATOM 2751 C C . LEU B 1 106 ? -3.154 36.156 14.453 1 97.38 106 LEU B C 1
ATOM 2753 O O . LEU B 1 106 ? -4.223 36.281 15.047 1 97.38 106 LEU B O 1
ATOM 2757 N N . THR B 1 107 ? -2.066 35.719 15.062 1 97.75 107 THR B N 1
ATOM 2758 C CA . THR B 1 107 ? -2.045 35.469 16.5 1 97.75 107 THR B CA 1
ATOM 2759 C C . THR B 1 107 ? -0.994 36.344 17.188 1 97.75 107 THR B C 1
ATOM 2761 O O . THR B 1 107 ? -1.222 37.5 17.438 1 97.75 107 THR B O 1
ATOM 2764 N N . LYS B 1 108 ? 0.23 35.719 17.391 1 97.19 108 LYS B N 1
ATOM 2765 C CA . LYS B 1 108 ? 1.359 36.469 17.969 1 97.19 108 LYS B CA 1
ATOM 2766 C C . LYS B 1 108 ? 2.617 36.281 17.125 1 97.19 108 LYS B C 1
ATOM 2768 O O . LYS B 1 108 ? 2.891 35.188 16.625 1 97.19 108 LYS B O 1
ATOM 2773 N N . PRO B 1 109 ? 3.381 37.344 17.016 1 95.25 109 PRO B N 1
ATOM 2774 C CA . PRO B 1 109 ? 4.605 37.25 16.234 1 95.25 109 PRO B CA 1
ATOM 2775 C C . PRO B 1 109 ? 5.57 36.188 16.766 1 95.25 109 PRO B C 1
ATOM 2777 O O . PRO B 1 109 ? 6.344 35.594 15.992 1 95.25 109 PRO B O 1
ATOM 2780 N N . PHE B 1 110 ? 5.5 35.875 18.016 1 94.44 110 PHE B N 1
ATOM 2781 C CA . PHE B 1 110 ? 6.445 34.969 18.625 1 94.44 110 PHE B CA 1
ATOM 2782 C C . PHE B 1 110 ? 5.848 33.562 18.734 1 94.44 110 PHE B C 1
ATOM 2784 O O . PHE B 1 110 ? 6.449 32.688 19.344 1 94.44 110 PHE B O 1
ATOM 2791 N N . ALA B 1 111 ? 4.66 33.438 18.219 1 96.81 111 ALA B N 1
ATOM 2792 C CA . ALA B 1 111 ? 3.963 32.156 18.391 1 96.81 111 ALA B CA 1
ATOM 2793 C C . ALA B 1 111 ? 4.816 31 17.875 1 96.81 111 ALA B C 1
ATOM 2795 O O . ALA B 1 111 ? 5.453 31.094 16.828 1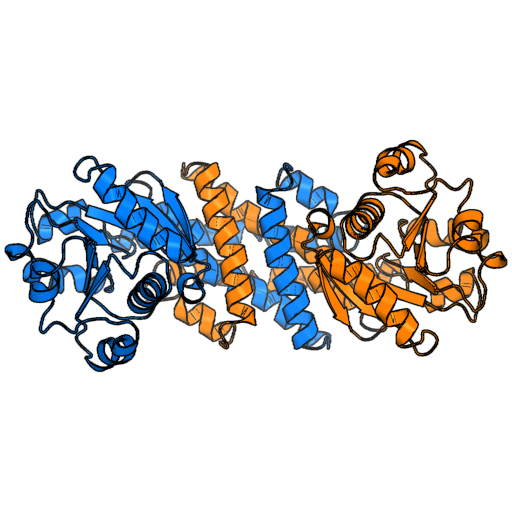 96.81 111 ALA B O 1
ATOM 2796 N N . LYS B 1 112 ? 4.984 29.906 18.672 1 98.38 112 LYS B N 1
ATOM 2797 C CA . LYS B 1 112 ? 5.602 28.656 18.25 1 98.38 112 LYS B CA 1
ATOM 2798 C C . LYS B 1 112 ? 4.66 27.844 17.359 1 98.38 112 LYS B C 1
ATOM 2800 O O . LYS B 1 112 ? 3.537 27.531 17.75 1 98.38 112 LYS B O 1
ATOM 2805 N N . VAL B 1 113 ? 5.152 27.562 16.141 1 98.5 113 VAL B N 1
ATOM 2806 C CA . VAL B 1 113 ? 4.266 26.891 15.188 1 98.5 113 VAL B CA 1
ATOM 2807 C C . VAL B 1 113 ? 4.938 25.641 14.641 1 98.5 113 VAL B C 1
ATOM 2809 O O . VAL B 1 113 ? 6.086 25.688 14.195 1 98.5 113 VAL B O 1
ATOM 2812 N N . VAL B 1 114 ? 4.285 24.5 14.75 1 98.75 114 VAL B N 1
ATOM 2813 C CA . VAL B 1 114 ? 4.641 23.281 14.055 1 98.75 114 VAL B CA 1
ATOM 2814 C C . VAL B 1 114 ? 3.67 23.031 12.906 1 98.75 114 VAL B C 1
ATOM 2816 O O . VAL B 1 114 ? 2.451 23.094 13.086 1 98.75 114 VAL B O 1
ATOM 2819 N N . LEU B 1 115 ? 4.195 22.812 11.734 1 98.44 115 LEU B N 1
ATOM 2820 C CA . LEU B 1 115 ? 3.379 22.453 10.586 1 98.44 115 LEU B CA 1
ATOM 2821 C C . LEU B 1 115 ? 3.34 20.938 10.398 1 98.44 115 LEU B C 1
ATOM 2823 O O . LEU B 1 115 ? 4.371 20.266 10.492 1 98.44 115 LEU B O 1
ATOM 2827 N N . ALA B 1 116 ? 2.131 20.438 10.25 1 98.44 116 ALA B N 1
ATOM 2828 C CA . ALA B 1 116 ? 1.921 19 10.047 1 98.44 116 ALA B CA 1
ATOM 2829 C C . ALA B 1 116 ? 1.021 18.75 8.844 1 98.44 116 ALA B C 1
ATOM 2831 O O . ALA B 1 116 ? 0.016 19.438 8.648 1 98.44 116 ALA B O 1
ATOM 2832 N N . MET B 1 117 ? 1.438 17.844 7.988 1 97.88 117 MET B N 1
ATOM 2833 C CA . MET B 1 117 ? 0.612 17.375 6.879 1 97.88 117 MET B CA 1
ATOM 2834 C C . MET B 1 117 ? 0.269 15.906 7.043 1 97.88 117 MET B C 1
ATOM 2836 O O . MET B 1 117 ? 0.953 15.039 6.496 1 97.88 117 MET B O 1
ATOM 2840 N N . PRO B 1 118 ? -0.795 15.617 7.785 1 97.69 118 PRO B N 1
ATOM 2841 C CA . PRO B 1 118 ? -1.242 14.227 7.934 1 97.69 118 PRO B CA 1
ATOM 2842 C C . PRO B 1 118 ? -2.125 13.766 6.773 1 97.69 118 PRO B C 1
ATOM 2844 O O . PRO B 1 118 ? -2.312 14.5 5.805 1 97.69 118 PRO B O 1
ATOM 2847 N N . ASN B 1 119 ? -2.5 12.492 6.836 1 97 119 ASN B N 1
ATOM 2848 C CA . ASN B 1 119 ? -3.453 11.969 5.859 1 97 119 ASN B CA 1
ATOM 2849 C C . ASN B 1 119 ? -4.496 11.07 6.52 1 97 119 ASN B C 1
ATOM 2851 O O . ASN B 1 119 ? -4.387 10.75 7.703 1 97 119 ASN B O 1
ATOM 2855 N N . THR B 1 120 ? -5.535 10.742 5.867 1 95.44 120 THR B N 1
ATOM 2856 C CA . THR B 1 120 ? -6.742 10.148 6.43 1 95.44 120 THR B CA 1
ATOM 2857 C C . THR B 1 120 ? -6.457 8.75 6.977 1 95.44 120 THR B C 1
ATOM 2859 O O . THR B 1 120 ? -7.109 8.305 7.922 1 95.44 120 THR B O 1
ATOM 2862 N N . PRO B 1 121 ? -5.535 8.023 6.523 1 97.81 121 PRO B N 1
ATOM 2863 C CA . PRO B 1 121 ? -5.27 6.711 7.117 1 97.81 121 PRO B CA 1
ATOM 2864 C C . PRO B 1 121 ? -4.926 6.793 8.602 1 97.81 121 PRO B C 1
ATOM 2866 O O . PRO B 1 121 ? -4.867 5.77 9.289 1 97.81 121 PRO B O 1
ATOM 2869 N N . LEU B 1 122 ? -4.746 7.984 9.117 1 95.94 122 LEU B N 1
ATOM 2870 C CA . LEU B 1 122 ? -4.621 8.203 10.555 1 95.94 122 LEU B CA 1
ATOM 2871 C C . LEU B 1 122 ? -5.809 7.602 11.297 1 95.94 122 LEU B C 1
ATOM 2873 O O . LEU B 1 122 ? -5.676 7.18 12.453 1 95.94 122 LEU B O 1
ATOM 2877 N N . LEU B 1 123 ? -6.879 7.543 10.609 1 92.94 123 LEU B N 1
ATOM 2878 C CA . LEU B 1 123 ? -8.109 7.039 11.203 1 92.94 123 LEU B CA 1
ATOM 2879 C C . LEU B 1 123 ? -7.941 5.598 11.664 1 92.94 123 LEU B C 1
ATOM 2881 O O . LEU B 1 123 ? -8.633 5.148 12.586 1 92.94 123 LEU B O 1
ATOM 2885 N N . LEU B 1 124 ? -6.996 4.855 11.055 1 95.12 124 LEU B N 1
ATOM 2886 C CA . LEU B 1 124 ? -6.746 3.463 11.398 1 95.12 124 LEU B CA 1
ATOM 2887 C C . LEU B 1 124 ? -5.41 3.312 12.117 1 95.12 124 LEU B C 1
ATOM 2889 O O . LEU B 1 124 ? -4.938 2.193 12.336 1 95.12 124 LEU B O 1
ATOM 2893 N N . GLY B 1 125 ? -4.852 4.445 12.422 1 94.5 125 GLY B N 1
ATOM 2894 C CA . GLY B 1 125 ? -3.531 4.387 13.023 1 94.5 125 GLY B CA 1
ATOM 2895 C C . GLY B 1 125 ? -2.432 4.09 12.023 1 94.5 125 GLY B C 1
ATOM 2896 O O . GLY B 1 125 ? -1.337 3.668 12.398 1 94.5 125 GLY B O 1
ATOM 2897 N N . GLU B 1 126 ? -2.701 4.234 10.719 1 97 126 GLU B N 1
ATOM 2898 C CA . GLU B 1 126 ? -1.766 3.953 9.633 1 97 126 GLU B CA 1
ATOM 2899 C C . GLU B 1 126 ? -1.408 5.227 8.867 1 97 126 GLU B C 1
ATOM 2901 O O . GLU B 1 126 ? -1.213 5.191 7.648 1 97 126 GLU B O 1
ATOM 2906 N N . GLY B 1 127 ? -1.39 6.332 9.547 1 97.88 127 GLY B N 1
ATOM 2907 C CA . GLY B 1 127 ? -1.187 7.629 8.914 1 97.88 127 GLY B CA 1
ATOM 2908 C C . GLY B 1 127 ? 0.257 7.883 8.523 1 97.88 127 GLY B C 1
ATOM 2909 O O . GLY B 1 127 ? 1.168 7.227 9.031 1 97.88 127 GLY B O 1
ATOM 2910 N N . ALA B 1 128 ? 0.473 8.719 7.523 1 98.62 128 ALA B N 1
ATOM 2911 C CA . ALA B 1 128 ? 1.742 9.344 7.164 1 98.62 128 ALA B CA 1
ATOM 2912 C C . ALA B 1 128 ? 1.679 10.859 7.355 1 98.62 128 ALA B C 1
ATOM 2914 O O . ALA B 1 128 ? 0.84 11.531 6.754 1 98.62 128 ALA B O 1
ATOM 2915 N N . THR B 1 129 ? 2.545 11.375 8.227 1 98.69 129 THR B N 1
ATOM 2916 C CA . THR B 1 129 ? 2.484 12.797 8.531 1 98.69 129 THR B CA 1
ATOM 2917 C C . THR B 1 129 ? 3.842 13.461 8.297 1 98.69 129 THR B C 1
ATOM 2919 O O . THR B 1 129 ? 4.84 13.062 8.914 1 98.69 129 THR B O 1
ATOM 2922 N N . ALA B 1 130 ? 3.918 14.406 7.414 1 98.81 130 ALA B N 1
ATOM 2923 C CA . ALA B 1 130 ? 5.082 15.281 7.305 1 98.81 130 ALA B CA 1
ATOM 2924 C C . ALA B 1 130 ? 5.039 16.391 8.352 1 98.81 130 ALA B C 1
ATOM 2926 O O . ALA B 1 130 ? 3.992 17 8.578 1 98.81 130 ALA B O 1
ATOM 2927 N N . LEU B 1 131 ? 6.148 16.609 9.039 1 98.69 131 LEU B N 1
ATOM 2928 C CA . LEU B 1 131 ? 6.242 17.625 10.086 1 98.69 131 LEU B CA 1
ATOM 2929 C C . LEU B 1 131 ? 7.355 18.625 9.773 1 98.69 131 LEU B C 1
ATOM 2931 O O . LEU B 1 131 ? 8.398 18.25 9.234 1 98.69 131 LEU B O 1
ATOM 2935 N N . ALA B 1 132 ? 7.109 19.828 10.102 1 98.38 132 ALA B N 1
ATOM 2936 C CA . ALA B 1 132 ? 8.117 20.875 9.961 1 98.38 132 ALA B CA 1
ATOM 2937 C C . ALA B 1 132 ? 8.008 21.891 11.102 1 98.38 132 ALA B C 1
ATOM 2939 O O . ALA B 1 132 ? 6.914 22.172 11.594 1 98.38 132 ALA B O 1
ATOM 2940 N N . LYS B 1 133 ? 9.102 22.375 11.5 1 97.25 133 LYS B N 1
ATOM 2941 C CA . LYS B 1 133 ? 9.188 23.453 12.492 1 97.25 133 LYS B CA 1
ATOM 2942 C C . LYS B 1 133 ? 10.297 24.438 12.141 1 97.25 133 LYS B C 1
ATOM 2944 O O . LYS B 1 133 ? 11.109 24.172 11.25 1 97.25 133 LYS B O 1
ATOM 2949 N N . ASP B 1 134 ? 10.211 25.594 12.719 1 93.62 134 ASP B N 1
ATOM 2950 C CA . ASP B 1 134 ? 11.344 26.516 12.672 1 93.62 134 ASP B CA 1
ATOM 2951 C C . ASP B 1 134 ? 12 26.641 14.047 1 93.62 134 ASP B C 1
ATOM 2953 O O . ASP B 1 134 ? 11.734 25.828 14.945 1 93.62 134 ASP B O 1
ATOM 2957 N N . ASP B 1 135 ? 12.891 27.562 14.219 1 93.94 135 ASP B N 1
ATOM 2958 C CA . ASP B 1 135 ? 13.75 27.656 15.391 1 93.94 135 ASP B CA 1
ATOM 2959 C C . ASP B 1 135 ? 12.961 28.094 16.625 1 93.94 135 ASP B C 1
ATOM 2961 O O . ASP B 1 135 ? 13.453 28 17.75 1 93.94 135 ASP B O 1
ATOM 2965 N N . SER B 1 136 ? 11.758 28.562 16.438 1 94.25 136 SER B N 1
ATOM 2966 C CA . SER B 1 136 ? 10.961 29.016 17.562 1 94.25 136 SER B CA 1
ATOM 2967 C C . SER B 1 136 ? 10.516 27.844 18.438 1 94.25 136 SER B C 1
ATOM 2969 O O . SER B 1 136 ? 10.219 28.031 19.625 1 94.25 136 SER B O 1
ATOM 2971 N N . VAL B 1 137 ? 10.438 26.688 17.906 1 97.94 137 VAL B N 1
ATOM 2972 C CA . VAL B 1 137 ? 10.008 25.484 18.609 1 97.94 137 VAL B CA 1
ATOM 2973 C C . VAL B 1 137 ? 11.227 24.688 19.062 1 97.94 137 VAL B C 1
ATOM 2975 O O . VAL B 1 137 ? 12.086 24.328 18.25 1 97.94 137 VAL B O 1
ATOM 2978 N N . SER B 1 138 ? 11.328 24.359 20.312 1 97.81 138 SER B N 1
ATOM 2979 C CA . SER B 1 138 ? 12.453 23.578 20.828 1 97.81 138 SER B CA 1
ATOM 2980 C C . SER B 1 138 ? 12.359 22.125 20.406 1 97.81 138 SER B C 1
ATOM 2982 O O . SER B 1 138 ? 11.289 21.641 20.031 1 97.81 138 SER B O 1
ATOM 2984 N N . ASP B 1 139 ? 13.516 21.453 20.484 1 97.94 139 ASP B N 1
ATOM 2985 C CA . ASP B 1 139 ? 13.547 20.031 20.141 1 97.94 139 ASP B CA 1
ATOM 2986 C C . ASP B 1 139 ? 12.633 19.219 21.047 1 97.94 139 ASP B C 1
ATOM 2988 O O . ASP B 1 139 ? 11.992 18.266 20.609 1 97.94 139 ASP B O 1
ATOM 2992 N N . ALA B 1 140 ? 12.594 19.625 22.25 1 97.5 140 ALA B N 1
ATOM 2993 C CA . ALA B 1 140 ? 11.75 18.922 23.219 1 97.5 140 ALA B CA 1
ATOM 2994 C C . ALA B 1 140 ? 10.273 19.094 22.891 1 97.5 140 ALA B C 1
ATOM 2996 O O . ALA B 1 140 ? 9.492 18.141 22.953 1 97.5 140 ALA B O 1
ATOM 2997 N N . GLU B 1 141 ? 9.898 20.312 22.578 1 97.81 141 GLU B N 1
ATOM 2998 C CA . GLU B 1 141 ? 8.516 20.594 22.188 1 97.81 141 GLU B CA 1
ATOM 2999 C C . GLU B 1 141 ? 8.148 19.844 20.906 1 97.81 141 GLU B C 1
ATOM 3001 O O . GLU B 1 141 ? 7.074 19.25 20.828 1 97.81 141 GLU B O 1
ATOM 3006 N N . PHE B 1 142 ? 9.086 19.859 20 1 98.31 142 PHE B N 1
ATOM 3007 C CA . PHE B 1 142 ? 8.859 19.203 18.719 1 98.31 142 PHE B CA 1
ATOM 3008 C C . PHE B 1 142 ? 8.711 17.688 18.891 1 98.31 142 PHE B C 1
ATOM 3010 O O . PHE B 1 142 ? 7.906 17.062 18.219 1 98.31 142 PHE B O 1
ATOM 3017 N N . ALA B 1 143 ? 9.453 17.125 19.766 1 97.56 143 ALA B N 1
ATOM 3018 C CA . ALA B 1 143 ? 9.414 15.695 20.031 1 97.56 143 ALA B CA 1
ATOM 3019 C C . ALA B 1 143 ? 8.039 15.273 20.531 1 97.56 143 ALA B C 1
ATOM 3021 O O . ALA B 1 143 ? 7.562 14.18 20.203 1 97.56 143 ALA B O 1
ATOM 3022 N N . VAL B 1 144 ? 7.43 16.094 21.312 1 96.56 144 VAL B N 1
ATOM 3023 C CA . VAL B 1 144 ? 6.102 15.781 21.812 1 96.56 144 VAL B CA 1
ATOM 3024 C C . VAL B 1 144 ? 5.109 15.711 20.656 1 96.56 144 VAL B C 1
ATOM 3026 O O . VAL B 1 144 ? 4.328 14.758 20.562 1 96.56 144 VAL B O 1
ATOM 3029 N N . VAL B 1 145 ? 5.152 16.688 19.766 1 97.88 145 VAL B N 1
ATOM 3030 C CA . VAL B 1 145 ? 4.254 16.734 18.625 1 97.88 145 VAL B CA 1
ATOM 3031 C C . VAL B 1 145 ? 4.508 15.516 17.734 1 97.88 145 VAL B C 1
ATOM 3033 O O . VAL B 1 145 ? 3.568 14.859 17.281 1 97.88 145 VAL B O 1
ATOM 3036 N N . ARG B 1 146 ? 5.754 15.242 17.516 1 97.56 146 ARG B N 1
ATOM 3037 C CA . ARG B 1 146 ? 6.125 14.094 16.703 1 97.56 146 ARG B CA 1
ATOM 3038 C C . ARG B 1 146 ? 5.605 12.797 17.312 1 97.56 146 ARG B C 1
ATOM 3040 O O . ARG B 1 146 ? 5.117 11.922 16.594 1 97.56 146 ARG B O 1
ATOM 3047 N N . ASN B 1 147 ? 5.703 12.68 18.578 1 96.19 147 ASN B N 1
ATOM 3048 C CA . ASN B 1 147 ? 5.219 11.492 19.281 1 96.19 147 ASN B CA 1
ATOM 3049 C C . ASN B 1 147 ? 3.705 11.352 19.156 1 96.19 147 ASN B C 1
ATOM 3051 O O . ASN B 1 147 ? 3.188 10.234 19.062 1 96.19 147 ASN B O 1
ATOM 3055 N N . ILE B 1 148 ? 3.055 12.453 19.172 1 96.19 148 ILE B N 1
ATOM 3056 C CA . ILE B 1 148 ? 1.603 12.43 19.016 1 96.19 148 ILE B CA 1
ATOM 3057 C C . ILE B 1 148 ? 1.231 11.836 17.672 1 96.19 148 ILE B C 1
ATOM 3059 O O . ILE B 1 148 ? 0.459 10.875 17.594 1 96.19 148 ILE B O 1
ATOM 3063 N N . PHE B 1 149 ? 1.839 12.32 16.609 1 97.38 149 PHE B N 1
ATOM 3064 C CA . PHE B 1 149 ? 1.543 11.805 15.281 1 97.38 149 PHE B CA 1
ATOM 3065 C C . PHE B 1 149 ? 2.09 10.391 15.117 1 97.38 149 PHE B C 1
ATOM 3067 O O . PHE B 1 149 ? 1.507 9.57 14.406 1 97.38 149 PHE B O 1
ATOM 3074 N N . GLY B 1 150 ? 3.201 10.133 15.789 1 95.38 150 GLY B N 1
ATOM 3075 C CA . GLY B 1 150 ? 3.785 8.805 15.766 1 95.38 150 GLY B CA 1
ATOM 3076 C C . GLY B 1 150 ? 2.865 7.738 16.328 1 95.38 150 GLY B C 1
ATOM 3077 O O . GLY B 1 150 ? 2.955 6.566 15.945 1 95.38 150 GLY B O 1
ATOM 3078 N N . SER B 1 151 ? 1.963 8.156 17.203 1 91.44 151 SER B N 1
ATOM 3079 C CA . SER B 1 151 ? 1.003 7.227 17.797 1 91.44 151 SER B CA 1
ATOM 3080 C C . SER B 1 151 ? -0.09 6.852 16.797 1 91.44 151 SER B C 1
ATOM 3082 O O . SER B 1 151 ? -0.815 5.875 17 1 91.44 151 SER B O 1
ATOM 3084 N N . CYS B 1 152 ? -0.146 7.578 15.719 1 93.94 152 CYS B N 1
ATOM 3085 C CA . CYS B 1 152 ? -1.196 7.387 14.727 1 93.94 152 CYS B CA 1
ATOM 3086 C C . CYS B 1 152 ? -0.606 6.992 13.375 1 93.94 152 CYS B C 1
ATOM 3088 O O . CYS B 1 152 ? -1.281 7.078 12.352 1 93.94 152 CYS B O 1
ATOM 3090 N N . GLY B 1 153 ? 0.613 6.641 13.359 1 95.81 153 GLY B N 1
ATOM 3091 C CA . GLY B 1 153 ? 1.28 6.305 12.109 1 95.81 153 GLY B CA 1
ATOM 3092 C C . GLY B 1 153 ? 2.756 6.66 12.109 1 95.81 153 GLY B C 1
ATOM 3093 O O . GLY B 1 153 ? 3.422 6.566 13.141 1 95.81 153 GLY B O 1
ATOM 3094 N N . MET B 1 154 ? 3.232 6.953 10.891 1 97.12 154 MET B N 1
ATOM 3095 C CA . MET B 1 154 ? 4.641 7.305 10.727 1 97.12 154 MET B CA 1
ATOM 3096 C C . MET B 1 154 ? 4.801 8.805 10.5 1 97.12 154 MET B C 1
ATOM 3098 O O . MET B 1 154 ? 3.875 9.469 10.031 1 97.12 154 MET B O 1
ATOM 3102 N N . THR B 1 155 ? 5.957 9.344 10.922 1 98.31 155 THR B N 1
ATOM 3103 C CA . THR B 1 155 ? 6.242 10.758 10.711 1 98.31 155 THR B CA 1
ATOM 3104 C C . THR B 1 155 ? 7.566 10.945 9.984 1 98.31 155 THR B C 1
ATOM 3106 O O . THR B 1 155 ? 8.445 10.078 10.055 1 98.31 155 THR B O 1
ATOM 3109 N N . ALA B 1 156 ? 7.668 11.914 9.234 1 98.5 156 ALA B N 1
ATOM 3110 C CA . ALA B 1 156 ? 8.922 12.367 8.641 1 98.5 156 ALA B CA 1
ATOM 3111 C C . ALA B 1 156 ? 9.062 13.883 8.734 1 98.5 156 ALA B C 1
ATOM 3113 O O . ALA B 1 156 ? 8.078 14.609 8.625 1 98.5 156 ALA B O 1
ATOM 3114 N N . VAL B 1 157 ? 10.281 14.344 8.961 1 98.25 157 VAL B N 1
ATOM 3115 C CA . VAL B 1 157 ? 10.539 15.773 9.117 1 98.25 157 VAL B CA 1
ATOM 3116 C C . VAL B 1 157 ? 11.062 16.344 7.805 1 98.25 157 VAL B C 1
ATOM 3118 O O . VAL B 1 157 ? 11.961 15.781 7.184 1 98.25 157 VAL B O 1
ATOM 3121 N N . ILE B 1 158 ? 10.5 17.406 7.387 1 98.25 158 ILE B N 1
ATOM 3122 C CA . ILE B 1 158 ? 10.953 18.109 6.195 1 98.25 158 ILE B CA 1
ATOM 3123 C C . ILE B 1 158 ? 11.117 19.594 6.508 1 98.25 158 ILE B C 1
ATOM 3125 O O . ILE B 1 158 ? 10.812 20.047 7.617 1 98.25 158 ILE B O 1
ATOM 3129 N N . ALA B 1 159 ? 11.625 20.344 5.535 1 97.19 159 ALA B N 1
ATOM 3130 C CA . ALA B 1 159 ? 11.781 21.781 5.711 1 97.19 159 ALA B CA 1
ATOM 3131 C C . ALA B 1 159 ? 10.438 22.5 5.617 1 97.19 159 ALA B C 1
ATOM 3133 O O . ALA B 1 159 ? 9.586 22.125 4.812 1 97.19 159 ALA B O 1
ATOM 3134 N N . PRO B 1 160 ? 10.258 23.562 6.422 1 96.75 160 PRO B N 1
ATOM 3135 C CA . PRO B 1 160 ? 8.984 24.281 6.398 1 96.75 160 PRO B CA 1
ATOM 3136 C C . PRO B 1 160 ? 8.617 24.781 5 1 96.75 160 PRO B C 1
ATOM 3138 O O . PRO B 1 160 ? 7.43 24.828 4.656 1 96.75 160 PRO B O 1
ATOM 3141 N N . GLU B 1 161 ? 9.578 25.062 4.164 1 95.56 161 GLU B N 1
ATOM 3142 C CA . GLU B 1 161 ? 9.344 25.609 2.834 1 95.56 161 GLU B CA 1
ATOM 3143 C C . GLU B 1 161 ? 8.805 24.547 1.885 1 95.56 161 GLU B C 1
ATOM 3145 O O . GLU B 1 161 ? 8.305 24.875 0.803 1 95.56 161 GLU B O 1
ATOM 3150 N N . GLN B 1 162 ? 8.844 23.297 2.295 1 97.31 162 GLN B N 1
ATOM 3151 C CA . GLN B 1 162 ? 8.469 22.188 1.417 1 97.31 162 GLN B CA 1
ATOM 3152 C C . GLN B 1 162 ? 7.082 21.656 1.766 1 97.31 162 GLN B C 1
ATOM 3154 O O . GLN B 1 162 ? 6.637 20.656 1.202 1 97.31 162 GLN B O 1
ATOM 3159 N N . MET B 1 163 ? 6.371 22.359 2.648 1 97.75 163 MET B N 1
ATOM 3160 C CA . MET B 1 163 ? 5.109 21.859 3.186 1 97.75 163 MET B CA 1
ATOM 3161 C C . MET B 1 163 ? 4.016 21.891 2.125 1 97.75 163 MET B C 1
ATOM 3163 O O . MET B 1 163 ? 2.99 21.219 2.262 1 97.75 163 MET B O 1
ATOM 3167 N N . LYS B 1 164 ? 4.199 22.672 1.075 1 97.62 164 LYS B N 1
ATOM 3168 C CA . LYS B 1 164 ? 3.227 22.672 -0.013 1 97.62 164 LYS B CA 1
ATOM 3169 C C . LYS B 1 164 ? 3.494 21.516 -0.984 1 97.62 164 LYS B C 1
ATOM 3171 O O . LYS B 1 164 ? 2.562 20.828 -1.415 1 97.62 164 LYS B O 1
ATOM 3176 N N . GLU B 1 165 ? 4.789 21.266 -1.272 1 98.19 165 GLU B N 1
ATOM 3177 C CA . GLU B 1 165 ? 5.188 20.219 -2.209 1 98.19 165 GLU B CA 1
ATOM 3178 C C . GLU B 1 165 ? 4.855 18.828 -1.662 1 98.19 165 GLU B C 1
ATOM 3180 O O . GLU B 1 165 ? 4.508 17.922 -2.422 1 98.19 165 GLU B O 1
ATOM 3185 N N . VAL B 1 166 ? 4.859 18.672 -0.328 1 98.62 166 VAL B N 1
ATOM 3186 C CA . VAL B 1 166 ? 4.727 17.344 0.265 1 98.62 166 VAL B CA 1
ATOM 3187 C C . VAL B 1 166 ? 3.264 16.906 0.227 1 98.62 166 VAL B C 1
ATOM 3189 O O . VAL B 1 166 ? 2.961 15.711 0.369 1 98.62 166 VAL B O 1
ATOM 3192 N N . ILE B 1 167 ? 2.336 17.828 0.001 1 98.12 167 ILE B N 1
ATOM 3193 C CA . ILE B 1 167 ? 0.906 17.547 0.014 1 98.12 167 ILE B CA 1
ATOM 3194 C C . ILE B 1 167 ? 0.591 16.453 -1.006 1 98.12 167 ILE B C 1
ATOM 3196 O O . ILE B 1 167 ? -0.156 15.516 -0.712 1 98.12 167 ILE B O 1
ATOM 3200 N N . ALA B 1 168 ? 1.218 16.484 -2.166 1 98.56 168 ALA B N 1
ATOM 3201 C CA . ALA B 1 168 ? 0.97 15.5 -3.221 1 98.56 168 ALA B CA 1
ATOM 3202 C C . ALA B 1 168 ? 1.496 14.125 -2.824 1 98.56 168 ALA B C 1
ATOM 3204 O O . ALA B 1 168 ? 0.987 13.102 -3.289 1 98.56 168 ALA B O 1
ATOM 3205 N N . ILE B 1 169 ? 2.5 14.078 -1.948 1 98.75 169 ILE B N 1
ATOM 3206 C CA . ILE B 1 169 ? 3.215 12.852 -1.604 1 98.75 169 ILE B CA 1
ATOM 3207 C C . ILE B 1 169 ? 2.438 12.086 -0.54 1 98.75 169 ILE B C 1
ATOM 3209 O O . ILE B 1 169 ? 2.256 10.867 -0.652 1 98.75 169 ILE B O 1
ATOM 3213 N N . ASN B 1 170 ? 1.98 12.812 0.466 1 98.56 170 ASN B N 1
ATOM 3214 C CA . ASN B 1 170 ? 1.344 12.062 1.539 1 98.56 170 ASN B CA 1
ATOM 3215 C C . ASN B 1 170 ? -0.035 12.617 1.878 1 98.56 170 ASN B C 1
ATOM 3217 O O . ASN B 1 170 ? -0.893 11.898 2.393 1 98.56 170 ASN B O 1
ATOM 3221 N N . GLY B 1 171 ? -0.257 13.891 1.652 1 97.5 171 GLY B N 1
ATOM 3222 C CA . GLY B 1 171 ? -1.534 14.484 2.006 1 97.5 171 GLY B CA 1
ATOM 3223 C C . GLY B 1 171 ? -2.668 14.055 1.095 1 97.5 171 GLY B C 1
ATOM 3224 O O . GLY B 1 171 ? -3.686 13.539 1.562 1 97.5 171 GLY B O 1
ATOM 3225 N N . SER B 1 172 ? -2.408 14.203 -0.187 1 98.12 172 SER B N 1
ATOM 3226 C CA . SER B 1 172 ? -3.445 13.969 -1.185 1 98.12 172 SER B CA 1
ATOM 3227 C C . SER B 1 172 ? -3.318 12.57 -1.791 1 98.12 172 SER B C 1
ATOM 3229 O O . SER B 1 172 ? -4.281 12.047 -2.352 1 98.12 172 SER B O 1
ATOM 3231 N N . SER B 1 173 ? -2.174 11.953 -1.694 1 98.56 173 SER B N 1
ATOM 3232 C CA . SER B 1 173 ? -1.851 10.734 -2.422 1 98.56 173 SER B CA 1
ATOM 3233 C C . SER B 1 173 ? -2.826 9.609 -2.08 1 98.56 173 SER B C 1
ATOM 3235 O O . SER B 1 173 ? -3.121 8.758 -2.922 1 98.56 173 SER B O 1
ATOM 3237 N N . PRO B 1 174 ? -3.414 9.539 -0.826 1 98.75 174 PRO B N 1
ATOM 3238 C CA . PRO B 1 174 ? -4.41 8.484 -0.606 1 98.75 174 PRO B CA 1
ATOM 3239 C C . PRO B 1 174 ? -5.531 8.508 -1.644 1 98.75 174 PRO B C 1
ATOM 3241 O O . PRO B 1 174 ? -5.93 7.461 -2.154 1 98.75 174 PRO B O 1
ATOM 3244 N N . ALA B 1 175 ? -6.031 9.672 -1.971 1 98.69 175 ALA B N 1
ATOM 3245 C CA . ALA B 1 175 ? -7.094 9.773 -2.967 1 98.69 175 ALA B CA 1
ATOM 3246 C C . ALA B 1 175 ? -6.633 9.227 -4.316 1 98.69 175 ALA B C 1
ATOM 3248 O O . ALA B 1 175 ? -7.402 8.57 -5.02 1 98.69 175 ALA B O 1
ATOM 3249 N N . PHE B 1 176 ? -5.375 9.5 -4.711 1 98.88 176 PHE B N 1
ATOM 3250 C CA . PHE B 1 176 ? -4.809 9.016 -5.965 1 98.88 176 PHE B CA 1
ATOM 3251 C C . PHE B 1 176 ? -4.656 7.504 -5.941 1 98.88 176 PHE B C 1
ATOM 3253 O O . PHE B 1 176 ? -4.93 6.832 -6.938 1 98.88 176 PHE B O 1
ATOM 3260 N N . ILE B 1 177 ? -4.242 7.004 -4.812 1 98.88 177 ILE B N 1
ATOM 3261 C CA . ILE B 1 177 ? -4.074 5.566 -4.621 1 98.88 177 ILE B CA 1
ATOM 3262 C C . ILE B 1 177 ? -5.43 4.875 -4.691 1 98.88 177 ILE B C 1
ATOM 3264 O O . ILE B 1 177 ? -5.562 3.812 -5.305 1 98.88 177 ILE B O 1
ATOM 3268 N N . TYR B 1 178 ? -6.5 5.492 -4.055 1 98.88 178 TYR B N 1
ATOM 3269 C CA . TYR B 1 178 ? -7.848 4.938 -4.137 1 98.88 178 TYR B CA 1
ATOM 3270 C C . TYR B 1 178 ? -8.32 4.871 -5.582 1 98.88 178 TYR B C 1
ATOM 3272 O O . TYR B 1 178 ? -8.906 3.871 -6.008 1 98.88 178 TYR B O 1
ATOM 3280 N N . LEU B 1 179 ? -8.102 5.934 -6.309 1 98.81 179 LEU B N 1
ATOM 3281 C CA . LEU B 1 179 ? -8.523 5.957 -7.707 1 98.81 179 LEU B CA 1
ATOM 3282 C C . LEU B 1 179 ? -7.793 4.883 -8.508 1 98.81 179 LEU B C 1
ATOM 3284 O O . LEU B 1 179 ? -8.406 4.199 -9.336 1 98.81 179 LEU B O 1
ATOM 3288 N N . PHE B 1 180 ? -6.488 4.797 -8.273 1 98.88 180 PHE B N 1
ATOM 3289 C CA . PHE B 1 180 ? -5.676 3.76 -8.898 1 98.88 180 PHE B CA 1
ATOM 3290 C C . PHE B 1 180 ? -6.223 2.375 -8.57 1 98.88 180 PHE B C 1
ATOM 3292 O O . PHE B 1 180 ? -6.406 1.549 -9.469 1 98.88 180 PHE B O 1
ATOM 3299 N N . ALA B 1 181 ? -6.547 2.086 -7.332 1 98.81 181 ALA B N 1
ATOM 3300 C CA . ALA B 1 181 ? -7.109 0.818 -6.871 1 98.81 181 ALA B CA 1
ATOM 3301 C C . ALA B 1 181 ? -8.469 0.555 -7.516 1 98.81 181 ALA B C 1
ATOM 3303 O O . ALA B 1 181 ? -8.773 -0.58 -7.887 1 98.81 181 ALA B O 1
ATOM 3304 N N . LYS B 1 182 ? -9.258 1.598 -7.617 1 98.62 182 LYS B N 1
ATOM 3305 C CA . LYS B 1 182 ? -10.57 1.487 -8.242 1 98.62 182 LYS B CA 1
ATOM 3306 C C . LYS B 1 182 ? -10.469 0.878 -9.633 1 98.62 182 LYS B C 1
ATOM 3308 O O . LYS B 1 182 ? -11.305 0.06 -10.023 1 98.62 182 LYS B O 1
ATOM 3313 N N . GLY B 1 183 ? -9.469 1.271 -10.406 1 98.56 183 GLY B N 1
ATOM 3314 C CA . GLY B 1 183 ? -9.266 0.73 -11.742 1 98.56 183 GLY B CA 1
ATOM 3315 C C . GLY B 1 183 ? -9.094 -0.777 -11.75 1 98.56 183 GLY B C 1
ATOM 3316 O O . GLY B 1 183 ? -9.672 -1.466 -12.594 1 98.56 183 GLY B O 1
ATOM 3317 N N . PHE B 1 184 ? -8.352 -1.325 -10.844 1 98.81 184 PHE B N 1
ATOM 3318 C CA . PHE B 1 184 ? -8.102 -2.758 -10.766 1 98.81 184 PHE B CA 1
ATOM 3319 C C . PHE B 1 184 ? -9.336 -3.504 -10.289 1 98.81 184 PHE B C 1
ATOM 3321 O O . PHE B 1 184 ? -9.672 -4.566 -10.82 1 98.81 184 PHE B O 1
ATOM 3328 N N . LEU B 1 185 ? -9.992 -2.92 -9.305 1 98.44 185 LEU B N 1
ATOM 3329 C CA . LEU B 1 185 ? -11.164 -3.588 -8.75 1 98.44 185 LEU B CA 1
ATOM 3330 C C . LEU B 1 185 ? -12.328 -3.568 -9.734 1 98.44 185 LEU B C 1
ATOM 3332 O O . LEU B 1 185 ? -13.117 -4.512 -9.789 1 98.44 185 LEU B O 1
ATOM 3336 N N . ASP B 1 186 ? -12.453 -2.461 -10.5 1 98.38 186 ASP B N 1
ATOM 3337 C CA . ASP B 1 186 ? -13.43 -2.428 -11.586 1 98.38 186 ASP B CA 1
ATOM 3338 C C . ASP B 1 186 ? -13.148 -3.52 -12.609 1 98.38 186 ASP B C 1
ATOM 3340 O O . ASP B 1 186 ? -14.07 -4.18 -13.094 1 98.38 186 ASP B O 1
ATOM 3344 N N . TYR B 1 187 ? -11.883 -3.693 -12.969 1 98.75 187 TYR B N 1
ATOM 3345 C CA . TYR B 1 187 ? -11.5 -4.773 -13.875 1 98.75 187 TYR B CA 1
ATOM 3346 C C . TYR B 1 187 ? -11.891 -6.129 -13.297 1 98.75 187 TYR B C 1
ATOM 3348 O O . TYR B 1 187 ? -12.469 -6.965 -14 1 98.75 187 TYR B O 1
ATOM 3356 N N . ALA B 1 188 ? -11.57 -6.352 -12.031 1 98.69 188 ALA B N 1
ATOM 3357 C CA . ALA B 1 188 ? -11.875 -7.621 -11.383 1 98.69 188 ALA B CA 1
ATOM 3358 C C . ALA B 1 188 ? -13.375 -7.926 -11.461 1 98.69 188 ALA B C 1
ATOM 3360 O O . ALA B 1 188 ? -13.766 -9.055 -11.75 1 98.69 188 ALA B O 1
ATOM 3361 N N . ALA B 1 189 ? -14.156 -6.91 -11.18 1 98.25 189 ALA B N 1
ATOM 3362 C CA . ALA B 1 189 ? -15.602 -7.055 -11.266 1 98.25 189 ALA B CA 1
ATOM 3363 C C . ALA B 1 189 ? -16.047 -7.391 -12.688 1 98.25 189 ALA B C 1
ATOM 3365 O O . ALA B 1 189 ? -16.891 -8.266 -12.898 1 98.25 189 ALA B O 1
ATOM 3366 N N . LYS B 1 190 ? -15.484 -6.742 -13.633 1 98.25 190 LYS B N 1
ATOM 3367 C CA . LYS B 1 190 ? -15.82 -6.902 -15.039 1 98.25 190 LYS B CA 1
ATOM 3368 C C . LYS B 1 190 ? -15.57 -8.328 -15.508 1 98.25 190 LYS B C 1
ATOM 3370 O O . LYS B 1 190 ? -16.359 -8.883 -16.281 1 98.25 190 LYS B O 1
ATOM 3375 N N . VAL B 1 191 ? -14.508 -8.938 -15.047 1 98 191 VAL B N 1
ATOM 3376 C CA . VAL B 1 191 ? -14.125 -10.25 -15.547 1 98 191 VAL B CA 1
ATOM 3377 C C . VAL B 1 191 ? -14.68 -11.336 -14.633 1 98 191 VAL B C 1
ATOM 3379 O O . VAL B 1 191 ? -14.375 -12.523 -14.805 1 98 191 VAL B O 1
ATOM 3382 N N . GLY B 1 192 ? -15.391 -11 -13.586 1 97.81 192 GLY B N 1
ATOM 3383 C CA . GLY B 1 192 ? -16.156 -11.945 -12.789 1 97.81 192 GLY B CA 1
ATOM 3384 C C . GLY B 1 192 ? -15.391 -12.516 -11.617 1 97.81 192 GLY B C 1
ATOM 3385 O O . GLY B 1 192 ? -15.773 -13.539 -11.055 1 97.81 192 GLY B O 1
ATOM 3386 N N . LEU B 1 193 ? -14.289 -11.938 -11.242 1 98.38 193 LEU B N 1
ATOM 3387 C CA . LEU B 1 193 ? -13.586 -12.367 -10.031 1 98.38 193 LEU B CA 1
ATOM 3388 C C . LEU B 1 193 ? -14.414 -12.07 -8.789 1 98.38 193 LEU B C 1
ATOM 3390 O O . LEU B 1 193 ? -15.07 -11.031 -8.711 1 98.38 193 LEU B O 1
ATOM 3394 N N . PRO B 1 194 ? -14.336 -12.977 -7.789 1 97.94 194 PRO B N 1
ATOM 3395 C CA . PRO B 1 194 ? -15.039 -12.656 -6.543 1 97.94 194 PRO B CA 1
ATOM 3396 C C . PRO B 1 194 ? -14.547 -11.359 -5.906 1 97.94 194 PRO B C 1
ATOM 3398 O O . PRO B 1 194 ? -13.344 -11.164 -5.738 1 97.94 194 PRO B O 1
ATOM 3401 N N . GLU B 1 195 ? -15.492 -10.562 -5.559 1 97.31 195 GLU B N 1
ATOM 3402 C CA . GLU B 1 195 ? -15.188 -9.211 -5.086 1 97.31 195 GLU B CA 1
ATOM 3403 C C . GLU B 1 195 ? -14.234 -9.25 -3.893 1 97.31 195 GLU B C 1
ATOM 3405 O O . GLU B 1 195 ? -13.211 -8.562 -3.889 1 97.31 195 GLU B O 1
ATOM 3410 N N . GLN B 1 196 ? -14.516 -10.023 -2.928 1 97.31 196 GLN B N 1
ATOM 3411 C CA . GLN B 1 196 ? -13.727 -10.078 -1.704 1 97.31 196 GLN B CA 1
ATOM 3412 C C . GLN B 1 196 ? -12.312 -10.578 -1.984 1 97.31 196 GLN B C 1
ATOM 3414 O O . GLN B 1 196 ? -11.336 -10 -1.505 1 97.31 196 GLN B O 1
ATOM 3419 N N . SER B 1 197 ? -12.156 -11.641 -2.793 1 98.19 197 SER B N 1
ATOM 3420 C CA . SER B 1 197 ? -10.852 -12.188 -3.125 1 98.19 197 SER B CA 1
ATOM 3421 C C . SER B 1 197 ? -10 -11.172 -3.889 1 98.19 197 SER B C 1
ATOM 3423 O O . SER B 1 197 ? -8.82 -10.984 -3.58 1 98.19 197 SER B O 1
ATOM 3425 N N . ALA B 1 198 ? -10.703 -10.562 -4.859 1 98.5 198 ALA B N 1
ATOM 3426 C CA . ALA B 1 198 ? -9.984 -9.578 -5.664 1 98.5 198 ALA B CA 1
ATOM 3427 C C . ALA B 1 198 ? -9.492 -8.414 -4.805 1 98.5 198 ALA B C 1
ATOM 3429 O O . ALA B 1 198 ? -8.352 -7.977 -4.934 1 98.5 198 ALA B O 1
ATOM 3430 N N . LYS B 1 199 ? -10.383 -7.949 -3.953 1 98.31 199 LYS B N 1
ATOM 3431 C CA . LYS B 1 199 ? -10.062 -6.832 -3.074 1 98.31 199 LYS B CA 1
ATOM 3432 C C . LYS B 1 199 ? -8.906 -7.18 -2.139 1 98.31 199 LYS B C 1
ATOM 3434 O O . LYS B 1 199 ? -7.949 -6.414 -2.014 1 98.31 199 LYS B O 1
ATOM 3439 N N . GLU B 1 200 ? -8.93 -8.32 -1.521 1 98.25 200 GLU B N 1
ATOM 3440 C CA . GLU B 1 200 ? -7.898 -8.734 -0.57 1 98.25 200 GLU B CA 1
ATOM 3441 C C . GLU B 1 200 ? -6.555 -8.938 -1.262 1 98.25 200 GLU B C 1
ATOM 3443 O O . GLU B 1 200 ? -5.516 -8.531 -0.743 1 98.25 200 GLU B O 1
ATOM 3448 N N . LEU B 1 201 ? -6.625 -9.555 -2.406 1 98.75 201 LEU B N 1
ATOM 3449 C CA . LEU B 1 201 ? -5.398 -9.812 -3.156 1 98.75 201 LEU B CA 1
ATOM 3450 C C . LEU B 1 201 ? -4.746 -8.508 -3.596 1 98.75 201 LEU B C 1
ATOM 3452 O O . LEU B 1 201 ? -3.533 -8.336 -3.447 1 98.75 201 LEU B O 1
ATOM 3456 N N . PHE B 1 202 ? -5.551 -7.621 -4.098 1 98.88 202 PHE B N 1
ATOM 3457 C CA . PHE B 1 202 ? -4.977 -6.375 -4.59 1 98.88 202 PHE B CA 1
ATOM 3458 C C . PHE B 1 202 ? -4.457 -5.523 -3.434 1 98.88 202 PHE B C 1
ATOM 3460 O O . PHE B 1 202 ? -3.381 -4.934 -3.527 1 98.88 202 PHE B O 1
ATOM 3467 N N . VAL B 1 203 ? -5.207 -5.422 -2.387 1 98.69 203 VAL B N 1
ATOM 3468 C CA . VAL B 1 203 ? -4.82 -4.641 -1.217 1 98.69 203 VAL B CA 1
ATOM 3469 C C . VAL B 1 203 ? -3.516 -5.184 -0.641 1 98.69 203 VAL B C 1
ATOM 3471 O O . VAL B 1 203 ? -2.605 -4.418 -0.318 1 98.69 203 VAL B O 1
ATOM 3474 N N . GLN B 1 204 ? -3.395 -6.477 -0.521 1 98.75 204 GLN B N 1
ATOM 3475 C CA . GLN B 1 204 ? -2.152 -7.074 -0.045 1 98.75 204 GLN B CA 1
ATOM 3476 C C . GLN B 1 204 ? -1.002 -6.793 -1.009 1 98.75 204 GLN B C 1
ATOM 3478 O O . GLN B 1 204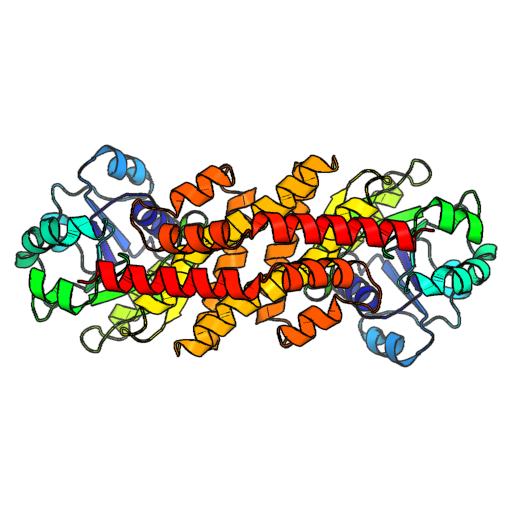 ? 0.144 -6.625 -0.584 1 98.75 204 GLN B O 1
ATOM 3483 N N . SER B 1 205 ? -1.332 -6.746 -2.314 1 98.81 205 SER B N 1
ATOM 3484 C CA . SER B 1 205 ? -0.311 -6.398 -3.299 1 98.81 205 SER B CA 1
ATOM 3485 C C . SER B 1 205 ? 0.169 -4.965 -3.115 1 98.81 205 SER B C 1
ATOM 3487 O O . SER B 1 205 ? 1.351 -4.668 -3.307 1 98.81 205 SER B O 1
ATOM 3489 N N . LEU B 1 206 ? -0.758 -4.047 -2.762 1 98.88 206 LEU B N 1
ATOM 3490 C CA . LEU B 1 206 ? -0.375 -2.68 -2.428 1 98.88 206 LEU B CA 1
ATOM 3491 C C . LEU B 1 206 ? 0.584 -2.658 -1.242 1 98.88 206 LEU B C 1
ATOM 3493 O O . LEU B 1 206 ? 1.654 -2.049 -1.315 1 98.88 206 LEU B O 1
ATOM 3497 N N . ILE B 1 207 ? 0.226 -3.34 -0.183 1 98.69 207 ILE B N 1
ATOM 3498 C CA . ILE B 1 207 ? 1.007 -3.365 1.049 1 98.69 207 ILE B CA 1
ATOM 3499 C C . ILE B 1 207 ? 2.371 -3.996 0.781 1 98.69 207 ILE B C 1
ATOM 3501 O O . ILE B 1 207 ? 3.406 -3.428 1.14 1 98.69 207 ILE B O 1
ATOM 3505 N N . GLY B 1 208 ? 2.359 -5.148 0.142 1 98.62 208 GLY B N 1
ATOM 3506 C CA . GLY B 1 208 ? 3.605 -5.836 -0.151 1 98.62 208 GLY B CA 1
ATOM 3507 C C . GLY B 1 208 ? 4.535 -5.031 -1.041 1 98.62 208 GLY B C 1
ATOM 3508 O O . GLY B 1 208 ? 5.746 -5.004 -0.816 1 98.62 208 GLY B O 1
ATOM 3509 N N . SER B 1 209 ? 3.986 -4.418 -2.098 1 98.75 209 SER B N 1
ATOM 3510 C CA . SER B 1 209 ? 4.793 -3.59 -2.988 1 98.75 209 SER B CA 1
ATOM 3511 C C . SER B 1 209 ? 5.395 -2.402 -2.244 1 98.75 209 SER B C 1
ATOM 3513 O O . SER B 1 209 ? 6.547 -2.035 -2.477 1 98.75 209 SER B O 1
ATOM 3515 N N . ALA B 1 210 ? 4.566 -1.802 -1.382 1 98.75 210 ALA B N 1
ATOM 3516 C CA . ALA B 1 210 ? 5.062 -0.697 -0.565 1 98.75 210 ALA B CA 1
ATOM 3517 C C . ALA B 1 210 ? 6.273 -1.123 0.255 1 98.75 210 ALA B C 1
ATOM 3519 O O . ALA B 1 210 ? 7.305 -0.442 0.254 1 98.75 210 ALA B O 1
ATOM 3520 N N . LYS B 1 211 ? 6.207 -2.24 0.898 1 98.25 211 LYS B N 1
ATOM 3521 C CA . LYS B 1 211 ? 7.297 -2.738 1.732 1 98.25 211 LYS B CA 1
ATOM 3522 C C . LYS B 1 211 ? 8.523 -3.076 0.89 1 98.25 211 LYS B C 1
ATOM 3524 O O . LYS B 1 211 ? 9.656 -2.848 1.316 1 98.25 211 LYS B O 1
ATOM 3529 N N . MET B 1 212 ? 8.273 -3.631 -0.284 1 98.06 212 MET B N 1
ATOM 3530 C CA . MET B 1 212 ? 9.383 -3.93 -1.176 1 98.06 212 MET B CA 1
ATOM 3531 C C . MET B 1 212 ? 10.172 -2.668 -1.505 1 98.06 212 MET B C 1
ATOM 3533 O O . MET B 1 212 ? 11.406 -2.701 -1.59 1 98.06 212 MET B O 1
ATOM 3537 N N . ILE B 1 213 ? 9.508 -1.572 -1.679 1 98.44 213 ILE B N 1
ATOM 3538 C CA . ILE B 1 213 ? 10.133 -0.316 -2.072 1 98.44 213 ILE B CA 1
ATOM 3539 C C . ILE B 1 213 ? 11.102 0.14 -0.984 1 98.44 213 ILE B C 1
ATOM 3541 O O . ILE B 1 213 ? 12.195 0.626 -1.281 1 98.44 213 ILE B O 1
ATOM 3545 N N . THR B 1 214 ? 10.766 -0.056 0.295 1 97 214 THR B N 1
ATOM 3546 C CA . THR B 1 214 ? 11.586 0.5 1.364 1 97 214 THR B CA 1
ATOM 3547 C C . THR B 1 214 ? 12.523 -0.559 1.93 1 97 214 THR B C 1
ATOM 3549 O O . THR B 1 214 ? 13.625 -0.238 2.393 1 97 214 THR B O 1
ATOM 3552 N N . ASP B 1 215 ? 12.164 -1.887 1.86 1 96.94 215 ASP B N 1
ATOM 3553 C CA . ASP B 1 215 ? 12.844 -2.871 2.695 1 96.94 215 ASP B CA 1
ATOM 3554 C C . ASP B 1 215 ? 13.656 -3.844 1.843 1 96.94 215 ASP B C 1
ATOM 3556 O O . ASP B 1 215 ? 14.5 -4.582 2.363 1 96.94 215 ASP B O 1
ATOM 3560 N N . SER B 1 216 ? 13.477 -3.891 0.549 1 95 216 SER B N 1
ATOM 3561 C CA . SER B 1 216 ? 14.102 -4.918 -0.278 1 95 216 SER B CA 1
ATOM 3562 C C . SER B 1 216 ? 15.539 -4.551 -0.625 1 95 216 SER B C 1
ATOM 3564 O O . SER B 1 216 ? 16.344 -5.418 -0.967 1 95 216 SER B O 1
ATOM 3566 N N . GLY B 1 217 ? 15.82 -3.188 -0.612 1 95.5 217 GLY B N 1
ATOM 3567 C CA . GLY B 1 217 ? 17.125 -2.713 -1.021 1 95.5 217 GLY B CA 1
ATOM 3568 C C . GLY B 1 217 ? 17.25 -2.5 -2.52 1 95.5 217 GLY B C 1
ATOM 3569 O O . GLY B 1 217 ? 18.266 -2.008 -3.004 1 95.5 217 GLY B O 1
ATOM 3570 N N . TYR B 1 218 ? 16.25 -2.814 -3.264 1 96.12 218 TYR B N 1
ATOM 3571 C CA . TYR B 1 218 ? 16.266 -2.652 -4.715 1 96.12 218 TYR B CA 1
ATOM 3572 C C . TYR B 1 218 ? 15.695 -1.303 -5.121 1 96.12 218 TYR B C 1
ATOM 3574 O O . TYR B 1 218 ? 14.859 -0.737 -4.414 1 96.12 218 TYR B O 1
ATOM 3582 N N . SER B 1 219 ? 16.156 -0.765 -6.258 1 97.56 219 SER B N 1
ATOM 3583 C CA . SER B 1 219 ? 15.547 0.423 -6.852 1 97.56 219 SER B CA 1
ATOM 3584 C C . SER B 1 219 ? 14.188 0.104 -7.465 1 97.56 219 SER B C 1
ATOM 3586 O O . SER B 1 219 ? 13.867 -1.062 -7.707 1 97.56 219 SER B O 1
ATOM 3588 N N . ILE B 1 220 ? 13.398 1.114 -7.715 1 97.94 220 ILE B N 1
ATOM 3589 C CA . ILE B 1 220 ? 12.078 0.945 -8.312 1 97.94 220 ILE B CA 1
ATOM 3590 C C . ILE B 1 220 ? 12.219 0.259 -9.672 1 97.94 220 ILE B C 1
ATOM 3592 O O . ILE B 1 220 ? 11.453 -0.66 -9.984 1 97.94 220 ILE B O 1
ATOM 3596 N N . ASP B 1 221 ? 13.18 0.671 -10.445 1 97.62 221 ASP B N 1
ATOM 3597 C CA . ASP B 1 221 ? 13.391 0.084 -11.766 1 97.62 221 ASP B CA 1
ATOM 3598 C C . ASP B 1 221 ? 13.758 -1.395 -11.656 1 97.62 221 ASP B C 1
ATOM 3600 O O . ASP B 1 221 ? 13.312 -2.213 -12.461 1 97.62 221 ASP B O 1
ATOM 3604 N N . GLU B 1 222 ? 14.57 -1.74 -10.703 1 97.19 222 GLU B N 1
ATOM 3605 C CA . GLU B 1 222 ? 14.93 -3.137 -10.469 1 97.19 222 GLU B CA 1
ATOM 3606 C C . GLU B 1 222 ? 13.719 -3.955 -10.039 1 97.19 222 GLU B C 1
ATOM 3608 O O . GLU B 1 222 ? 13.539 -5.094 -10.477 1 97.19 222 GLU B O 1
ATOM 3613 N N . LEU B 1 223 ? 12.891 -3.373 -9.203 1 98 223 LEU B N 1
ATOM 3614 C CA . LEU B 1 223 ? 11.68 -4.051 -8.75 1 98 223 LEU B CA 1
ATOM 3615 C C . LEU B 1 223 ? 10.75 -4.34 -9.922 1 98 223 LEU B C 1
ATOM 3617 O O . LEU B 1 223 ? 10.195 -5.438 -10.023 1 98 223 LEU B O 1
ATOM 3621 N N . ILE B 1 224 ? 10.602 -3.338 -10.82 1 97.94 224 ILE B N 1
ATOM 3622 C CA . ILE B 1 224 ? 9.766 -3.52 -12.008 1 97.94 224 ILE B CA 1
ATOM 3623 C C . ILE B 1 224 ? 10.336 -4.641 -12.875 1 97.94 224 ILE B C 1
ATOM 3625 O O . ILE B 1 224 ? 9.602 -5.516 -13.328 1 97.94 224 ILE B O 1
ATOM 3629 N N . ARG B 1 225 ? 11.648 -4.727 -13.023 1 95.5 225 ARG B N 1
ATOM 3630 C CA . ARG B 1 225 ? 12.305 -5.742 -13.836 1 95.5 225 ARG B CA 1
ATOM 3631 C C . ARG B 1 225 ? 12.109 -7.133 -13.242 1 95.5 225 ARG B C 1
ATOM 3633 O O . ARG B 1 225 ? 11.914 -8.109 -13.969 1 95.5 225 ARG B O 1
ATOM 3640 N N . GLN B 1 226 ? 12.086 -7.184 -11.961 1 92.88 226 GLN B N 1
ATOM 3641 C CA . GLN B 1 226 ? 11.984 -8.461 -11.273 1 92.88 226 GLN B CA 1
ATOM 3642 C C . GLN B 1 226 ? 10.602 -9.094 -11.469 1 92.88 226 GLN B C 1
ATOM 3644 O O . GLN B 1 226 ? 10.461 -10.312 -11.445 1 92.88 226 GLN B O 1
ATOM 3649 N N . VAL B 1 227 ? 9.609 -8.25 -11.734 1 94.31 227 VAL B N 1
ATOM 3650 C CA . VAL B 1 227 ? 8.242 -8.758 -11.891 1 94.31 227 VAL B CA 1
ATOM 3651 C C . VAL B 1 227 ? 7.93 -8.945 -13.375 1 94.31 227 VAL B C 1
ATOM 3653 O O . VAL B 1 227 ? 6.871 -9.461 -13.727 1 94.31 227 VAL B O 1
ATOM 3656 N N . SER B 1 228 ? 8.875 -8.469 -14.203 1 92.56 228 SER B N 1
ATOM 3657 C CA . SER B 1 228 ? 8.586 -8.406 -15.633 1 92.56 228 SER B CA 1
ATOM 3658 C C . SER B 1 228 ? 9.469 -9.367 -16.422 1 92.56 228 SER B C 1
ATOM 3660 O O . SER B 1 228 ? 10.641 -9.086 -16.656 1 92.56 228 SER B O 1
ATOM 3662 N N . SER B 1 229 ? 8.984 -10.516 -16.844 1 86.44 229 SER B N 1
ATOM 3663 C CA . SER B 1 229 ? 9.727 -11.422 -17.719 1 86.44 229 SER B CA 1
ATOM 3664 C C . SER B 1 229 ? 9.5 -11.094 -19.188 1 86.44 229 SER B C 1
ATOM 3666 O O . SER B 1 229 ? 8.422 -10.625 -19.562 1 86.44 229 SER B O 1
ATOM 3668 N N . PRO B 1 230 ? 10.523 -11.273 -20.016 1 87.31 230 PRO B N 1
ATOM 3669 C CA . PRO B 1 230 ? 10.359 -11 -21.438 1 87.31 230 PRO B CA 1
ATOM 3670 C C . PRO B 1 230 ? 9.18 -11.742 -22.047 1 87.31 230 PRO B C 1
ATOM 3672 O O . PRO B 1 230 ? 9.078 -12.969 -21.922 1 87.31 230 PRO B O 1
ATOM 3675 N N . GLY B 1 231 ? 8.305 -10.93 -22.703 1 87.88 231 GLY B N 1
ATOM 3676 C CA . GLY B 1 231 ? 7.152 -11.523 -23.359 1 87.88 231 GLY B CA 1
ATOM 3677 C C . GLY B 1 231 ? 6.07 -11.961 -22.375 1 87.88 231 GLY B C 1
ATOM 3678 O O . GLY B 1 231 ? 5.102 -12.609 -22.766 1 87.88 231 GLY B O 1
ATOM 3679 N N . GLY B 1 232 ? 6.18 -11.562 -21.156 1 92.94 232 GLY B N 1
ATOM 3680 C CA . GLY B 1 232 ? 5.258 -12.016 -20.141 1 92.94 232 GLY B CA 1
ATOM 3681 C C . GLY B 1 232 ? 4.031 -11.125 -20.016 1 92.94 232 GLY B C 1
ATOM 3682 O O . GLY B 1 232 ? 3.863 -10.172 -20.781 1 92.94 232 GLY B O 1
ATOM 3683 N N . THR B 1 233 ? 3.125 -11.516 -19.094 1 95.94 233 THR B N 1
ATOM 3684 C CA . THR B 1 233 ? 1.86 -10.828 -18.875 1 95.94 233 THR B CA 1
ATOM 3685 C C . THR B 1 233 ? 2.1 -9.438 -18.281 1 95.94 233 THR B C 1
ATOM 3687 O O . THR B 1 233 ? 1.456 -8.469 -18.688 1 95.94 233 THR B O 1
ATOM 3690 N N . THR B 1 234 ? 3.08 -9.336 -17.406 1 97.06 234 THR B N 1
ATOM 3691 C CA . THR B 1 234 ? 3.363 -8.078 -16.719 1 97.06 234 THR B CA 1
ATOM 3692 C C . THR B 1 234 ? 3.824 -7.012 -17.703 1 97.06 234 THR B C 1
ATOM 3694 O O . THR B 1 234 ? 3.352 -5.875 -17.672 1 97.06 234 THR B O 1
ATOM 3697 N N . LEU B 1 235 ? 4.738 -7.41 -18.594 1 97.12 235 LEU B N 1
ATOM 3698 C CA . LEU B 1 235 ? 5.238 -6.461 -19.578 1 97.12 235 LEU B CA 1
ATOM 3699 C C . LEU B 1 235 ? 4.117 -5.996 -20.5 1 97.12 235 LEU B C 1
ATOM 3701 O O . LEU B 1 235 ? 4.07 -4.824 -20.891 1 97.12 235 LEU B O 1
ATOM 3705 N N . ALA B 1 236 ? 3.256 -6.914 -20.891 1 97.69 236 ALA B N 1
ATOM 3706 C CA . ALA B 1 236 ? 2.115 -6.547 -21.719 1 97.69 236 ALA B CA 1
ATOM 3707 C C . ALA B 1 236 ? 1.263 -5.477 -21.047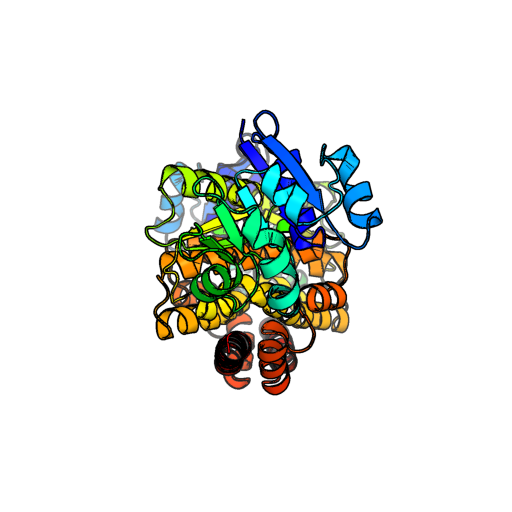 1 97.69 236 ALA B C 1
ATOM 3709 O O . ALA B 1 236 ? 0.788 -4.547 -21.703 1 97.69 236 ALA B O 1
ATOM 3710 N N . GLY B 1 237 ? 1.012 -5.625 -19.75 1 98.5 237 GLY B N 1
ATOM 3711 C CA . GLY B 1 237 ? 0.268 -4.625 -19 1 98.5 237 GLY B CA 1
ATOM 3712 C C . GLY B 1 237 ? 1.015 -3.314 -18.844 1 98.5 237 GLY B C 1
ATOM 3713 O O . GLY B 1 237 ? 0.438 -2.24 -19.031 1 98.5 237 GLY B O 1
ATOM 3714 N N . LEU B 1 238 ? 2.34 -3.371 -18.531 1 98.56 238 LEU B N 1
ATOM 3715 C CA . LEU B 1 238 ? 3.16 -2.176 -18.375 1 98.56 238 LEU B CA 1
ATOM 3716 C C . LEU B 1 238 ? 3.162 -1.344 -19.656 1 98.56 238 LEU B C 1
ATOM 3718 O O . LEU B 1 238 ? 3.096 -0.114 -19.594 1 98.56 238 LEU B O 1
ATOM 3722 N N . ASP B 1 239 ? 3.246 -2.023 -20.75 1 98.06 239 ASP B N 1
ATOM 3723 C CA . ASP B 1 239 ? 3.244 -1.334 -22.047 1 98.06 239 ASP B CA 1
ATOM 3724 C C . ASP B 1 239 ? 2.014 -0.44 -22.188 1 98.06 239 ASP B C 1
ATOM 3726 O O . ASP B 1 239 ? 2.107 0.677 -22.703 1 98.06 239 ASP B O 1
ATOM 3730 N N . GLN B 1 240 ? 0.927 -0.9 -21.703 1 98.44 240 GLN B N 1
ATOM 3731 C CA . GLN B 1 240 ? -0.309 -0.128 -21.781 1 98.44 240 GLN B CA 1
ATOM 3732 C C . GLN B 1 240 ? -0.275 1.072 -20.844 1 98.44 240 GLN B C 1
ATOM 3734 O O . GLN B 1 240 ? -0.834 2.127 -21.156 1 98.44 240 GLN B O 1
ATOM 3739 N N . LEU B 1 241 ? 0.335 0.94 -19.688 1 98.62 241 LEU B N 1
ATOM 3740 C CA . LEU B 1 241 ? 0.468 2.062 -18.766 1 98.62 241 LEU B CA 1
ATOM 3741 C C . LEU B 1 241 ? 1.391 3.131 -19.344 1 98.62 241 LEU B C 1
ATOM 3743 O O . LEU B 1 241 ? 1.138 4.328 -19.188 1 98.62 241 LEU B O 1
ATOM 3747 N N . TYR B 1 242 ? 2.477 2.66 -20.016 1 98.12 242 TYR B N 1
ATOM 3748 C CA . TYR B 1 242 ? 3.365 3.602 -20.688 1 98.12 242 TYR B CA 1
ATOM 3749 C C . TYR B 1 242 ? 2.652 4.301 -21.828 1 98.12 242 TYR B C 1
ATOM 3751 O O . TYR B 1 242 ? 2.734 5.523 -21.969 1 98.12 242 TYR B O 1
ATOM 3759 N N . GLU B 1 243 ? 1.975 3.547 -22.625 1 97.88 243 GLU B N 1
ATOM 3760 C CA . GLU B 1 243 ? 1.228 4.094 -23.75 1 97.88 243 GLU B CA 1
ATOM 3761 C C . GLU B 1 243 ? 0.155 5.07 -23.281 1 97.88 243 GLU B C 1
ATOM 3763 O O . GLU B 1 243 ? -0.103 6.082 -23.938 1 97.88 243 GLU B O 1
ATOM 3768 N N . GLY B 1 244 ? -0.441 4.754 -22.172 1 97.88 244 GLY B N 1
ATOM 3769 C CA . GLY B 1 244 ? -1.461 5.613 -21.594 1 97.88 244 GLY B CA 1
ATOM 3770 C C . GLY B 1 244 ? -0.885 6.801 -20.844 1 97.88 244 GLY B C 1
ATOM 3771 O O . GLY B 1 244 ? -1.629 7.598 -20.266 1 97.88 244 GLY B O 1
ATOM 3772 N N . LYS B 1 245 ? 0.404 6.926 -20.766 1 97.81 245 LYS B N 1
ATOM 3773 C CA . LYS B 1 245 ? 1.125 8.055 -20.172 1 97.81 245 LYS B CA 1
ATOM 3774 C C . LYS B 1 245 ? 0.805 8.188 -18.688 1 97.81 245 LYS B C 1
ATOM 3776 O O . LYS B 1 245 ? 0.487 9.281 -18.219 1 97.81 245 LYS B O 1
ATOM 3781 N N . MET B 1 246 ? 0.84 7.098 -18.031 1 97.44 246 MET B N 1
ATOM 3782 C CA . MET B 1 246 ? 0.525 7.066 -16.609 1 97.44 246 MET B CA 1
ATOM 3783 C C . MET B 1 246 ? 1.459 7.984 -15.82 1 97.44 246 MET B C 1
ATOM 3785 O O . MET B 1 246 ? 1.017 8.719 -14.938 1 97.44 246 MET B O 1
ATOM 3789 N N . LEU B 1 247 ? 2.738 7.984 -16.125 1 98 247 LEU B N 1
ATOM 3790 C CA . LEU B 1 247 ? 3.707 8.805 -15.414 1 98 247 LEU B CA 1
ATOM 3791 C C . LEU B 1 247 ? 3.416 10.289 -15.609 1 98 247 LEU B C 1
ATOM 3793 O O . LEU B 1 247 ? 3.52 11.078 -14.672 1 98 247 LEU B O 1
ATOM 3797 N N . ASP B 1 248 ? 3.031 10.656 -16.812 1 98.19 248 ASP B N 1
ATOM 3798 C CA . ASP B 1 248 ? 2.662 12.039 -17.078 1 98.19 248 ASP B CA 1
ATOM 3799 C C . ASP B 1 248 ? 1.437 12.453 -16.266 1 98.19 248 ASP B C 1
ATOM 3801 O O . ASP B 1 248 ? 1.387 13.555 -15.711 1 98.19 248 ASP B O 1
ATOM 3805 N N . ALA B 1 249 ? 0.459 11.594 -16.234 1 98.38 249 ALA B N 1
ATOM 3806 C CA . ALA B 1 249 ? -0.759 11.867 -15.484 1 98.38 249 ALA B CA 1
ATOM 3807 C C . ALA B 1 249 ? -0.448 12.086 -14.008 1 98.38 249 ALA B C 1
ATOM 3809 O O . ALA B 1 249 ? -0.977 13.008 -13.383 1 98.38 249 ALA B O 1
ATOM 3810 N N . VAL B 1 250 ? 0.449 11.25 -13.453 1 98.75 250 VAL B N 1
ATOM 3811 C CA . VAL B 1 250 ? 0.829 11.359 -12.047 1 98.75 250 VAL B CA 1
ATOM 3812 C C . VAL B 1 250 ? 1.593 12.656 -11.82 1 98.75 250 VAL B C 1
ATOM 3814 O O . VAL B 1 250 ? 1.336 13.375 -10.844 1 98.75 250 VAL B O 1
ATOM 3817 N N . GLN B 1 251 ? 2.52 12.969 -12.688 1 98.5 251 GLN B N 1
ATOM 3818 C CA . GLN B 1 251 ? 3.283 14.211 -12.57 1 98.5 251 GLN B CA 1
ATOM 3819 C C . GLN B 1 251 ? 2.363 15.43 -12.609 1 98.5 251 GLN B C 1
ATOM 3821 O O . GLN B 1 251 ? 2.516 16.359 -11.805 1 98.5 251 GLN B O 1
ATOM 3826 N N . ASN B 1 252 ? 1.461 15.414 -13.57 1 98.69 252 ASN B N 1
ATOM 3827 C CA . ASN B 1 252 ? 0.511 16.516 -13.68 1 98.69 252 ASN B CA 1
ATOM 3828 C C . ASN B 1 252 ? -0.354 16.641 -12.43 1 98.69 252 ASN B C 1
ATOM 3830 O O . ASN B 1 252 ? -0.669 17.75 -12 1 98.69 252 ASN B O 1
ATOM 3834 N N . ALA B 1 253 ? -0.777 15.492 -11.922 1 98.81 253 ALA B N 1
ATOM 3835 C CA . ALA B 1 253 ? -1.569 15.492 -10.688 1 98.81 253 ALA B CA 1
ATOM 3836 C C . ALA B 1 253 ? -0.798 16.125 -9.539 1 98.81 253 ALA B C 1
ATOM 3838 O O . ALA B 1 253 ? -1.328 16.984 -8.828 1 98.81 253 ALA B O 1
ATOM 3839 N N . CYS B 1 254 ? 0.477 15.727 -9.375 1 98.81 254 CYS B N 1
ATOM 3840 C CA . CYS B 1 254 ? 1.311 16.266 -8.312 1 98.81 254 CYS B CA 1
ATOM 3841 C C . CYS B 1 254 ? 1.536 17.766 -8.492 1 98.81 254 CYS B C 1
ATOM 3843 O O . CYS B 1 254 ? 1.401 18.531 -7.543 1 98.81 254 CYS B O 1
ATOM 3845 N N . ASP B 1 255 ? 1.832 18.156 -9.727 1 98.69 255 ASP B N 1
ATOM 3846 C CA . ASP B 1 255 ? 2.066 19.562 -10.016 1 98.69 255 ASP B CA 1
ATOM 3847 C C . ASP B 1 255 ? 0.823 20.406 -9.727 1 98.69 255 ASP B C 1
ATOM 3849 O O . ASP B 1 255 ? 0.92 21.484 -9.141 1 98.69 255 ASP B O 1
ATOM 3853 N N . SER B 1 256 ? -0.275 19.906 -10.141 1 98.5 256 SER B N 1
ATOM 3854 C CA . SER B 1 256 ? -1.523 20.625 -9.945 1 98.5 256 SER B CA 1
ATOM 3855 C C . SER B 1 256 ? -1.881 20.719 -8.469 1 98.5 256 SER B C 1
ATOM 3857 O O . SER B 1 256 ? -2.396 21.75 -8.008 1 98.5 256 SER B O 1
ATOM 3859 N N . CYS B 1 257 ? -1.68 19.625 -7.797 1 97.69 257 CYS B N 1
ATOM 3860 C CA . CYS B 1 257 ? -1.888 19.609 -6.355 1 97.69 257 CYS B CA 1
ATOM 3861 C C . CYS B 1 257 ? -1.053 20.688 -5.676 1 97.69 257 CYS B C 1
ATOM 3863 O O . CYS B 1 257 ? -1.576 21.5 -4.898 1 97.69 257 CYS B O 1
ATOM 3865 N N . THR B 1 258 ? 0.208 20.766 -5.957 1 97.81 258 THR B N 1
ATOM 3866 C CA . THR B 1 258 ? 1.129 21.734 -5.363 1 97.81 258 THR B CA 1
ATOM 3867 C C . THR B 1 258 ? 0.773 23.156 -5.785 1 97.81 258 THR B C 1
ATOM 3869 O O . THR B 1 258 ? 0.792 24.078 -4.965 1 97.81 258 THR B O 1
ATOM 3872 N N . LYS B 1 259 ? 0.469 23.344 -7.051 1 97.56 259 LYS B N 1
ATOM 3873 C CA . LYS B 1 259 ? 0.059 24.656 -7.547 1 97.56 259 LYS B CA 1
ATOM 3874 C C . LYS B 1 259 ? -1.147 25.172 -6.773 1 97.56 259 LYS B C 1
ATOM 3876 O O . LYS B 1 259 ? -1.18 26.344 -6.383 1 97.56 259 LYS B O 1
ATOM 3881 N N . ARG B 1 260 ? -2.111 24.328 -6.566 1 96.31 260 ARG B N 1
ATOM 3882 C CA . ARG B 1 260 ? -3.307 24.703 -5.824 1 96.31 260 ARG B CA 1
ATOM 3883 C C . ARG B 1 260 ? -2.959 25.094 -4.391 1 96.31 260 ARG B C 1
ATOM 3885 O O . ARG B 1 260 ? -3.555 26.016 -3.824 1 96.31 260 ARG B O 1
ATOM 3892 N N . ALA B 1 261 ? -2.045 24.359 -3.775 1 94.88 261 ALA B N 1
ATOM 3893 C CA . ALA B 1 261 ? -1.596 24.688 -2.424 1 94.88 261 ALA B CA 1
ATOM 3894 C C . ALA B 1 261 ? -1.036 26.109 -2.361 1 94.88 261 ALA B C 1
ATOM 3896 O O . ALA B 1 261 ? -1.299 26.844 -1.408 1 94.88 261 ALA B O 1
ATOM 3897 N N . TYR B 1 262 ? -0.31 26.5 -3.361 1 95.19 262 TYR B N 1
ATOM 3898 C CA . TYR B 1 262 ? 0.24 27.844 -3.426 1 95.19 262 TYR B CA 1
ATOM 3899 C C . TYR B 1 262 ? -0.868 28.875 -3.596 1 95.19 262 TYR B C 1
ATOM 3901 O O . TYR B 1 262 ? -0.794 29.984 -3.035 1 95.19 262 TYR B O 1
ATOM 3909 N N . GLU B 1 263 ? -1.871 28.5 -4.332 1 92.75 263 GLU B N 1
ATOM 3910 C CA . GLU B 1 263 ? -3 29.406 -4.52 1 92.75 263 GLU B CA 1
ATOM 3911 C C . GLU B 1 263 ? -3.762 29.609 -3.215 1 92.75 263 GLU B C 1
ATOM 3913 O O . GLU B 1 263 ? -4.219 30.719 -2.926 1 92.75 263 GLU B O 1
ATOM 3918 N N . LEU B 1 264 ? -3.885 28.547 -2.457 1 87.25 264 LEU B N 1
ATOM 3919 C CA . LEU B 1 264 ? -4.605 28.609 -1.19 1 87.25 264 LEU B CA 1
ATOM 3920 C C . LEU B 1 264 ? -3.838 29.438 -0.168 1 87.25 264 LEU B C 1
ATOM 3922 O O . LEU B 1 264 ? -4.426 29.969 0.777 1 87.25 264 LEU B O 1
ATOM 3926 N N . SER B 1 265 ? -2.555 29.562 -0.251 1 86.06 265 SER B N 1
ATOM 3927 C CA . SER B 1 265 ? -1.718 30.266 0.71 1 86.06 265 SER B CA 1
ATOM 3928 C C . SER B 1 265 ? -1.776 31.781 0.487 1 86.06 265 SER B C 1
ATOM 3930 O O . SER B 1 265 ? -1.314 32.562 1.327 1 86.06 265 SER B O 1
ATOM 3932 N N . LYS B 1 266 ? -2.209 32.188 -0.769 1 80.19 266 LYS B N 1
ATOM 3933 C CA . LYS B 1 266 ? -2.328 33.594 -1.056 1 80.19 266 LYS B CA 1
ATOM 3934 C C . LYS B 1 266 ? -3.604 34.188 -0.452 1 80.19 266 LYS B C 1
ATOM 3936 O O . LYS B 1 266 ? -3.613 35.312 0.02 1 80.19 266 LYS B O 1
#

Organism: NCBI:txid411473

Secondary structure (DSSP, 8-state):
-EEEEEE--SHHHHHHHHHHHTSTTGGGEEEEEE-SSHHHHHTTGGGTEEEPSSHHHHHHH-SEEEE-S-GGGHHHHHHHHGGG--TT-EEEE--TT--HHHHHHHS-TT-EEEEEE--GGGGGT-EEEEEEE-TTS-HHHHHHHHHHHHTTEEEEE--GGGTTTTIIIIISHHHHHHHHHHHHHHHHHHTT--HHHHHHHHHHHHHHHHHHHHHS---HHHHHHHH--TT-HHHHHHHHHHHTTHHHHHHHHHHHHHHHHHHHH-/-EEEEEE--SHHHHHHHHHHHTSTTGGGEEEEEE-SSHHHHHTTGGGTEEEPSSHHHHHHH-SEEEE-S-GGGHHHHHHHHGGG--TT-EEEE--TT--HHHHHHHS-TT-EEEEEE--GGGGGT-EEEEEEE-TTS-HHHHHHHHHHHHTTEEEEE--GGGTTTTIIIIISHHHHHHHHHHHHHHHHHHTT--HHHHHHHHHHHHHHHHHHHHHS---HHHHHHHH--TTSHHHHHHHHHHHTTHHHHHHHHHHHHHHHHHHHH-

Nearest PDB structures (foldseek):
  2rcy-assembly1_A  TM=9.451E-01  e=5.089E-25  Plasmodium falciparum 3D7
  2rcy-assembly1_B-2  TM=9.591E-01  e=2.248E-24  Plasmodium falciparum 3D7
  2rcy-assembly1_D-2  TM=9.424E-01  e=1.661E-23  Plasmodium falciparum 3D7
  6xp0-assembly1_A-2  TM=9.108E-01  e=3.296E-23  Homo sapiens
  2ahr-assembly1_E  TM=9.390E-01  e=3.240E-22  Streptococcus pyogenes M1 GAS